Protein AF-A0A3C1KY57-F1 (afdb_monomer)

Radius of gyration: 32.13 Å; Cα contacts (8 Å, |Δi|>4): 915; chains: 1; bounding box: 74×84×109 Å

pLDDT: mean 77.74, std 23.99, range [23.39, 98.75]

Sequence (687 aa):
MNPNLRRRIIAGEHMRYPVTRPALLIFTLTIAASLTMACGPKHKEGTPKASVAGPTLTRATVGVDNPAVDIIAFVGFECPHSRGAAQILMGLPKAHPKNVRIRIINLPLDTHPQSVELARGFVAARQIGQWKSYWNHIFAQSDVDTAQIDAWAKSVGVNQADFRKRMKSDEVSDEIAADAGLADVLGVAGTPSYLINGALLQGARPAAEWDKIIANQNALIKAKFATLKGTALAEALVKNNSPKRAPLYISHVLQGVVPKPATVPVKVRRASGVVAAKLMPAGGGGKGTIKLGAKPGARPEAPDTVWRVSVRSDDPARGPADAPVTLVAFSDYECKHSKALSSTLKMLSASYGASLRVIHKHNPLPFHKNAMMAAEASEAARTQGKFWQMHEALYASAEPLSRTTINKIAKIIGLDMTTYDNAMTAGGARQRIQRDIEQVASTGARGTPNLFINGKKVIGAKQAGQLKTFIDAALVKAKAKIASGQQAGTLYESLIAEGKLLDSLSPAKQKITTRPNQSRGPSGAVIHIVVFEDFQCPFCARLDPHIVAMEREFPNRVKVSWVDFPLTKIHPQANIAAQAGKEAAAQGKFWAFHDLLMKAQRQGQQQLDSAGLTELGKRAGLNTTKLSKALKSNAWGKAVTEDAAQAQRLGLKGTPSVFINGHAFSPQLGFSANTFRSAIRRLLGAQ

Structure (mmCIF, N/CA/C/O backbone):
data_AF-A0A3C1KY57-F1
#
_entry.id   AF-A0A3C1KY57-F1
#
loop_
_atom_site.group_PDB
_atom_site.id
_atom_site.type_symbol
_atom_site.label_atom_id
_atom_site.label_alt_id
_atom_site.label_comp_id
_atom_site.label_asym_id
_atom_site.label_entity_id
_atom_site.label_seq_id
_atom_site.pdbx_PDB_ins_code
_atom_site.Cartn_x
_atom_site.Cartn_y
_atom_site.Cartn_z
_atom_site.occupancy
_atom_site.B_iso_or_equiv
_atom_site.auth_seq_id
_atom_site.auth_comp_id
_atom_site.auth_asym_id
_atom_site.auth_atom_id
_atom_site.pdbx_PDB_model_num
ATOM 1 N N . MET A 1 1 ? 1.005 -6.802 65.327 1.00 40.75 1 MET A N 1
ATOM 2 C CA . MET A 1 1 ? -0.262 -6.947 64.565 1.00 40.75 1 MET A CA 1
ATOM 3 C C . MET A 1 1 ? -1.349 -7.447 65.513 1.00 40.75 1 MET A C 1
ATOM 5 O O . MET A 1 1 ? -1.057 -8.339 66.295 1.00 40.75 1 MET A O 1
ATOM 9 N N . ASN A 1 2 ? -2.548 -6.848 65.498 1.00 40.91 2 ASN A N 1
ATOM 10 C CA . ASN A 1 2 ? -3.624 -7.095 66.475 1.00 40.91 2 ASN A CA 1
ATOM 11 C C . ASN A 1 2 ? -4.496 -8.327 66.090 1.00 40.91 2 ASN A C 1
ATOM 13 O O . ASN A 1 2 ? -4.979 -8.380 64.955 1.00 40.91 2 ASN A O 1
ATOM 17 N N . PRO A 1 3 ? -4.722 -9.299 66.999 1.00 36.28 3 PRO A N 1
ATOM 18 C CA . PRO A 1 3 ? -5.399 -10.576 66.723 1.00 36.28 3 PRO A CA 1
ATOM 19 C C . PRO A 1 3 ? -6.918 -10.518 66.454 1.00 36.28 3 PRO A C 1
ATOM 21 O O . PRO A 1 3 ? -7.485 -11.507 65.987 1.00 36.28 3 PRO A O 1
ATOM 24 N N . ASN A 1 4 ? -7.590 -9.377 66.636 1.00 39.34 4 ASN A N 1
ATOM 25 C CA . ASN A 1 4 ? -9.042 -9.276 66.411 1.00 39.34 4 ASN A CA 1
ATOM 26 C C . ASN A 1 4 ? -9.469 -9.205 64.931 1.00 39.34 4 ASN A C 1
ATOM 28 O O . ASN A 1 4 ? -10.653 -9.339 64.620 1.00 39.34 4 ASN A O 1
ATOM 32 N N . LEU A 1 5 ? -8.522 -9.059 63.996 1.00 38.69 5 LEU A N 1
ATOM 33 C CA . LEU A 1 5 ? -8.823 -8.990 62.560 1.00 38.69 5 LEU A CA 1
ATOM 34 C C . LEU A 1 5 ? -9.053 -10.371 61.912 1.00 38.69 5 LEU A C 1
ATOM 36 O O . LEU A 1 5 ? -9.640 -10.452 60.837 1.00 38.69 5 LEU A O 1
ATOM 40 N N . ARG A 1 6 ? -8.626 -11.466 62.562 1.00 36.69 6 ARG A N 1
ATOM 41 C CA . ARG A 1 6 ? -8.687 -12.826 61.988 1.00 36.69 6 ARG A CA 1
ATOM 42 C C . ARG A 1 6 ? -10.049 -13.513 62.131 1.00 36.69 6 ARG A C 1
ATOM 44 O O . ARG A 1 6 ? -10.369 -14.365 61.312 1.00 36.69 6 ARG A O 1
ATOM 51 N N . ARG A 1 7 ? -10.870 -13.146 63.125 1.00 39.59 7 ARG A N 1
ATOM 52 C CA . ARG A 1 7 ? -12.169 -13.812 63.374 1.00 39.59 7 ARG A CA 1
ATOM 53 C C . ARG A 1 7 ? -13.332 -13.280 62.531 1.00 39.59 7 ARG A C 1
ATOM 55 O O . ARG A 1 7 ? -14.315 -13.986 62.366 1.00 39.59 7 ARG A O 1
ATOM 62 N N . ARG A 1 8 ? -13.231 -12.075 61.961 1.00 39.12 8 ARG A N 1
ATOM 63 C CA . ARG A 1 8 ? -14.353 -11.432 61.245 1.00 39.12 8 ARG A CA 1
ATOM 64 C C . ARG A 1 8 ? -14.463 -11.766 59.752 1.00 39.12 8 ARG A C 1
ATOM 66 O O . ARG A 1 8 ? -15.473 -11.441 59.148 1.00 39.12 8 ARG A O 1
ATOM 73 N N . ILE A 1 9 ? -13.468 -12.435 59.165 1.00 37.72 9 ILE A N 1
ATOM 74 C CA . ILE A 1 9 ? -13.464 -12.793 57.732 1.00 37.72 9 ILE A CA 1
ATOM 75 C C . ILE A 1 9 ? -14.177 -14.136 57.465 1.00 37.72 9 ILE A C 1
ATOM 77 O O . ILE A 1 9 ? -14.575 -14.402 56.338 1.00 37.72 9 ILE A O 1
ATOM 81 N N . ILE A 1 10 ? -14.406 -14.964 58.491 1.00 38.91 10 ILE A N 1
ATOM 82 C CA . ILE A 1 10 ? -14.905 -16.343 58.321 1.00 38.91 10 ILE A CA 1
ATOM 83 C C . ILE A 1 10 ? -16.452 -16.441 58.270 1.00 38.91 10 ILE A C 1
ATOM 85 O O . ILE A 1 10 ? -16.967 -17.470 57.857 1.00 38.91 10 ILE A O 1
ATOM 89 N N . ALA A 1 11 ? -17.217 -15.390 58.603 1.00 36.03 11 ALA A N 1
ATOM 90 C CA . ALA A 1 11 ? -18.666 -15.521 58.860 1.00 36.03 11 ALA A CA 1
ATOM 91 C C . ALA A 1 11 ? -19.649 -14.977 57.791 1.00 36.03 11 ALA A C 1
ATOM 93 O O . ALA A 1 11 ? -20.845 -14.996 58.033 1.00 36.03 11 ALA A O 1
ATOM 94 N N . GLY A 1 12 ? -19.202 -14.525 56.614 1.00 36.03 12 GLY A N 1
ATOM 95 C CA . GLY A 1 12 ? -20.051 -14.485 55.404 1.00 36.03 12 GLY A CA 1
ATOM 96 C C . GLY A 1 12 ? -21.441 -13.808 55.442 1.00 36.03 12 GLY A C 1
ATOM 97 O O . GLY A 1 12 ? -22.320 -14.268 54.720 1.00 36.03 12 GLY A O 1
ATOM 98 N N . GLU A 1 13 ? -21.666 -12.722 56.191 1.00 30.19 13 GLU A N 1
ATOM 99 C CA . GLU A 1 13 ? -22.947 -11.984 56.161 1.00 30.19 13 GLU A CA 1
ATOM 100 C C . GLU A 1 13 ? -22.848 -10.636 55.423 1.00 30.19 13 GLU A C 1
ATOM 102 O O . GLU A 1 13 ? -22.038 -9.765 55.752 1.00 30.19 13 GLU A O 1
ATOM 107 N N . HIS A 1 14 ? -23.706 -10.452 54.414 1.00 30.39 14 HIS A N 1
ATOM 108 C CA . HIS A 1 14 ? -23.895 -9.199 53.684 1.00 30.39 14 HIS A CA 1
ATOM 109 C C . HIS A 1 14 ? -25.053 -8.391 54.287 1.00 30.39 14 HIS A C 1
ATOM 111 O O . HIS A 1 14 ? -26.202 -8.816 54.208 1.00 30.39 14 HIS A O 1
ATOM 117 N N . MET A 1 15 ? -24.785 -7.170 54.762 1.00 25.33 15 MET A N 1
ATOM 118 C CA . MET A 1 15 ? -25.820 -6.147 54.955 1.00 25.33 15 MET A CA 1
ATOM 119 C C . MET A 1 15 ? -25.551 -4.913 54.087 1.00 25.33 15 MET A C 1
ATOM 121 O O . MET A 1 15 ? -24.461 -4.343 54.082 1.00 25.33 15 MET A O 1
ATOM 125 N N . ARG A 1 16 ? -26.582 -4.533 53.324 1.00 30.50 16 ARG A N 1
ATOM 126 C CA . ARG A 1 16 ? -26.688 -3.309 52.520 1.00 30.50 16 ARG A CA 1
ATOM 127 C C . ARG A 1 16 ? -27.102 -2.143 53.418 1.00 30.50 16 ARG A C 1
ATOM 129 O O . ARG A 1 16 ? -27.981 -2.349 54.240 1.00 30.50 16 ARG A O 1
ATOM 136 N N . TYR A 1 17 ? -26.558 -0.945 53.185 1.00 23.39 17 TYR A N 1
ATOM 137 C CA . TYR A 1 17 ? -27.292 0.327 53.007 1.00 23.39 17 TYR A CA 1
ATOM 138 C C . TYR A 1 17 ? -26.308 1.476 52.673 1.00 23.39 17 TYR A C 1
ATOM 140 O O . TYR A 1 17 ? -25.099 1.245 52.687 1.00 23.39 17 TYR A O 1
ATOM 148 N N . PRO A 1 18 ? -26.786 2.634 52.171 1.00 37.34 18 PRO A N 1
ATOM 149 C CA . PRO A 1 18 ? -26.163 3.374 51.081 1.00 37.34 18 PRO A CA 1
ATOM 150 C C . PRO A 1 18 ? -25.274 4.512 51.612 1.00 37.34 18 PRO A C 1
ATOM 152 O O . PRO A 1 18 ? -25.007 4.584 52.803 1.00 37.34 18 PRO A O 1
ATOM 155 N N . VAL A 1 19 ? -24.907 5.438 50.716 1.00 24.80 19 VAL A N 1
ATOM 156 C CA . VAL A 1 19 ? -24.352 6.788 50.961 1.00 24.80 19 VAL A CA 1
ATOM 157 C C . VAL A 1 19 ? -22.902 6.970 50.472 1.00 24.80 19 VAL A C 1
ATOM 159 O O . VAL A 1 19 ? -21.921 6.505 51.036 1.00 24.80 19 VAL A O 1
ATOM 162 N N . THR A 1 20 ? -22.837 7.660 49.329 1.00 31.36 20 THR A N 1
ATOM 163 C CA . THR A 1 20 ? -21.854 8.656 48.869 1.00 31.36 20 THR A CA 1
ATOM 164 C C . THR A 1 20 ? -20.406 8.588 49.391 1.00 31.36 20 THR A C 1
ATOM 166 O O . THR A 1 20 ? -20.140 8.973 50.520 1.00 31.36 20 THR A O 1
ATOM 169 N N . ARG A 1 21 ? -19.480 8.255 48.470 1.00 34.84 21 ARG A N 1
ATOM 170 C CA . ARG A 1 21 ? -18.012 8.509 48.439 1.00 34.84 21 ARG A CA 1
ATOM 171 C C . ARG A 1 21 ? -17.242 8.328 49.764 1.00 34.84 21 ARG A C 1
ATOM 173 O O . ARG A 1 21 ? -17.340 9.175 50.644 1.00 34.84 21 ARG A O 1
ATOM 180 N N . PRO A 1 22 ? -16.266 7.399 49.801 1.00 30.44 22 PRO A N 1
ATOM 181 C CA . PRO A 1 22 ? -14.878 7.887 49.761 1.00 30.44 22 PRO A CA 1
ATOM 182 C C . PRO A 1 22 ? -13.865 6.961 49.059 1.00 30.44 22 PRO A C 1
ATOM 184 O O . PRO A 1 22 ? -13.897 5.738 49.161 1.00 30.44 22 PRO A O 1
ATOM 187 N N . ALA A 1 23 ? -12.898 7.593 48.391 1.00 26.92 23 ALA A N 1
ATOM 188 C CA . ALA A 1 23 ? -11.632 6.998 47.991 1.00 26.92 23 ALA A CA 1
ATOM 189 C C . ALA A 1 23 ? -10.610 7.236 49.110 1.00 26.92 23 ALA A C 1
ATOM 191 O O . ALA A 1 23 ? -10.124 8.354 49.238 1.00 26.92 23 ALA A O 1
ATOM 192 N N . LEU A 1 24 ? -10.299 6.212 49.907 1.00 28.14 24 LEU A N 1
ATOM 193 C CA . LEU A 1 24 ? -9.036 6.097 50.644 1.00 28.14 24 LEU A CA 1
ATOM 194 C C . LEU A 1 24 ? -8.920 4.687 51.249 1.00 28.14 24 LEU A C 1
ATOM 196 O O . LEU A 1 24 ? -9.204 4.490 52.419 1.00 28.14 24 LEU A O 1
ATOM 200 N N . LEU A 1 25 ? -8.520 3.688 50.462 1.00 23.42 25 LEU A N 1
ATOM 201 C CA . LEU A 1 25 ? -7.834 2.511 50.999 1.00 23.42 25 LEU A CA 1
ATOM 202 C C . LEU A 1 25 ? -7.047 1.827 49.870 1.00 23.42 25 LEU A C 1
ATOM 204 O O . LEU A 1 25 ? -7.580 1.592 48.790 1.00 23.42 25 LEU A O 1
ATOM 208 N N . ILE A 1 26 ? -5.791 1.489 50.175 1.00 25.55 26 ILE A N 1
ATOM 209 C CA . ILE A 1 26 ? -4.790 0.767 49.366 1.00 25.55 26 ILE A CA 1
ATOM 210 C C . ILE A 1 26 ? -3.947 1.651 48.421 1.00 25.55 26 ILE A C 1
ATOM 212 O O . ILE A 1 26 ? -4.039 1.614 47.196 1.00 25.55 26 ILE A O 1
ATOM 216 N N . PHE A 1 27 ? -3.042 2.414 49.044 1.00 24.89 27 PHE A N 1
ATOM 217 C CA . PHE A 1 27 ? -1.823 2.971 48.451 1.00 24.89 27 PHE A CA 1
ATOM 218 C C . PHE A 1 27 ? -0.624 2.499 49.289 1.00 24.89 27 PHE A C 1
ATOM 220 O O . PHE A 1 27 ? -0.129 3.236 50.129 1.00 24.89 27 PHE A O 1
ATOM 227 N N . THR A 1 28 ? -0.184 1.253 49.101 1.00 26.00 28 THR A N 1
ATOM 228 C CA . THR A 1 28 ? 1.078 0.717 49.649 1.00 26.00 28 THR A CA 1
ATOM 229 C C . THR A 1 28 ? 1.501 -0.514 48.845 1.00 26.00 28 THR A C 1
ATOM 231 O O . THR A 1 28 ? 1.207 -1.630 49.246 1.00 26.00 28 THR A O 1
ATOM 234 N N . LEU A 1 29 ? 2.141 -0.311 47.682 1.00 24.95 29 LEU A N 1
ATOM 235 C CA . LEU A 1 29 ? 3.049 -1.271 47.011 1.00 24.95 29 LEU A CA 1
ATOM 236 C C . LEU A 1 29 ? 3.562 -0.696 45.673 1.00 24.95 29 LEU A C 1
ATOM 238 O O . LEU A 1 29 ? 3.305 -1.257 44.616 1.00 24.95 29 LEU A O 1
ATOM 242 N N . THR A 1 30 ? 4.230 0.468 45.683 1.00 23.77 30 THR A N 1
ATOM 243 C CA . THR A 1 30 ? 5.182 0.906 44.620 1.00 23.77 30 THR A CA 1
ATOM 244 C C . THR A 1 30 ? 5.864 2.241 44.973 1.00 23.77 30 THR A C 1
ATOM 246 O O . THR A 1 30 ? 5.854 3.196 44.205 1.00 23.77 30 THR A O 1
ATOM 249 N N . ILE A 1 31 ? 6.483 2.337 46.152 1.00 28.05 31 ILE A N 1
ATOM 250 C CA . ILE A 1 31 ? 7.499 3.369 46.426 1.00 28.05 31 ILE A CA 1
ATOM 251 C C . ILE A 1 31 ? 8.694 2.664 47.069 1.00 28.05 31 ILE A C 1
ATOM 253 O O . ILE A 1 31 ? 8.781 2.569 48.285 1.00 28.05 31 ILE A O 1
ATOM 257 N N . ALA A 1 32 ? 9.571 2.099 46.235 1.00 26.81 32 ALA A N 1
ATOM 258 C CA . ALA A 1 32 ? 10.882 1.575 46.644 1.00 26.81 32 ALA A CA 1
ATOM 259 C C . ALA A 1 32 ? 11.887 1.482 45.471 1.00 26.81 32 ALA A C 1
ATOM 261 O O . ALA A 1 32 ? 12.752 0.615 45.468 1.00 26.81 32 ALA A O 1
ATOM 262 N N . ALA A 1 33 ? 11.785 2.343 44.446 1.00 25.86 33 ALA A N 1
ATOM 263 C CA . ALA A 1 33 ? 12.707 2.297 43.298 1.00 25.86 33 ALA A CA 1
ATOM 264 C C . ALA A 1 33 ? 13.116 3.679 42.746 1.00 25.86 33 ALA A C 1
ATOM 266 O O . ALA A 1 33 ? 13.363 3.826 41.550 1.00 25.86 33 ALA A O 1
ATOM 267 N N . SER A 1 34 ? 13.182 4.723 43.584 1.00 26.92 34 SER A N 1
ATOM 268 C CA . SER A 1 34 ? 13.683 6.042 43.135 1.00 26.92 34 SER A CA 1
ATOM 269 C C . SER A 1 34 ? 14.498 6.840 44.160 1.00 26.92 34 SER A C 1
ATOM 271 O O . SER A 1 34 ? 14.715 8.029 43.959 1.00 26.92 34 SER A O 1
ATOM 273 N N . LEU A 1 35 ? 15.018 6.218 45.219 1.00 26.58 35 LEU A N 1
ATOM 274 C CA . LEU A 1 35 ? 16.035 6.852 46.064 1.00 26.58 35 LEU A CA 1
ATOM 275 C C . LEU A 1 35 ? 17.110 5.834 46.436 1.00 26.58 35 LEU A C 1
ATOM 277 O O . LEU A 1 35 ? 16.945 5.129 47.416 1.00 26.58 35 LEU A O 1
ATOM 281 N N . THR A 1 36 ? 18.182 5.782 45.644 1.00 25.27 36 THR A N 1
ATOM 282 C CA . THR A 1 36 ? 19.561 5.502 46.091 1.00 25.27 36 THR A CA 1
ATOM 283 C C . THR A 1 36 ? 20.502 5.595 44.888 1.00 25.27 36 THR A C 1
ATOM 285 O O . THR A 1 36 ? 20.612 4.639 44.131 1.00 25.27 36 THR A O 1
ATOM 288 N N . MET A 1 37 ? 21.172 6.737 44.714 1.00 25.28 37 MET A N 1
ATOM 289 C CA . MET A 1 37 ? 22.587 6.824 44.314 1.00 25.28 37 MET A CA 1
ATOM 290 C C . MET A 1 37 ? 23.116 8.198 44.750 1.00 25.28 37 MET A C 1
ATOM 292 O O . MET A 1 37 ? 23.102 9.164 43.993 1.00 25.28 37 MET A O 1
ATOM 296 N N . ALA A 1 38 ? 23.566 8.272 45.998 1.00 28.70 38 ALA A N 1
ATOM 297 C CA . ALA A 1 38 ? 24.620 9.181 46.426 1.00 28.70 38 ALA A CA 1
ATOM 298 C C . ALA A 1 38 ? 25.581 8.343 47.289 1.00 28.70 38 ALA A C 1
ATOM 300 O O . ALA A 1 38 ? 25.131 7.696 48.230 1.00 28.70 38 ALA A O 1
ATOM 301 N N . CYS A 1 39 ? 26.864 8.349 46.909 1.00 24.91 39 CYS A N 1
ATOM 302 C CA . CYS A 1 39 ? 28.023 7.663 47.510 1.00 24.91 39 CYS A CA 1
ATOM 303 C C . CYS A 1 39 ? 28.139 6.128 47.322 1.00 24.91 39 CYS A C 1
ATOM 305 O O . CYS A 1 39 ? 27.285 5.357 47.743 1.00 24.91 39 CYS A O 1
ATOM 307 N N . GLY A 1 40 ? 29.249 5.685 46.702 1.00 28.05 40 GLY A N 1
ATOM 308 C CA . GLY A 1 40 ? 29.754 4.294 46.759 1.00 28.05 40 GLY A CA 1
ATOM 309 C C . GLY A 1 40 ? 30.517 4.018 48.071 1.00 28.05 40 GLY A C 1
ATOM 310 O O . GLY A 1 40 ? 30.762 4.984 48.798 1.00 28.05 40 GLY A O 1
ATOM 311 N N . PRO A 1 41 ? 30.919 2.760 48.396 1.00 31.72 41 PRO A N 1
ATOM 312 C CA . PRO A 1 41 ? 32.060 2.100 47.725 1.00 31.72 41 PRO A CA 1
ATOM 313 C C . PRO A 1 41 ? 32.050 0.536 47.621 1.00 31.72 41 PRO A C 1
ATOM 315 O O . PRO A 1 41 ? 31.302 -0.146 48.305 1.00 31.72 41 PRO A O 1
ATOM 318 N N . LYS A 1 42 ? 32.974 0.016 46.781 1.00 27.45 42 LYS A N 1
ATOM 319 C CA . LYS A 1 42 ? 33.689 -1.299 46.729 1.00 27.45 42 LYS A CA 1
ATOM 320 C C . LYS A 1 42 ? 32.938 -2.669 46.717 1.00 27.45 42 LYS A C 1
ATOM 322 O O . LYS A 1 42 ? 32.277 -3.059 47.663 1.00 27.45 42 LYS A O 1
ATOM 327 N N . HIS A 1 43 ? 33.208 -3.418 45.631 1.00 28.47 43 HIS A N 1
ATOM 328 C CA . HIS A 1 43 ? 33.145 -4.873 45.329 1.00 28.47 43 HIS A CA 1
ATOM 329 C C . HIS A 1 43 ? 32.636 -5.915 46.359 1.00 28.47 43 HIS A C 1
ATOM 331 O O . HIS A 1 43 ? 33.201 -6.030 47.441 1.00 28.47 43 HIS A O 1
ATOM 337 N N . LYS A 1 44 ? 31.770 -6.847 45.901 1.00 24.53 44 LYS A N 1
ATOM 338 C CA . LYS A 1 44 ? 32.064 -8.287 45.638 1.00 24.53 44 LYS A CA 1
ATOM 339 C C . LYS A 1 44 ? 30.876 -8.994 44.942 1.00 24.53 44 LYS A C 1
ATOM 341 O O . LYS A 1 44 ? 29.754 -8.502 44.968 1.00 24.53 44 LYS A O 1
ATOM 346 N N . GLU A 1 45 ? 31.189 -10.078 44.238 1.00 30.39 45 GLU A N 1
ATOM 347 C CA . GLU A 1 45 ? 30.403 -10.805 43.226 1.00 30.39 45 GLU A CA 1
ATOM 348 C C . GLU A 1 45 ? 29.120 -11.502 43.721 1.00 30.39 45 GLU A C 1
ATOM 350 O O . GLU A 1 45 ? 29.013 -11.883 44.882 1.00 30.39 45 GLU A O 1
ATOM 355 N N . GLY A 1 46 ? 28.207 -11.771 42.772 1.00 30.97 46 GLY A N 1
ATOM 356 C CA . GLY A 1 46 ? 27.281 -12.911 42.832 1.00 30.97 46 GLY A CA 1
ATOM 357 C C . GLY A 1 46 ? 25.784 -12.587 42.741 1.00 30.97 46 GLY A C 1
ATOM 358 O O . GLY A 1 46 ? 25.125 -12.491 43.768 1.00 30.97 46 GLY A O 1
ATOM 359 N N . THR A 1 47 ? 25.250 -12.468 41.513 1.00 23.61 47 THR A N 1
ATOM 360 C CA . THR A 1 47 ? 23.933 -12.955 40.997 1.00 23.61 47 THR A CA 1
ATOM 361 C C . THR A 1 47 ? 23.336 -12.023 39.918 1.00 23.61 47 THR A C 1
ATOM 363 O O . THR A 1 47 ? 23.284 -10.805 40.107 1.00 23.61 47 THR A O 1
ATOM 366 N N . PRO A 1 48 ? 22.868 -12.553 38.767 1.00 25.30 48 PRO A N 1
ATOM 367 C CA . PRO A 1 48 ? 22.369 -11.739 37.662 1.00 25.30 48 PRO A CA 1
ATOM 368 C C . PRO A 1 48 ? 20.918 -11.300 37.914 1.00 25.30 48 PRO A C 1
ATOM 370 O O . PRO A 1 48 ? 19.997 -12.114 37.911 1.00 25.30 48 PRO A O 1
ATOM 373 N N . LYS A 1 49 ? 20.684 -9.993 38.090 1.00 23.67 49 LYS A N 1
ATOM 374 C CA . LYS A 1 49 ? 19.332 -9.417 38.036 1.00 23.67 49 LYS A CA 1
ATOM 375 C C . LYS A 1 49 ? 18.997 -9.027 36.600 1.00 23.67 49 LYS A C 1
ATOM 377 O O . LYS A 1 49 ? 19.425 -7.983 36.114 1.00 23.67 49 LYS A O 1
ATOM 382 N N . ALA A 1 50 ? 18.193 -9.857 35.945 1.00 25.22 50 ALA A N 1
ATOM 383 C CA . ALA A 1 50 ? 17.485 -9.479 34.732 1.00 25.22 50 ALA A CA 1
ATOM 384 C C . ALA A 1 50 ? 16.533 -8.309 35.044 1.00 25.22 50 ALA A C 1
ATOM 386 O O . ALA A 1 50 ? 15.619 -8.441 35.859 1.00 25.22 50 ALA A O 1
ATOM 387 N N . SER A 1 51 ? 16.756 -7.157 34.406 1.00 24.70 51 SER A N 1
ATOM 388 C CA . SER A 1 51 ? 15.790 -6.061 34.371 1.00 24.70 51 SER A CA 1
ATOM 389 C C . SER A 1 51 ? 15.027 -6.115 33.048 1.00 24.70 51 SER A C 1
ATOM 391 O O . SER A 1 51 ? 15.609 -6.182 31.967 1.00 24.70 51 SER A O 1
ATOM 393 N N . VAL A 1 52 ? 13.697 -6.121 33.137 1.00 27.47 52 VAL A N 1
ATOM 394 C CA . VAL A 1 52 ? 12.801 -6.021 31.982 1.00 27.47 52 VAL A CA 1
ATOM 395 C C . VAL A 1 52 ? 12.739 -4.550 31.572 1.00 27.47 52 VAL A C 1
ATOM 397 O O . VAL A 1 52 ? 11.898 -3.790 32.048 1.00 27.47 52 VAL A O 1
ATOM 400 N N . ALA A 1 53 ? 13.665 -4.136 30.710 1.00 25.84 53 ALA A N 1
ATOM 401 C CA . ALA A 1 53 ? 13.583 -2.886 29.968 1.00 25.84 53 ALA A CA 1
ATOM 402 C C . ALA A 1 53 ? 12.953 -3.171 28.595 1.00 25.84 53 ALA A C 1
ATOM 404 O O . ALA A 1 53 ? 13.410 -4.049 27.866 1.00 25.84 53 ALA A O 1
ATOM 405 N N . GLY A 1 54 ? 11.910 -2.425 28.211 1.00 24.16 54 GLY A N 1
ATOM 406 C CA . GLY A 1 54 ? 11.574 -2.306 26.785 1.00 24.16 54 GLY A CA 1
ATOM 407 C C . GLY A 1 54 ? 12.781 -1.737 26.022 1.00 24.16 54 GLY A C 1
ATOM 408 O O . GLY A 1 54 ? 13.623 -1.100 26.655 1.00 24.16 54 GLY A O 1
ATOM 409 N N . PRO A 1 55 ? 12.907 -1.940 24.697 1.00 24.91 55 PRO A N 1
ATOM 410 C CA . PRO A 1 55 ? 14.114 -1.551 23.980 1.00 24.91 55 PRO A CA 1
ATOM 411 C C . PRO A 1 55 ? 14.271 -0.029 24.013 1.00 24.91 55 PRO A C 1
ATOM 413 O O . PRO A 1 55 ? 13.626 0.712 23.271 1.00 24.91 55 PRO A O 1
ATOM 416 N N . THR A 1 56 ? 15.134 0.452 24.902 1.00 34.75 56 THR A N 1
ATOM 417 C CA . THR A 1 56 ? 15.699 1.791 24.837 1.00 34.75 56 THR A CA 1
ATOM 418 C C . THR A 1 56 ? 16.496 1.835 23.539 1.00 34.75 56 THR A C 1
ATOM 420 O O . THR A 1 56 ? 17.524 1.170 23.429 1.00 34.75 56 THR A O 1
ATOM 423 N N . LEU A 1 57 ? 16.013 2.566 22.530 1.00 44.84 57 LEU A N 1
ATOM 424 C CA . LEU A 1 57 ? 16.762 2.803 21.295 1.00 44.84 57 LEU A CA 1
ATOM 425 C C . LEU A 1 57 ? 18.035 3.581 21.657 1.00 44.84 57 LEU A C 1
ATOM 427 O O . LEU A 1 57 ? 18.034 4.811 21.711 1.00 44.84 57 LEU A O 1
ATOM 431 N N . THR A 1 58 ? 19.120 2.875 21.966 1.00 65.06 58 THR A N 1
ATOM 432 C CA . THR A 1 58 ? 20.440 3.486 22.088 1.00 65.06 58 THR A CA 1
ATOM 433 C C . THR A 1 58 ? 20.850 3.873 20.672 1.00 65.06 58 THR A C 1
ATOM 435 O O . THR A 1 58 ? 21.187 3.028 19.856 1.00 65.06 58 THR A O 1
ATOM 438 N N . ARG A 1 59 ? 20.729 5.153 20.319 1.00 84.00 59 ARG A N 1
ATOM 439 C CA . ARG A 1 59 ? 21.158 5.674 19.013 1.00 84.00 59 ARG A CA 1
ATOM 440 C C . ARG A 1 59 ? 22.382 6.554 19.193 1.00 84.00 59 ARG A C 1
ATOM 442 O O . ARG A 1 59 ? 22.590 7.128 20.265 1.00 84.00 59 ARG A O 1
ATOM 449 N N . ALA A 1 60 ? 23.210 6.641 18.155 1.00 89.69 60 ALA A N 1
ATOM 450 C CA . ALA A 1 60 ? 24.348 7.549 18.146 1.00 89.69 60 ALA A CA 1
ATOM 451 C C . ALA A 1 60 ? 23.835 8.976 18.382 1.00 89.69 60 ALA A C 1
ATOM 453 O O . ALA A 1 60 ? 22.982 9.463 17.642 1.00 89.69 60 ALA A O 1
ATOM 454 N N . THR A 1 61 ? 24.287 9.599 19.469 1.00 91.12 61 THR A N 1
ATOM 455 C CA . THR A 1 61 ? 23.703 10.841 19.985 1.00 91.12 61 THR A CA 1
ATOM 456 C C . THR A 1 61 ? 24.791 11.876 20.243 1.00 91.12 61 THR A C 1
ATOM 458 O O . THR A 1 61 ? 25.838 11.559 20.812 1.00 91.12 61 THR A O 1
ATOM 461 N N . VAL A 1 62 ? 24.539 13.122 19.844 1.00 90.94 62 VAL A N 1
ATOM 462 C CA . VAL A 1 62 ? 25.379 14.294 20.137 1.00 90.94 62 VAL A CA 1
ATOM 463 C C . VAL A 1 62 ? 24.541 15.456 20.643 1.00 90.94 62 VAL A C 1
ATOM 465 O O . VAL A 1 62 ? 23.365 15.581 20.306 1.00 90.94 62 VAL A O 1
ATOM 468 N N . GLY A 1 63 ? 25.174 16.334 21.415 1.00 91.00 63 GLY A N 1
ATOM 469 C CA . GLY A 1 63 ? 24.536 17.501 22.010 1.00 91.00 63 GLY A CA 1
ATOM 470 C C . GLY A 1 63 ? 24.107 17.270 23.446 1.00 91.00 63 GLY A C 1
ATOM 471 O O . GLY A 1 63 ? 24.598 16.362 24.111 1.00 91.00 63 GLY A O 1
ATOM 472 N N . VAL A 1 64 ? 23.235 18.146 23.934 1.00 84.62 64 VAL A N 1
ATOM 473 C CA . VAL A 1 64 ? 22.834 18.147 25.343 1.00 84.62 64 VAL A CA 1
ATOM 474 C C . VAL A 1 64 ? 21.874 17.005 25.652 1.00 84.62 64 VAL A C 1
ATOM 476 O O . VAL A 1 64 ? 20.997 16.687 24.853 1.00 84.62 64 VAL A O 1
ATOM 479 N N . ASP A 1 65 ? 21.959 16.442 26.856 1.00 74.69 65 ASP A N 1
ATOM 480 C CA . ASP A 1 65 ? 21.020 15.403 27.309 1.00 74.69 65 ASP A CA 1
ATOM 481 C C . ASP A 1 65 ? 19.571 15.906 27.361 1.00 74.69 65 ASP A C 1
ATOM 483 O O . ASP A 1 65 ? 18.618 15.137 27.226 1.00 74.69 65 ASP A O 1
ATOM 487 N N . ASN A 1 66 ? 19.417 17.220 27.526 1.00 74.62 66 ASN A N 1
ATOM 488 C CA . ASN A 1 66 ? 18.176 17.897 27.854 1.00 74.62 66 ASN A CA 1
ATOM 489 C C . ASN A 1 66 ? 17.884 19.022 26.834 1.00 74.62 66 ASN A C 1
ATOM 491 O O . ASN A 1 66 ? 17.945 20.200 27.196 1.00 74.62 66 ASN A O 1
ATOM 495 N N . PRO A 1 67 ? 17.601 18.689 25.560 1.00 82.62 67 PRO A N 1
ATOM 496 C CA . PRO A 1 67 ? 17.453 19.681 24.499 1.00 82.62 67 PRO A CA 1
ATOM 497 C C . PRO A 1 67 ? 16.092 20.388 24.523 1.00 82.62 67 PRO A C 1
ATOM 499 O O . PRO A 1 67 ? 15.067 19.795 24.857 1.00 82.62 67 PRO A O 1
ATOM 502 N N . ALA A 1 68 ? 16.070 21.641 24.068 1.00 78.31 68 ALA A N 1
ATOM 503 C CA . ALA A 1 68 ? 14.844 22.307 23.626 1.00 78.31 68 ALA A CA 1
ATOM 504 C C . ALA A 1 68 ? 14.462 21.877 22.196 1.00 78.31 68 ALA A C 1
ATOM 506 O O . ALA A 1 68 ? 13.282 21.783 21.857 1.00 78.31 68 ALA A O 1
ATOM 507 N N . VAL A 1 69 ? 15.463 21.590 21.359 1.00 84.38 69 VAL A N 1
ATOM 508 C CA . VAL A 1 69 ? 15.299 21.134 19.977 1.00 84.38 69 VAL A CA 1
ATOM 509 C C . VAL A 1 69 ? 15.961 19.769 19.827 1.00 84.38 69 VAL A C 1
ATOM 511 O O . VAL A 1 69 ? 17.186 19.651 19.852 1.00 84.38 69 VAL A O 1
ATOM 514 N N . ASP A 1 70 ? 15.138 18.734 19.695 1.00 85.44 70 ASP A N 1
ATOM 515 C CA . ASP A 1 70 ? 15.577 17.355 19.514 1.00 85.44 70 ASP A CA 1
ATOM 516 C C . ASP A 1 70 ? 15.378 16.936 18.057 1.00 85.44 70 ASP A C 1
ATOM 518 O O . ASP A 1 70 ? 14.264 16.986 17.524 1.00 85.44 70 ASP A O 1
ATOM 522 N N . ILE A 1 71 ? 16.476 16.552 17.410 1.00 90.69 71 ILE A N 1
ATOM 523 C CA . ILE A 1 71 ? 16.523 16.212 15.990 1.00 90.69 71 ILE A CA 1
ATOM 524 C C . ILE A 1 71 ? 16.826 14.722 15.863 1.00 90.69 71 ILE A C 1
ATOM 526 O O . ILE A 1 71 ? 17.851 14.248 16.347 1.00 90.69 71 ILE A O 1
ATOM 530 N N . ILE A 1 72 ? 15.962 13.975 15.182 1.00 92.44 72 ILE A N 1
ATOM 531 C CA . ILE A 1 72 ? 16.270 12.617 14.722 1.00 92.44 72 ILE A CA 1
ATOM 532 C C . ILE A 1 72 ? 16.632 12.712 13.243 1.00 92.44 72 ILE A C 1
ATOM 534 O O . ILE A 1 72 ? 15.783 13.079 12.435 1.00 92.44 72 ILE A O 1
ATOM 538 N N . ALA A 1 73 ? 17.883 12.428 12.897 1.00 94.38 73 ALA A N 1
ATOM 539 C CA . ALA A 1 73 ? 18.401 12.533 11.540 1.00 94.38 73 ALA A CA 1
ATOM 540 C C . ALA A 1 73 ? 18.502 11.147 10.894 1.00 94.38 73 ALA A C 1
ATOM 542 O O . ALA A 1 73 ? 19.280 10.312 11.348 1.00 94.38 73 ALA A O 1
ATOM 543 N N . PHE A 1 74 ? 17.735 10.933 9.828 1.00 93.94 74 PHE A N 1
ATOM 544 C CA . PHE A 1 74 ? 17.802 9.767 8.953 1.00 93.94 74 PHE A CA 1
ATOM 545 C C . PHE A 1 74 ? 18.827 10.042 7.863 1.00 93.94 74 PHE A C 1
ATOM 547 O O . PHE A 1 74 ? 18.631 10.948 7.051 1.00 93.94 74 PHE A O 1
ATOM 554 N N . VAL A 1 75 ? 19.916 9.284 7.848 1.00 93.31 75 VAL A N 1
ATOM 555 C CA . VAL A 1 75 ? 21.054 9.500 6.946 1.00 93.31 75 VAL A CA 1
ATOM 556 C C . VAL A 1 75 ? 21.453 8.199 6.262 1.00 93.31 75 VAL A C 1
ATOM 558 O O . VAL A 1 75 ? 21.311 7.132 6.849 1.00 93.31 75 VAL A O 1
ATOM 561 N N . GLY A 1 76 ? 21.952 8.285 5.028 1.00 91.56 76 GLY A N 1
ATOM 562 C CA . GLY A 1 76 ? 22.547 7.149 4.317 1.00 91.56 76 GLY A CA 1
ATOM 563 C C . GLY A 1 76 ? 23.989 7.455 3.912 1.00 91.56 76 GLY A C 1
ATOM 564 O O . GLY A 1 76 ? 24.251 8.527 3.372 1.00 91.56 76 GLY A O 1
ATOM 565 N N . PHE A 1 77 ? 24.924 6.535 4.155 1.00 88.88 77 PHE A N 1
ATOM 566 C CA . PHE A 1 77 ? 26.363 6.778 3.942 1.00 88.88 77 PHE A CA 1
ATOM 567 C C . PHE A 1 77 ? 26.772 6.988 2.475 1.00 88.88 77 PHE A C 1
ATOM 569 O O . PHE A 1 77 ? 27.674 7.785 2.205 1.00 88.88 77 PHE A O 1
ATOM 576 N N . GLU A 1 78 ? 26.091 6.322 1.539 1.00 87.88 78 GLU A N 1
ATOM 577 C CA . GLU A 1 78 ? 26.301 6.494 0.091 1.00 87.88 78 GLU A CA 1
ATOM 578 C C . GLU A 1 78 ? 25.507 7.659 -0.510 1.00 87.88 78 GLU A C 1
ATOM 580 O O . GLU A 1 78 ? 25.800 8.087 -1.619 1.00 87.88 78 GLU A O 1
ATOM 585 N N . CYS A 1 79 ? 24.510 8.196 0.200 1.00 87.75 79 CYS A N 1
ATOM 586 C CA . CYS A 1 79 ? 23.654 9.245 -0.344 1.00 87.75 79 CYS A CA 1
ATOM 587 C C . CYS A 1 79 ? 24.413 10.585 -0.417 1.00 87.75 79 CYS A C 1
ATOM 589 O O . CYS A 1 79 ? 24.717 11.149 0.641 1.00 87.75 79 CYS A O 1
ATOM 591 N N . PRO A 1 80 ? 24.627 11.183 -1.607 1.00 85.88 80 PRO A N 1
ATOM 592 C CA . PRO A 1 80 ? 25.407 12.420 -1.743 1.00 85.88 80 PRO A CA 1
ATOM 593 C C . PRO A 1 80 ? 24.860 13.583 -0.903 1.00 85.88 80 PRO A C 1
ATOM 595 O O . PRO A 1 80 ? 25.612 14.329 -0.274 1.00 85.88 80 PRO A O 1
ATOM 598 N N . HIS A 1 81 ? 23.533 13.703 -0.808 1.00 88.56 81 HIS A N 1
ATOM 599 C CA . HIS A 1 81 ? 22.885 14.730 0.010 1.00 88.56 81 HIS A CA 1
ATOM 600 C C . HIS A 1 81 ? 23.098 14.512 1.513 1.00 88.56 81 HIS A C 1
ATOM 602 O O . HIS A 1 81 ? 23.242 15.479 2.261 1.00 88.56 81 HIS A O 1
ATOM 608 N N . SER A 1 82 ? 23.133 13.254 1.966 1.00 90.50 82 SER A N 1
ATOM 609 C CA . SER A 1 82 ? 23.420 12.927 3.367 1.00 90.50 82 SER A CA 1
ATOM 610 C C . SER A 1 82 ? 24.876 13.226 3.703 1.00 90.50 82 SER A C 1
ATOM 612 O O . SER A 1 82 ? 25.150 13.750 4.781 1.00 90.50 82 SER A O 1
ATOM 614 N N . ARG A 1 83 ? 25.795 12.979 2.760 1.00 85.12 83 ARG A N 1
ATOM 615 C CA . ARG A 1 83 ? 27.215 13.332 2.895 1.00 85.12 83 ARG A CA 1
ATOM 616 C C . ARG A 1 83 ? 27.406 14.835 3.070 1.00 85.12 83 ARG A C 1
ATOM 618 O O . ARG A 1 83 ? 28.047 15.255 4.029 1.00 85.12 83 ARG A O 1
ATOM 625 N N . GLY A 1 84 ? 26.755 15.643 2.230 1.00 83.88 84 GLY A N 1
ATOM 626 C CA . GLY A 1 84 ? 26.767 17.103 2.373 1.00 83.88 84 GLY A CA 1
ATOM 627 C C . GLY A 1 84 ? 26.167 17.600 3.698 1.00 83.88 84 GLY A C 1
ATOM 628 O O . GLY A 1 84 ? 26.628 18.591 4.259 1.00 83.88 84 GLY A O 1
ATOM 629 N N . ALA A 1 85 ? 25.167 16.898 4.242 1.00 88.88 85 ALA A N 1
ATOM 630 C CA . ALA A 1 85 ? 24.540 17.257 5.514 1.00 88.88 85 ALA A CA 1
ATOM 631 C C . ALA A 1 85 ? 25.339 16.816 6.756 1.00 88.88 85 ALA A C 1
ATOM 633 O O . ALA A 1 85 ? 25.176 17.409 7.825 1.00 88.88 85 ALA A O 1
ATOM 634 N N . ALA A 1 86 ? 26.196 15.798 6.646 1.00 87.38 86 ALA A N 1
ATOM 635 C CA . ALA A 1 86 ? 26.826 15.143 7.792 1.00 87.38 86 ALA A CA 1
ATOM 636 C C . ALA A 1 86 ? 27.671 16.091 8.658 1.00 87.38 86 ALA A C 1
ATOM 638 O O . ALA A 1 86 ? 27.587 16.047 9.889 1.00 87.38 86 ALA A O 1
ATOM 639 N N . GLN A 1 87 ? 28.443 16.982 8.028 1.00 82.75 87 GLN A N 1
ATOM 640 C CA . GLN A 1 87 ? 29.266 17.967 8.742 1.00 82.75 87 GLN A CA 1
ATOM 641 C C . GLN A 1 87 ? 28.414 19.029 9.438 1.00 82.75 87 GLN A C 1
ATOM 643 O O . GLN A 1 87 ? 28.670 19.382 10.590 1.00 82.75 87 GLN A O 1
ATOM 648 N N . ILE A 1 88 ? 27.351 19.486 8.770 1.00 89.88 88 ILE A N 1
ATOM 649 C CA . ILE A 1 88 ? 26.416 20.465 9.330 1.00 89.88 88 ILE A CA 1
ATOM 650 C C . ILE A 1 88 ? 25.780 19.891 10.596 1.00 89.88 88 ILE A C 1
ATOM 652 O O . ILE A 1 88 ? 25.836 20.531 11.643 1.00 89.88 88 ILE A O 1
ATOM 656 N N . LEU A 1 89 ? 25.258 18.660 10.531 1.00 90.56 89 LEU A N 1
ATOM 657 C CA . LEU A 1 89 ? 24.632 17.987 11.671 1.00 90.56 89 LEU A CA 1
ATOM 658 C C . LEU A 1 89 ? 25.570 17.924 12.878 1.00 90.56 89 LEU A C 1
ATOM 660 O O . LEU A 1 89 ? 25.190 18.334 13.971 1.00 90.56 89 LEU A O 1
ATOM 664 N N . MET A 1 90 ? 26.815 17.488 12.692 1.00 89.56 90 MET A N 1
ATOM 665 C CA . MET A 1 90 ? 27.775 17.396 13.799 1.00 89.56 90 MET A CA 1
ATOM 666 C C . MET A 1 90 ? 28.194 18.766 14.359 1.00 89.56 90 MET A C 1
ATOM 668 O O . MET A 1 90 ? 28.619 18.852 15.515 1.00 89.56 90 MET A O 1
ATOM 672 N N . GLY A 1 91 ? 28.049 19.838 13.575 1.00 90.69 91 GLY A N 1
ATOM 673 C CA . GLY A 1 91 ? 28.294 21.217 13.992 1.00 90.69 91 GLY A CA 1
ATOM 674 C C . GLY A 1 91 ? 27.153 21.853 14.794 1.00 90.69 91 GLY A C 1
ATOM 675 O O . GLY A 1 91 ? 27.423 22.681 15.665 1.00 90.69 91 GLY A O 1
ATOM 676 N N . LEU A 1 92 ? 25.891 21.457 14.576 1.00 92.12 92 LEU A N 1
ATOM 677 C CA . LEU A 1 92 ? 24.738 22.121 15.209 1.00 92.12 92 LEU A CA 1
ATOM 678 C C . LEU A 1 92 ? 24.776 22.113 16.743 1.00 92.12 92 LEU A C 1
ATOM 680 O O . LEU A 1 92 ? 24.518 23.164 17.329 1.00 92.12 92 LEU A O 1
ATOM 684 N N . PRO A 1 93 ? 25.130 21.013 17.439 1.00 92.38 93 PRO A N 1
ATOM 685 C CA . PRO A 1 93 ? 25.235 21.062 18.891 1.00 92.38 93 PRO A CA 1
ATOM 686 C C . PRO A 1 93 ? 26.382 21.945 19.388 1.00 92.38 93 PRO A C 1
ATOM 688 O O . PRO A 1 93 ? 26.313 22.424 20.510 1.00 92.38 93 PRO A O 1
ATOM 691 N N . LYS A 1 94 ? 27.423 22.193 18.580 1.00 89.81 94 LYS A N 1
ATOM 692 C CA . LYS A 1 94 ? 28.483 23.154 18.932 1.00 89.81 94 LYS A CA 1
ATOM 693 C C . LYS A 1 94 ? 28.003 24.596 18.765 1.00 89.81 94 LYS A C 1
ATOM 695 O O . LYS A 1 94 ? 28.304 25.426 19.614 1.00 89.81 94 LYS A O 1
ATOM 700 N N . ALA A 1 95 ? 27.233 24.872 17.712 1.00 89.12 95 ALA A N 1
ATOM 701 C CA . ALA A 1 95 ? 26.618 26.179 17.475 1.00 89.12 95 ALA A CA 1
ATOM 702 C C . ALA A 1 95 ? 25.491 26.493 18.483 1.00 89.12 95 ALA A C 1
ATOM 704 O O . ALA A 1 95 ? 25.288 27.646 18.853 1.00 89.12 95 ALA A O 1
ATOM 705 N N . HIS A 1 96 ? 24.799 25.462 18.986 1.00 89.81 96 HIS A N 1
ATOM 706 C CA . HIS A 1 96 ? 23.668 25.576 19.917 1.00 89.81 96 HIS A CA 1
ATOM 707 C C . HIS A 1 96 ? 23.858 24.718 21.189 1.00 89.81 96 HIS A C 1
ATOM 709 O O . HIS A 1 96 ? 23.010 23.870 21.504 1.00 89.81 96 HIS A O 1
ATOM 715 N N . PRO A 1 97 ? 24.926 24.955 21.978 1.00 88.31 97 PRO A N 1
ATOM 716 C CA . PRO A 1 97 ? 25.444 24.026 22.995 1.00 88.31 97 PRO A CA 1
ATOM 717 C C . PRO A 1 97 ? 24.572 23.848 24.234 1.00 88.31 97 PRO A C 1
ATOM 719 O O . PRO A 1 97 ? 24.882 23.021 25.083 1.00 88.31 97 PRO A O 1
ATOM 722 N N . LYS A 1 98 ? 23.485 24.612 24.364 1.00 84.75 98 LYS A N 1
ATOM 723 C CA . LYS A 1 98 ? 22.527 24.498 25.475 1.00 84.75 98 LYS A CA 1
ATOM 724 C C . LYS A 1 98 ? 21.170 23.939 25.046 1.00 84.75 98 LYS A C 1
ATOM 726 O O . LYS A 1 98 ? 20.358 23.623 25.908 1.00 84.75 98 LYS A O 1
ATOM 731 N N . ASN A 1 99 ? 20.919 23.831 23.738 1.00 84.00 99 ASN A N 1
ATOM 732 C CA . ASN A 1 99 ? 19.561 23.691 23.208 1.00 84.00 99 ASN A CA 1
ATOM 733 C C . ASN A 1 99 ? 19.360 22.490 22.286 1.00 84.00 99 ASN A C 1
ATOM 735 O O . ASN A 1 99 ? 18.231 22.007 22.212 1.00 84.00 99 ASN A O 1
ATOM 739 N N . VAL A 1 100 ? 20.393 22.029 21.577 1.00 91.19 100 VAL A N 1
ATOM 740 C CA . VAL A 1 100 ? 20.234 21.037 20.504 1.00 91.19 100 VAL A CA 1
ATOM 741 C C . VAL A 1 100 ? 20.792 19.675 20.904 1.00 91.19 100 VAL A C 1
ATOM 743 O O . VAL A 1 100 ? 21.909 19.566 21.412 1.00 91.19 100 VAL A O 1
ATOM 746 N N . ARG A 1 101 ? 20.015 18.632 20.605 1.00 92.81 101 ARG A N 1
ATOM 747 C CA . ARG A 1 101 ? 20.454 17.234 20.577 1.00 92.81 101 ARG A CA 1
ATOM 748 C C . ARG A 1 101 ? 20.135 16.643 19.217 1.00 92.81 101 ARG A C 1
ATOM 750 O O . ARG A 1 101 ? 19.082 16.930 18.649 1.00 92.81 101 ARG A O 1
ATOM 757 N N . ILE A 1 102 ? 21.026 15.792 18.727 1.00 93.31 102 ILE A N 1
ATOM 758 C CA . ILE A 1 102 ? 20.821 15.033 17.499 1.00 93.31 102 ILE A CA 1
ATOM 759 C C . ILE A 1 102 ? 20.996 13.556 17.790 1.00 93.31 102 ILE A C 1
ATOM 761 O O . ILE A 1 102 ? 21.987 13.149 18.397 1.00 93.31 102 ILE A O 1
ATOM 765 N N . ARG A 1 103 ? 20.038 12.765 17.317 1.00 91.81 103 ARG A N 1
ATOM 766 C CA . ARG A 1 103 ? 20.087 11.309 17.266 1.00 91.81 103 ARG A CA 1
ATOM 767 C C . ARG A 1 103 ? 20.198 10.880 15.816 1.00 91.81 103 ARG A C 1
ATOM 769 O O . ARG A 1 103 ? 19.387 11.284 14.988 1.00 91.81 103 ARG A O 1
ATOM 776 N N . ILE A 1 104 ? 21.206 10.081 15.520 1.00 92.00 104 ILE A N 1
ATOM 777 C CA . ILE A 1 104 ? 21.490 9.593 14.177 1.00 92.00 104 ILE A CA 1
ATOM 778 C C . ILE A 1 104 ? 20.821 8.234 14.011 1.00 92.00 104 ILE A C 1
ATOM 780 O O . ILE A 1 104 ? 21.030 7.324 14.817 1.00 92.00 104 ILE A O 1
ATOM 784 N N . ILE A 1 105 ? 20.033 8.126 12.950 1.00 89.81 105 ILE A N 1
ATOM 785 C CA . ILE A 1 105 ? 19.416 6.899 12.474 1.00 89.81 105 ILE A CA 1
ATOM 786 C C . ILE A 1 105 ? 19.980 6.621 11.096 1.00 89.81 105 ILE A C 1
ATOM 788 O O . ILE A 1 105 ? 19.875 7.452 10.190 1.00 89.81 105 ILE A O 1
ATOM 792 N N . ASN A 1 106 ? 20.598 5.457 10.948 1.00 87.81 106 ASN A N 1
ATOM 793 C CA . ASN A 1 106 ? 21.142 5.082 9.665 1.00 87.81 106 ASN A CA 1
ATOM 794 C C . ASN A 1 106 ? 20.079 4.350 8.843 1.00 87.81 106 ASN A C 1
ATOM 796 O O . ASN A 1 106 ? 19.541 3.337 9.278 1.00 87.81 106 ASN A O 1
ATOM 800 N N . LEU A 1 107 ? 19.808 4.864 7.648 1.00 89.31 107 LEU A N 1
ATOM 801 C CA . LEU A 1 107 ? 18.795 4.347 6.743 1.00 89.31 107 LEU A CA 1
ATOM 802 C C . LEU A 1 107 ? 19.470 3.886 5.443 1.00 89.31 107 LEU A C 1
ATOM 804 O O . LEU A 1 107 ? 19.739 4.725 4.574 1.00 89.31 107 LEU A O 1
ATOM 808 N N . PRO A 1 108 ? 19.794 2.584 5.306 1.00 85.38 108 PRO A N 1
ATOM 809 C CA . PRO A 1 108 ? 20.254 2.047 4.033 1.00 85.38 108 PRO A CA 1
ATOM 810 C C . PRO A 1 108 ? 19.148 2.201 2.984 1.00 85.38 108 PRO A C 1
ATOM 812 O O . PRO A 1 108 ? 17.965 2.063 3.291 1.00 85.38 108 PRO A O 1
ATOM 815 N N . LEU A 1 109 ? 19.538 2.538 1.758 1.00 77.25 109 LEU A N 1
ATOM 816 C CA . LEU A 1 109 ? 18.618 2.793 0.655 1.00 77.25 109 LEU A CA 1
ATOM 817 C C . LEU A 1 109 ? 18.872 1.763 -0.438 1.00 77.25 109 LEU A C 1
ATOM 819 O O . LEU A 1 109 ? 20.006 1.628 -0.885 1.00 77.25 109 LEU A O 1
ATOM 823 N N . ASP A 1 110 ? 17.817 1.127 -0.941 1.00 74.81 110 ASP A N 1
ATOM 824 C CA . ASP A 1 110 ? 17.920 0.079 -1.970 1.00 74.81 110 ASP A CA 1
ATOM 825 C C . ASP A 1 110 ? 18.576 0.558 -3.278 1.00 74.81 110 ASP A C 1
ATOM 827 O O . ASP A 1 110 ? 19.092 -0.239 -4.056 1.00 74.81 110 ASP A O 1
ATOM 831 N N . THR A 1 111 ? 18.582 1.871 -3.529 1.00 72.69 111 THR A N 1
ATOM 832 C CA . THR A 1 111 ? 19.253 2.493 -4.682 1.00 72.69 111 THR A CA 1
ATOM 833 C C . THR A 1 111 ? 20.771 2.612 -4.519 1.00 72.69 111 THR A C 1
ATOM 835 O O . THR A 1 111 ? 21.433 3.096 -5.431 1.00 72.69 111 THR A O 1
ATOM 838 N N . HIS A 1 112 ? 21.313 2.240 -3.359 1.00 80.25 112 HIS A N 1
ATOM 839 C CA . HIS A 1 112 ? 22.721 2.370 -3.008 1.00 80.25 112 HIS A CA 1
ATOM 840 C C . HIS A 1 112 ? 23.258 0.988 -2.580 1.00 80.25 112 HIS A C 1
ATOM 842 O O . HIS A 1 112 ? 22.891 0.489 -1.506 1.00 80.25 112 HIS A O 1
ATOM 848 N N . PRO A 1 113 ? 24.058 0.324 -3.436 1.00 78.81 113 PRO A N 1
ATOM 849 C CA . PRO A 1 113 ? 24.353 -1.107 -3.324 1.00 78.81 113 PRO A CA 1
ATOM 850 C C . PRO A 1 113 ? 25.195 -1.479 -2.099 1.00 78.81 113 PRO A C 1
ATOM 852 O O . PRO A 1 113 ? 25.157 -2.625 -1.657 1.00 78.81 113 PRO A O 1
ATOM 855 N N . GLN A 1 114 ? 25.934 -0.531 -1.527 1.00 87.62 114 GLN A N 1
ATOM 856 C CA . GLN A 1 114 ? 26.810 -0.747 -0.377 1.00 87.62 114 GLN A CA 1
ATOM 857 C C . GLN A 1 114 ? 26.170 -0.320 0.957 1.00 87.62 114 GLN A C 1
ATOM 859 O O . GLN A 1 114 ? 26.778 -0.439 2.026 1.00 87.62 114 GLN A O 1
ATOM 864 N N . SER A 1 115 ? 24.934 0.181 0.922 1.00 87.69 115 SER A N 1
ATOM 865 C CA . SER A 1 115 ? 24.396 1.023 1.989 1.00 87.69 115 SER A CA 1
ATOM 866 C C . SER A 1 115 ? 24.077 0.216 3.231 1.00 87.69 115 SER A C 1
ATOM 868 O O . SER A 1 115 ? 24.260 0.703 4.346 1.00 87.69 115 SER A O 1
ATOM 870 N N . VAL A 1 116 ? 23.672 -1.040 3.038 1.00 87.88 116 VAL A N 1
ATOM 871 C CA . VAL A 1 116 ? 23.445 -2.015 4.106 1.00 87.88 116 VAL A CA 1
ATOM 872 C C . VAL A 1 116 ? 24.758 -2.385 4.792 1.00 87.88 116 VAL A C 1
ATOM 874 O O . VAL A 1 116 ? 24.814 -2.417 6.015 1.00 87.88 116 VAL A O 1
ATOM 877 N N . GLU A 1 117 ? 25.835 -2.628 4.051 1.00 91.75 117 GLU A N 1
ATOM 878 C CA . GLU A 1 117 ? 27.109 -3.028 4.660 1.00 91.75 117 GLU A CA 1
ATOM 879 C C . GLU A 1 117 ? 27.759 -1.853 5.413 1.00 91.75 117 GLU A C 1
ATOM 881 O O . GLU A 1 117 ? 28.228 -2.005 6.543 1.00 91.75 117 GLU A O 1
ATOM 886 N N . LEU A 1 118 ? 27.673 -0.639 4.860 1.00 91.38 118 LEU A N 1
ATOM 887 C CA . LEU A 1 118 ? 28.093 0.587 5.545 1.00 91.38 118 LEU A CA 1
ATOM 888 C C . LEU A 1 118 ? 27.231 0.881 6.787 1.00 91.38 118 LEU A C 1
ATOM 890 O O . LEU A 1 118 ? 27.755 1.356 7.800 1.00 91.38 118 LEU A O 1
ATOM 894 N N . ALA A 1 119 ? 25.930 0.564 6.743 1.00 92.00 119 ALA A N 1
ATOM 895 C CA . ALA A 1 119 ? 25.031 0.620 7.897 1.00 92.00 119 ALA A CA 1
ATOM 896 C C . ALA A 1 119 ? 25.486 -0.317 9.016 1.00 92.00 119 ALA A C 1
ATOM 898 O O . ALA A 1 119 ? 25.586 0.091 10.176 1.00 92.00 119 ALA A O 1
ATOM 899 N N . ARG A 1 120 ? 25.788 -1.568 8.653 1.00 93.50 120 ARG A N 1
ATOM 900 C CA . ARG A 1 120 ? 26.265 -2.598 9.579 1.00 93.50 120 ARG A CA 1
ATOM 901 C C . ARG A 1 120 ? 27.552 -2.164 10.262 1.00 93.50 120 ARG A C 1
ATOM 903 O O . ARG A 1 120 ? 27.654 -2.290 11.481 1.00 93.50 120 ARG A O 1
ATOM 910 N N . GLY A 1 121 ? 28.490 -1.586 9.508 1.00 92.62 121 GLY A N 1
ATOM 911 C CA . GLY A 1 121 ? 29.732 -1.032 10.051 1.00 92.62 121 GLY A CA 1
ATOM 912 C C . GLY A 1 121 ? 29.474 0.057 11.095 1.00 92.62 121 GLY A C 1
ATOM 913 O O . GLY A 1 121 ? 30.027 0.010 12.192 1.00 92.62 121 GLY A O 1
ATOM 914 N N . PHE A 1 122 ? 28.558 0.988 10.822 1.00 92.25 122 PHE A N 1
ATOM 915 C CA . PHE A 1 122 ? 28.220 2.047 11.776 1.00 92.25 122 PHE A CA 1
ATOM 916 C C . PHE A 1 122 ? 27.592 1.520 13.068 1.00 92.25 122 PHE A C 1
ATOM 918 O O . PHE A 1 122 ? 27.980 1.938 14.162 1.00 92.25 122 PHE A O 1
ATOM 925 N N . VAL A 1 123 ? 26.633 0.597 12.961 1.00 92.00 123 VAL A N 1
ATOM 926 C CA . VAL A 1 123 ? 25.983 -0.001 14.135 1.00 92.00 123 VAL A CA 1
ATOM 927 C C . VAL A 1 123 ? 26.997 -0.805 14.953 1.00 92.00 123 VAL A C 1
ATOM 929 O O . VAL A 1 123 ? 27.061 -0.647 16.174 1.00 92.00 123 VAL A O 1
ATOM 932 N N . ALA A 1 124 ? 27.858 -1.592 14.302 1.00 91.88 124 ALA A N 1
ATOM 933 C CA . ALA A 1 124 ? 28.935 -2.317 14.972 1.00 91.88 124 ALA A CA 1
ATOM 934 C C . ALA A 1 124 ? 29.907 -1.361 15.687 1.00 91.88 124 ALA A C 1
ATOM 936 O O . ALA A 1 124 ? 30.229 -1.574 16.857 1.00 91.88 124 ALA A O 1
ATOM 937 N N . ALA A 1 125 ? 30.307 -0.262 15.034 1.00 91.06 125 ALA A N 1
ATOM 938 C CA . ALA A 1 125 ? 31.145 0.780 15.629 1.00 91.06 125 ALA A CA 1
ATOM 939 C C . ALA A 1 125 ? 30.466 1.446 16.837 1.00 91.06 125 ALA A C 1
ATOM 941 O O . ALA A 1 125 ? 31.121 1.768 17.829 1.00 91.06 125 ALA A O 1
ATOM 942 N N . ARG A 1 126 ? 29.143 1.628 16.795 1.00 90.81 126 ARG A N 1
ATOM 943 C CA . ARG A 1 126 ? 28.348 2.170 17.906 1.00 90.81 126 ARG A CA 1
ATOM 944 C C . ARG A 1 126 ? 28.329 1.252 19.114 1.00 90.81 126 ARG A C 1
ATOM 946 O O . ARG A 1 126 ? 28.514 1.743 20.225 1.00 90.81 126 ARG A O 1
ATOM 953 N N . GLN A 1 127 ? 28.145 -0.048 18.908 1.00 87.25 127 GLN A N 1
ATOM 954 C CA . GLN A 1 127 ? 28.127 -1.032 19.992 1.00 87.25 127 GLN A CA 1
ATOM 955 C C . GLN A 1 127 ? 29.455 -1.096 20.765 1.00 87.25 127 GLN A C 1
ATOM 957 O O . GLN A 1 127 ? 29.445 -1.413 21.949 1.00 87.25 127 GLN A O 1
ATOM 962 N N . ILE A 1 128 ? 30.577 -0.748 20.126 1.00 87.81 128 ILE A N 1
ATOM 963 C CA . ILE A 1 128 ? 31.907 -0.681 20.760 1.00 87.81 128 ILE A CA 1
ATOM 964 C C . ILE A 1 128 ? 32.330 0.746 21.156 1.00 87.81 128 ILE A C 1
ATOM 966 O O . ILE A 1 128 ? 33.481 0.979 21.511 1.00 87.81 128 ILE A O 1
ATOM 970 N N . GLY A 1 129 ? 31.422 1.726 21.073 1.00 88.12 129 GLY A N 1
ATOM 971 C CA . GLY A 1 129 ? 31.677 3.111 21.489 1.00 88.12 129 GLY A CA 1
ATOM 972 C C . GLY A 1 129 ? 32.468 3.979 20.497 1.00 88.12 129 GLY A C 1
ATOM 973 O O . GLY A 1 129 ? 32.751 5.134 20.804 1.00 88.12 129 GLY A O 1
ATOM 974 N N . GLN A 1 130 ? 32.771 3.483 19.294 1.00 90.38 130 GLN A N 1
ATOM 975 C CA . GLN A 1 130 ? 33.629 4.138 18.290 1.00 90.38 130 GLN A CA 1
ATOM 976 C C . GLN A 1 130 ? 32.866 4.782 17.115 1.00 90.38 130 GLN A C 1
ATOM 978 O O . GLN A 1 130 ? 33.464 5.177 16.112 1.00 90.38 130 GLN A O 1
ATOM 983 N N . TRP A 1 131 ? 31.542 4.947 17.218 1.00 89.94 131 TRP A N 1
ATOM 984 C CA . TRP A 1 131 ? 30.717 5.450 16.106 1.00 89.94 131 TRP A CA 1
ATOM 985 C C . TRP A 1 131 ? 31.125 6.837 15.585 1.00 89.94 131 TRP A C 1
ATOM 987 O O . TRP A 1 131 ? 30.965 7.098 14.398 1.00 89.94 131 TRP A O 1
ATOM 997 N N . LYS A 1 132 ? 31.647 7.736 16.437 1.00 90.56 132 LYS A N 1
ATOM 998 C CA . LYS A 1 132 ? 32.084 9.080 16.006 1.00 90.56 132 LYS A CA 1
ATOM 999 C C . LYS A 1 132 ? 33.302 9.009 15.091 1.00 90.56 132 LYS A C 1
ATOM 1001 O O . LYS A 1 132 ? 33.377 9.759 14.124 1.00 90.56 132 LYS A O 1
ATOM 1006 N N . SER A 1 133 ? 34.232 8.102 15.390 1.00 88.50 133 SER A N 1
ATOM 1007 C CA . SER A 1 133 ? 35.393 7.864 14.536 1.00 88.50 133 SER A CA 1
ATOM 1008 C C . SER A 1 133 ? 34.957 7.277 13.193 1.00 88.50 133 SER A C 1
ATOM 1010 O O . SER A 1 133 ? 35.375 7.775 12.152 1.00 88.50 133 SER A O 1
ATOM 1012 N N . TYR A 1 134 ? 34.032 6.307 13.206 1.00 89.56 134 TYR A N 1
ATOM 1013 C CA . TYR A 1 134 ? 33.441 5.750 11.981 1.00 89.56 134 TYR A CA 1
ATOM 1014 C C . TYR A 1 134 ? 32.760 6.827 11.134 1.00 89.56 134 TYR A C 1
ATOM 1016 O O . TYR A 1 134 ? 33.023 6.951 9.942 1.00 89.56 134 TYR A O 1
ATOM 1024 N N . TRP A 1 135 ? 31.913 7.642 11.769 1.00 89.69 135 TRP A N 1
ATOM 1025 C CA . TRP A 1 135 ? 31.210 8.751 11.131 1.00 89.69 135 TRP A CA 1
ATOM 1026 C C . TRP A 1 135 ? 32.181 9.711 10.444 1.00 89.69 135 TRP A C 1
ATOM 1028 O O . TRP A 1 135 ? 32.036 9.995 9.258 1.00 89.69 135 TRP A O 1
ATOM 1038 N N . ASN A 1 136 ? 33.189 10.183 11.181 1.00 87.56 136 ASN A N 1
ATOM 1039 C CA . ASN A 1 136 ? 34.175 11.115 10.649 1.00 87.56 136 ASN A CA 1
ATOM 1040 C C . ASN A 1 136 ? 34.977 10.491 9.505 1.00 87.56 136 ASN A C 1
ATOM 1042 O O . ASN A 1 136 ? 35.211 11.163 8.509 1.00 87.56 136 ASN A O 1
ATOM 1046 N N . HIS A 1 137 ? 35.361 9.218 9.620 1.00 85.75 137 HIS A N 1
ATOM 1047 C CA . HIS A 1 137 ? 36.131 8.534 8.589 1.00 85.75 137 HIS A CA 1
ATOM 1048 C C . HIS A 1 137 ? 35.341 8.377 7.285 1.00 85.75 137 HIS A C 1
ATOM 1050 O O . HIS A 1 137 ? 35.815 8.795 6.233 1.00 85.75 137 HIS A O 1
ATOM 1056 N N . ILE A 1 138 ? 34.120 7.837 7.351 1.00 86.19 138 ILE A N 1
ATOM 1057 C CA . ILE A 1 138 ? 33.290 7.556 6.169 1.00 86.19 138 ILE A CA 1
ATOM 1058 C C . ILE A 1 138 ? 32.829 8.840 5.466 1.00 86.19 138 ILE A C 1
ATOM 1060 O O . ILE A 1 138 ? 32.737 8.876 4.236 1.00 86.19 138 ILE A O 1
ATOM 1064 N N . PHE A 1 139 ? 32.545 9.911 6.213 1.00 84.19 139 PHE A N 1
ATOM 1065 C CA . PHE A 1 139 ? 32.137 11.195 5.629 1.00 84.19 139 PHE A CA 1
ATOM 1066 C C . PHE A 1 139 ? 33.305 12.114 5.240 1.00 84.19 139 PHE A C 1
ATOM 1068 O O . PHE A 1 139 ? 33.054 13.144 4.621 1.00 84.19 139 PHE A O 1
ATOM 1075 N N . ALA A 1 140 ? 34.556 11.763 5.560 1.00 80.25 140 ALA A N 1
ATOM 1076 C CA . ALA A 1 140 ? 35.739 12.492 5.088 1.00 80.25 140 ALA A CA 1
ATOM 1077 C C . ALA A 1 140 ? 36.191 12.081 3.675 1.00 80.25 140 ALA A C 1
ATOM 1079 O O . ALA A 1 140 ? 36.911 12.837 3.030 1.00 80.25 140 ALA A O 1
ATOM 1080 N N . GLN A 1 141 ? 35.785 10.904 3.191 1.00 78.81 141 GLN A N 1
ATOM 1081 C CA . GLN A 1 141 ? 36.173 10.416 1.863 1.00 78.81 141 GLN A CA 1
ATOM 1082 C C . GLN A 1 141 ? 35.411 11.138 0.737 1.00 78.81 141 GLN A C 1
ATOM 1084 O O . GLN A 1 141 ? 34.291 11.608 0.946 1.00 78.81 141 GLN A O 1
ATOM 1089 N N . SER A 1 142 ? 35.964 11.207 -0.475 1.00 70.19 142 SER A N 1
ATOM 1090 C CA . SER A 1 142 ? 35.194 11.625 -1.661 1.00 70.19 142 SER A CA 1
ATOM 1091 C C . SER A 1 142 ? 34.168 10.556 -2.046 1.00 70.19 142 SER A C 1
ATOM 1093 O O . SER A 1 142 ? 32.999 10.873 -2.260 1.00 70.19 142 SER A O 1
ATOM 1095 N N . ASP A 1 143 ? 34.592 9.293 -1.985 1.00 74.19 143 ASP A N 1
ATOM 1096 C CA . ASP A 1 143 ? 33.826 8.104 -2.349 1.00 74.19 143 ASP A CA 1
ATOM 1097 C C . ASP A 1 143 ? 33.816 7.097 -1.199 1.00 74.19 143 ASP A C 1
ATOM 1099 O O . ASP A 1 143 ? 34.763 7.015 -0.415 1.00 74.19 143 ASP A O 1
ATOM 1103 N N . VAL A 1 144 ? 32.732 6.334 -1.081 1.00 76.75 144 VAL A N 1
ATOM 1104 C CA . VAL A 1 144 ? 32.594 5.299 -0.050 1.00 76.75 144 VAL A CA 1
ATOM 1105 C C . VAL A 1 144 ? 32.668 3.915 -0.662 1.00 76.75 144 VAL A C 1
ATOM 1107 O O . VAL A 1 144 ? 31.931 3.592 -1.593 1.00 76.75 144 VAL A O 1
ATOM 1110 N N . ASP A 1 145 ? 33.542 3.097 -0.086 1.00 81.75 145 ASP A N 1
ATOM 1111 C CA . ASP A 1 145 ? 33.734 1.705 -0.466 1.00 81.75 145 ASP A CA 1
ATOM 1112 C C . ASP A 1 145 ? 33.738 0.820 0.787 1.00 81.75 145 ASP A C 1
ATOM 1114 O O . ASP A 1 145 ? 34.439 1.081 1.766 1.00 81.75 145 ASP A O 1
ATOM 1118 N N . THR A 1 146 ? 32.959 -0.257 0.764 1.00 85.62 146 THR A N 1
ATOM 1119 C CA . THR A 1 146 ? 32.933 -1.283 1.820 1.00 85.62 146 THR A CA 1
ATOM 1120 C C . THR A 1 146 ? 34.277 -1.968 2.065 1.00 85.62 146 THR A C 1
ATOM 1122 O O . THR A 1 146 ? 34.493 -2.493 3.164 1.00 85.62 146 THR A O 1
ATOM 1125 N N . ALA A 1 147 ? 35.209 -1.918 1.109 1.00 83.44 147 ALA A N 1
ATOM 1126 C CA . ALA A 1 147 ? 36.593 -2.349 1.298 1.00 83.44 147 ALA A CA 1
ATOM 1127 C C . ALA A 1 147 ? 37.334 -1.511 2.360 1.00 83.44 147 ALA A C 1
ATOM 1129 O O . ALA A 1 147 ? 38.237 -2.005 3.035 1.00 83.44 147 ALA A O 1
ATOM 1130 N N . GLN A 1 148 ? 36.918 -0.259 2.582 1.00 80.31 148 GLN A N 1
ATOM 1131 C CA . GLN A 1 148 ? 37.537 0.644 3.559 1.00 80.31 148 GLN A CA 1
ATOM 1132 C C . GLN A 1 148 ? 37.153 0.314 5.009 1.00 80.31 148 GLN A C 1
ATOM 1134 O O . GLN A 1 148 ? 37.808 0.782 5.939 1.00 80.31 148 GLN A O 1
ATOM 1139 N N . ILE A 1 149 ? 36.120 -0.507 5.228 1.00 87.38 149 ILE A N 1
ATOM 1140 C CA . ILE A 1 149 ? 35.612 -0.833 6.568 1.00 87.38 149 ILE A CA 1
ATOM 1141 C C . ILE A 1 149 ? 36.688 -1.519 7.430 1.00 87.38 149 ILE A C 1
ATOM 1143 O O . ILE A 1 149 ? 36.854 -1.167 8.600 1.00 87.38 149 ILE A O 1
ATOM 1147 N N . ASP A 1 150 ? 37.462 -2.447 6.857 1.00 85.75 150 ASP A N 1
ATOM 1148 C CA . ASP A 1 150 ? 38.526 -3.157 7.586 1.00 85.75 150 ASP A CA 1
ATOM 1149 C C . ASP A 1 150 ? 39.744 -2.262 7.847 1.00 85.75 150 ASP A C 1
ATOM 1151 O O . ASP A 1 150 ? 40.357 -2.325 8.919 1.00 85.75 150 ASP A O 1
ATOM 1155 N N . ALA A 1 151 ? 40.072 -1.385 6.892 1.00 84.12 151 ALA A N 1
ATOM 1156 C CA . ALA A 1 151 ? 41.132 -0.393 7.045 1.00 84.12 151 ALA A CA 1
ATOM 1157 C C . ALA A 1 151 ? 40.789 0.612 8.157 1.00 84.12 151 ALA A C 1
ATOM 1159 O O . ALA A 1 151 ? 41.625 0.894 9.021 1.00 84.12 151 ALA A O 1
ATOM 1160 N N . TRP A 1 152 ? 39.537 1.081 8.203 1.00 87.12 152 TRP A N 1
ATOM 1161 C CA . TRP A 1 152 ? 39.040 1.907 9.295 1.00 87.12 152 TRP A CA 1
ATOM 1162 C C . TRP A 1 152 ? 39.123 1.176 10.640 1.00 87.12 152 TRP A C 1
ATOM 1164 O O . TRP A 1 152 ? 39.692 1.727 11.583 1.00 87.12 152 TRP A O 1
ATOM 1174 N N . ALA A 1 153 ? 38.627 -0.065 10.733 1.00 87.50 153 ALA A N 1
ATOM 1175 C CA . ALA A 1 153 ? 38.645 -0.838 11.981 1.00 87.50 153 ALA A CA 1
ATOM 1176 C C . ALA A 1 153 ? 40.076 -0.989 12.526 1.00 87.50 153 ALA A C 1
ATOM 1178 O O . ALA A 1 153 ? 40.315 -0.771 13.716 1.00 87.50 153 ALA A O 1
ATOM 1179 N N . LYS A 1 154 ? 41.049 -1.235 11.635 1.00 87.19 154 LYS A N 1
ATOM 1180 C CA . LYS A 1 154 ? 42.482 -1.249 11.972 1.00 87.19 154 LYS A CA 1
ATOM 1181 C C . LYS A 1 154 ? 42.954 0.084 12.549 1.00 87.19 154 LYS A C 1
ATOM 1183 O O . LYS A 1 154 ? 43.657 0.096 13.554 1.00 87.19 154 LYS A O 1
ATOM 1188 N N . SER A 1 155 ? 42.572 1.196 11.919 1.00 84.12 155 SER A N 1
ATOM 1189 C CA . SER A 1 155 ? 43.047 2.536 12.291 1.00 84.12 155 SER A CA 1
ATOM 1190 C C . SER A 1 155 ? 42.606 2.982 13.690 1.00 84.12 155 SER A C 1
ATOM 1192 O O . SER A 1 155 ? 43.271 3.810 14.304 1.00 84.12 155 SER A O 1
ATOM 1194 N N . VAL A 1 156 ? 41.516 2.412 14.215 1.00 83.88 156 VAL A N 1
ATOM 1195 C CA . VAL A 1 156 ? 41.005 2.684 15.570 1.00 83.88 156 VAL A CA 1
ATOM 1196 C C . VAL A 1 156 ? 41.364 1.590 16.584 1.00 83.88 156 VAL A C 1
ATOM 1198 O O . VAL A 1 156 ? 40.819 1.576 17.686 1.00 83.88 156 VAL A O 1
ATOM 1201 N N . GLY A 1 157 ? 42.264 0.666 16.223 1.00 82.69 157 GLY A N 1
ATOM 1202 C CA . GLY A 1 157 ? 42.741 -0.399 17.112 1.00 82.69 157 GLY A CA 1
ATOM 1203 C C . GLY A 1 157 ? 41.731 -1.521 17.373 1.00 82.69 157 GLY A C 1
ATOM 1204 O O . GLY A 1 157 ? 41.834 -2.208 18.385 1.00 82.69 157 GLY A O 1
ATOM 1205 N N . VAL A 1 158 ? 40.745 -1.715 16.492 1.00 87.56 158 VAL A N 1
ATOM 1206 C CA . VAL A 1 158 ? 39.736 -2.777 16.613 1.00 87.56 158 VAL A CA 1
ATOM 1207 C C . VAL A 1 158 ? 40.161 -3.990 15.780 1.00 87.56 158 VAL A C 1
ATOM 1209 O O . VAL A 1 158 ? 40.557 -3.855 14.622 1.00 87.56 158 VAL A O 1
ATOM 1212 N N . ASN A 1 159 ? 40.053 -5.194 16.352 1.00 89.88 159 ASN A N 1
ATOM 1213 C CA . ASN A 1 159 ? 40.288 -6.435 15.614 1.00 89.88 159 ASN A CA 1
ATOM 1214 C C . ASN A 1 159 ? 39.277 -6.569 14.457 1.00 89.88 159 ASN A C 1
ATOM 1216 O O . ASN A 1 159 ? 38.064 -6.545 14.668 1.00 89.88 159 ASN A O 1
ATOM 1220 N N . GLN A 1 160 ? 39.782 -6.720 13.232 1.00 91.50 160 GLN A N 1
ATOM 1221 C CA . GLN A 1 160 ? 38.966 -6.732 12.012 1.00 91.50 160 GLN A CA 1
ATOM 1222 C C . GLN A 1 160 ? 38.021 -7.937 11.943 1.00 91.50 160 GLN A C 1
ATOM 1224 O O . GLN A 1 160 ? 36.863 -7.790 11.552 1.00 91.50 160 GLN A O 1
ATOM 1229 N N . ALA A 1 161 ? 38.483 -9.120 12.357 1.00 88.94 161 ALA A N 1
ATOM 1230 C CA . ALA A 1 161 ? 37.674 -10.334 12.333 1.00 88.94 161 ALA A CA 1
ATOM 1231 C C . ALA A 1 161 ? 36.497 -10.230 13.314 1.00 88.94 161 ALA A C 1
ATOM 1233 O O . ALA A 1 161 ? 35.356 -10.525 12.949 1.00 88.94 161 ALA A O 1
ATOM 1234 N N . ASP A 1 162 ? 36.745 -9.720 14.522 1.00 87.38 162 ASP A N 1
ATOM 1235 C CA . ASP A 1 162 ? 35.698 -9.479 15.519 1.00 87.38 162 ASP A CA 1
ATOM 1236 C C . ASP A 1 162 ? 34.719 -8.389 15.071 1.00 87.38 162 ASP A C 1
ATOM 1238 O O . ASP A 1 162 ? 33.507 -8.499 15.286 1.00 87.38 162 ASP A O 1
ATOM 1242 N N . PHE A 1 163 ? 35.223 -7.349 14.403 1.00 92.38 163 PHE A N 1
ATOM 1243 C CA . PHE A 1 163 ? 34.394 -6.284 13.854 1.00 92.38 163 PHE A CA 1
ATOM 1244 C C . PHE A 1 163 ? 33.455 -6.802 12.758 1.00 92.38 163 PHE A C 1
ATOM 1246 O O . PHE A 1 163 ? 32.242 -6.591 12.834 1.00 92.38 163 PHE A O 1
ATOM 1253 N N . ARG A 1 164 ? 33.982 -7.568 11.794 1.00 92.62 164 ARG A N 1
ATOM 1254 C CA . ARG A 1 164 ? 33.187 -8.216 10.740 1.00 92.62 164 ARG A CA 1
ATOM 1255 C C . ARG A 1 164 ? 32.192 -9.223 11.307 1.00 92.62 164 ARG A C 1
ATOM 1257 O O . ARG A 1 164 ? 31.063 -9.298 10.823 1.00 92.62 164 ARG A O 1
ATOM 1264 N N . LYS A 1 165 ? 32.566 -9.970 12.349 1.00 91.62 165 LYS A N 1
ATOM 1265 C CA . LYS A 1 165 ? 31.650 -10.878 13.053 1.00 91.62 165 LYS A CA 1
ATOM 1266 C C . LYS A 1 165 ? 30.473 -10.115 13.663 1.00 91.62 165 LYS A C 1
ATOM 1268 O O . LYS A 1 165 ? 29.331 -10.528 13.492 1.00 91.62 165 LYS A O 1
ATOM 1273 N N . ARG A 1 166 ? 30.731 -8.977 14.313 1.00 92.12 166 ARG A N 1
ATOM 1274 C CA . ARG A 1 166 ? 29.690 -8.117 14.894 1.00 92.12 166 ARG A CA 1
ATOM 1275 C C . ARG A 1 166 ? 28.780 -7.505 13.833 1.00 92.12 166 ARG A C 1
ATOM 1277 O O . ARG A 1 166 ? 27.572 -7.525 14.000 1.00 92.12 166 ARG A O 1
ATOM 1284 N N . MET A 1 167 ? 29.331 -7.012 12.723 1.00 93.50 167 MET A N 1
ATOM 1285 C CA . MET A 1 167 ? 28.536 -6.476 11.606 1.00 93.50 167 MET A CA 1
ATOM 1286 C C . MET A 1 167 ? 27.509 -7.477 11.056 1.00 93.50 167 MET A C 1
ATOM 1288 O O . MET A 1 167 ? 26.426 -7.086 10.611 1.00 93.50 167 MET A O 1
ATOM 1292 N N . LYS A 1 168 ? 27.856 -8.766 11.083 1.00 91.81 168 LYS A N 1
ATOM 1293 C CA . LYS A 1 168 ? 27.011 -9.870 10.618 1.00 91.81 168 LYS A CA 1
ATOM 1294 C C . LYS A 1 168 ? 26.036 -10.386 11.679 1.00 91.81 168 LYS A C 1
ATOM 1296 O O . LYS A 1 168 ? 25.305 -11.323 11.383 1.00 91.81 168 LYS A O 1
ATOM 1301 N N . SER A 1 169 ? 26.024 -9.821 12.888 1.00 87.38 169 SER A N 1
ATOM 1302 C CA . SER A 1 169 ? 25.170 -10.319 13.965 1.00 87.38 169 SER A CA 1
ATOM 1303 C C . SER A 1 169 ? 23.692 -9.995 13.729 1.00 87.38 169 SER A C 1
ATOM 1305 O O . SER A 1 169 ? 23.341 -9.020 13.047 1.00 87.38 169 SER A O 1
ATOM 1307 N N . ASP A 1 170 ? 22.819 -10.816 14.310 1.00 77.06 170 ASP A N 1
ATOM 1308 C CA . ASP A 1 170 ? 21.372 -10.621 14.234 1.00 77.06 170 ASP A CA 1
ATOM 1309 C C . ASP A 1 170 ? 20.963 -9.312 14.911 1.00 77.06 170 ASP A C 1
ATOM 1311 O O . ASP A 1 170 ? 20.145 -8.583 14.369 1.00 77.06 170 ASP A O 1
ATOM 1315 N N . GLU A 1 171 ? 21.625 -8.912 16.001 1.00 80.88 171 GLU A N 1
ATOM 1316 C CA . GLU A 1 171 ? 21.336 -7.647 16.686 1.00 80.88 171 GLU A CA 1
ATOM 1317 C C . GLU A 1 171 ? 21.592 -6.427 15.793 1.00 80.88 171 GLU A C 1
ATOM 1319 O O . GLU A 1 171 ? 20.849 -5.445 15.846 1.00 80.88 171 GLU A O 1
ATOM 1324 N N . VAL A 1 172 ? 22.640 -6.472 14.961 1.00 84.62 172 VAL A N 1
ATOM 1325 C CA . VAL A 1 172 ? 22.910 -5.416 13.977 1.00 84.62 172 VAL A CA 1
ATOM 1326 C C . VAL A 1 172 ? 21.844 -5.419 12.881 1.00 84.62 172 VAL A C 1
ATOM 1328 O O . VAL A 1 172 ? 21.360 -4.354 12.491 1.00 84.62 172 VAL A O 1
ATOM 1331 N N . SER A 1 173 ? 21.463 -6.601 12.394 1.00 77.81 173 SER A N 1
ATOM 1332 C CA . SER A 1 173 ? 20.404 -6.754 11.389 1.00 77.81 173 SER A CA 1
ATOM 1333 C C . SER A 1 173 ? 19.058 -6.227 11.900 1.00 77.81 173 SER A C 1
ATOM 1335 O O . SER A 1 173 ? 18.396 -5.456 11.203 1.00 77.81 173 SER A O 1
ATOM 1337 N N . ASP A 1 174 ? 18.693 -6.580 13.130 1.00 71.50 174 ASP A N 1
ATOM 1338 C CA . ASP A 1 174 ? 17.458 -6.180 13.801 1.00 71.50 174 ASP A CA 1
ATOM 1339 C C . ASP A 1 174 ? 17.408 -4.674 14.043 1.00 71.50 174 ASP A C 1
ATOM 1341 O O . ASP A 1 174 ? 16.364 -4.045 13.873 1.00 71.50 174 ASP A O 1
ATOM 1345 N N . GLU A 1 175 ? 18.537 -4.061 14.404 1.00 80.75 175 GLU A N 1
ATOM 1346 C CA . GLU A 1 175 ? 18.614 -2.614 14.575 1.00 80.75 175 GLU A CA 1
ATOM 1347 C C . GLU A 1 175 ? 18.389 -1.866 13.261 1.00 80.75 175 GLU A C 1
ATOM 1349 O O . GLU A 1 175 ? 17.615 -0.907 13.237 1.00 80.75 175 GLU A O 1
ATOM 1354 N N . ILE A 1 176 ? 19.024 -2.319 12.177 1.00 81.75 176 ILE A N 1
ATOM 1355 C CA . ILE A 1 176 ? 18.851 -1.737 10.842 1.00 81.75 176 ILE A CA 1
ATOM 1356 C C . ILE A 1 176 ? 17.403 -1.909 10.372 1.00 81.75 176 ILE A C 1
ATOM 1358 O O . ILE A 1 176 ? 16.803 -0.963 9.863 1.00 81.75 176 ILE A O 1
ATOM 1362 N N . ALA A 1 177 ? 16.815 -3.088 10.587 1.00 68.31 177 ALA A N 1
ATOM 1363 C CA . ALA A 1 177 ? 15.414 -3.343 10.272 1.00 68.31 177 ALA A CA 1
ATOM 1364 C C . ALA A 1 177 ? 14.468 -2.458 11.104 1.00 68.31 177 ALA A C 1
ATOM 1366 O O . ALA A 1 177 ? 13.489 -1.930 10.575 1.00 68.31 177 ALA A O 1
ATOM 1367 N N . ALA A 1 178 ? 14.770 -2.238 12.387 1.00 69.06 178 ALA A N 1
ATOM 1368 C CA . ALA A 1 178 ? 14.007 -1.341 13.252 1.00 69.06 178 ALA A CA 1
ATOM 1369 C C . ALA A 1 178 ? 14.126 0.129 12.817 1.00 69.06 178 ALA A C 1
ATOM 1371 O O . ALA A 1 178 ? 13.138 0.862 12.869 1.00 69.06 178 ALA A O 1
ATOM 1372 N N . ASP A 1 179 ? 15.305 0.557 12.363 1.00 79.88 179 ASP A N 1
ATOM 1373 C CA . ASP A 1 179 ? 15.539 1.902 11.831 1.00 79.88 179 ASP A CA 1
ATOM 1374 C C . ASP A 1 179 ? 14.805 2.135 10.505 1.00 79.88 179 ASP A C 1
ATOM 1376 O O . ASP A 1 179 ? 14.149 3.169 10.343 1.00 79.88 179 ASP A O 1
ATOM 1380 N N . ALA A 1 180 ? 14.826 1.153 9.600 1.00 70.31 180 ALA A N 1
ATOM 1381 C CA . ALA A 1 180 ? 14.033 1.169 8.373 1.00 70.31 180 ALA A CA 1
ATOM 1382 C C . ALA A 1 180 ? 12.524 1.189 8.672 1.00 70.31 180 ALA A C 1
ATOM 1384 O O . ALA A 1 180 ? 11.790 2.021 8.141 1.00 70.31 180 ALA A O 1
ATOM 1385 N N . GLY A 1 181 ? 12.063 0.353 9.607 1.00 57.94 181 GLY A N 1
ATOM 1386 C CA . GLY A 1 181 ? 10.667 0.346 10.046 1.00 57.94 181 GLY A CA 1
ATOM 1387 C C . GLY A 1 181 ? 10.231 1.674 10.675 1.00 57.94 181 GLY A C 1
ATOM 1388 O O . GLY A 1 181 ? 9.109 2.132 10.455 1.00 57.94 181 GLY A O 1
ATOM 1389 N N . LEU A 1 182 ? 11.112 2.338 11.428 1.00 70.44 182 LEU A N 1
ATOM 1390 C CA . LEU A 1 182 ? 10.843 3.666 11.978 1.00 70.44 182 LEU A CA 1
ATOM 1391 C C . LEU A 1 182 ? 10.763 4.735 10.878 1.00 70.44 182 LEU A C 1
ATOM 1393 O O . LEU A 1 182 ? 9.862 5.574 10.921 1.00 70.44 182 LEU A O 1
ATOM 1397 N N . ALA A 1 183 ? 11.666 4.699 9.896 1.00 66.69 183 ALA A N 1
ATOM 1398 C CA . ALA A 1 183 ? 11.631 5.583 8.733 1.00 66.69 183 ALA A CA 1
ATOM 1399 C C . ALA A 1 183 ? 10.307 5.437 7.959 1.00 66.69 183 ALA A C 1
ATOM 1401 O O . ALA A 1 183 ? 9.649 6.440 7.664 1.00 66.69 183 ALA A O 1
ATOM 1402 N N . ASP A 1 184 ? 9.856 4.200 7.749 1.00 56.81 184 ASP A N 1
ATOM 1403 C CA . ASP A 1 184 ? 8.582 3.882 7.102 1.00 56.81 184 ASP A CA 1
ATOM 1404 C C . ASP A 1 184 ? 7.375 4.434 7.871 1.00 56.81 184 ASP A C 1
ATOM 1406 O O . ASP A 1 184 ? 6.496 5.074 7.289 1.00 56.81 184 ASP A O 1
ATOM 1410 N N . VAL A 1 185 ? 7.329 4.227 9.193 1.00 53.66 185 VAL A N 1
ATOM 1411 C CA . VAL A 1 185 ? 6.242 4.730 10.056 1.00 53.66 185 VAL A CA 1
ATOM 1412 C C . VAL A 1 185 ? 6.161 6.256 10.027 1.00 53.66 185 VAL A C 1
ATOM 1414 O O . VAL A 1 185 ? 5.067 6.820 10.101 1.00 53.66 185 VAL A O 1
ATOM 1417 N N . LEU A 1 186 ? 7.308 6.925 9.928 1.00 63.22 186 LEU A N 1
ATOM 1418 C CA . LEU A 1 186 ? 7.400 8.381 9.921 1.00 63.22 186 LEU A CA 1
ATOM 1419 C C . LEU A 1 186 ? 7.220 8.997 8.527 1.00 63.22 186 LEU A C 1
ATOM 1421 O O . LEU A 1 186 ? 7.160 10.220 8.428 1.00 63.22 186 LEU A O 1
ATOM 1425 N N . GLY A 1 187 ? 7.103 8.190 7.467 1.00 65.69 187 GLY A N 1
ATOM 1426 C CA . GLY A 1 187 ? 6.972 8.684 6.094 1.00 65.69 187 GLY A CA 1
ATOM 1427 C C . GLY A 1 187 ? 8.260 9.310 5.552 1.00 65.69 187 GLY A C 1
ATOM 1428 O O . GLY A 1 187 ? 8.213 10.259 4.767 1.00 65.69 187 GLY A O 1
ATOM 1429 N N . VAL A 1 188 ? 9.418 8.818 5.994 1.00 75.44 188 VAL A N 1
ATOM 1430 C CA . VAL A 1 188 ? 10.723 9.216 5.460 1.00 75.44 188 VAL A CA 1
ATOM 1431 C C . VAL A 1 188 ? 10.875 8.616 4.061 1.00 75.44 188 VAL A C 1
ATOM 1433 O O . VAL A 1 188 ? 11.049 7.414 3.909 1.00 75.44 188 VAL A O 1
ATOM 1436 N N . ALA A 1 189 ? 10.798 9.461 3.032 1.00 73.19 189 ALA A N 1
ATOM 1437 C CA . ALA A 1 189 ? 10.849 9.035 1.629 1.00 73.19 189 ALA A CA 1
ATOM 1438 C C . ALA A 1 189 ? 12.271 9.022 1.029 1.00 73.19 189 ALA A C 1
ATOM 1440 O O . ALA 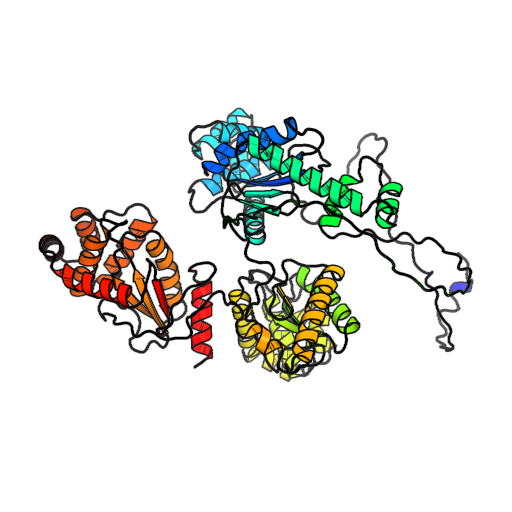A 1 189 ? 12.452 8.629 -0.120 1.00 73.19 189 ALA A O 1
ATOM 1441 N N . GLY A 1 190 ? 13.277 9.478 1.779 1.00 79.31 190 GLY A N 1
ATOM 1442 C CA . GLY A 1 190 ? 14.664 9.551 1.323 1.00 79.31 190 GLY A CA 1
ATOM 1443 C C . GLY A 1 190 ? 15.593 10.170 2.363 1.00 79.31 190 GLY A C 1
ATOM 1444 O O . GLY A 1 190 ? 15.140 10.691 3.387 1.00 79.31 190 GLY A O 1
ATOM 1445 N N . THR A 1 191 ? 16.899 10.120 2.104 1.00 90.31 191 THR A N 1
ATOM 1446 C CA . THR A 1 191 ? 17.925 10.681 2.991 1.00 90.31 191 THR A CA 1
ATOM 1447 C C . THR A 1 191 ? 18.608 11.910 2.356 1.00 90.31 191 THR A C 1
ATOM 1449 O O . THR A 1 191 ? 18.742 11.980 1.135 1.00 90.31 191 THR A O 1
ATOM 1452 N N . PRO A 1 192 ? 19.017 12.913 3.153 1.00 93.75 192 PRO A N 1
ATOM 1453 C CA . PRO A 1 192 ? 18.754 13.012 4.574 1.00 93.75 192 PRO A CA 1
ATOM 1454 C C . PRO A 1 192 ? 17.312 13.481 4.828 1.00 93.75 192 PRO A C 1
ATOM 1456 O O . PRO A 1 192 ? 16.756 14.281 4.074 1.00 93.75 192 PRO A O 1
ATOM 1459 N N . SER A 1 193 ? 16.714 12.992 5.908 1.00 92.69 193 SER A N 1
ATOM 1460 C CA . SER A 1 193 ? 15.436 13.484 6.438 1.00 92.69 193 SER A CA 1
ATOM 1461 C C . SER A 1 193 ? 15.548 13.677 7.943 1.00 92.69 193 SER A C 1
ATOM 1463 O O . SER A 1 193 ? 16.344 13.013 8.602 1.00 92.69 193 SER A O 1
ATOM 1465 N N . TYR A 1 194 ? 14.742 14.571 8.504 1.00 91.25 194 TYR A N 1
ATOM 1466 C CA . TYR A 1 194 ? 14.842 14.968 9.903 1.00 91.25 194 TYR A CA 1
ATOM 1467 C C . TYR A 1 194 ? 13.478 14.979 10.567 1.00 91.25 194 TYR A C 1
ATOM 1469 O O . TYR A 1 194 ? 12.528 15.537 10.029 1.00 91.25 194 TYR A O 1
ATOM 1477 N N . LEU A 1 195 ? 13.388 14.433 11.773 1.00 82.75 195 LEU A N 1
ATOM 1478 C CA . LEU A 1 195 ? 12.268 14.677 12.669 1.00 82.75 195 LEU A CA 1
ATOM 1479 C C . LEU A 1 195 ? 12.707 15.701 13.715 1.00 82.75 195 LEU A C 1
ATOM 1481 O O . LEU A 1 195 ? 13.531 15.393 14.571 1.00 82.75 195 LEU A O 1
ATOM 1485 N N . ILE A 1 196 ? 12.163 16.913 13.649 1.00 83.12 196 ILE A N 1
ATOM 1486 C CA . ILE A 1 196 ? 12.523 18.029 14.530 1.00 83.12 196 ILE A CA 1
ATOM 1487 C C . ILE A 1 196 ? 11.357 18.266 15.481 1.00 83.12 196 ILE A C 1
ATOM 1489 O O . ILE A 1 196 ? 10.298 18.731 15.059 1.00 83.12 196 ILE A O 1
ATOM 1493 N N . ASN A 1 197 ? 11.514 17.891 16.753 1.00 73.06 197 ASN A N 1
ATOM 1494 C CA . ASN A 1 197 ? 10.440 17.951 17.757 1.00 73.06 197 ASN A CA 1
ATOM 1495 C C . ASN A 1 197 ? 9.109 17.305 17.289 1.00 73.06 197 ASN A C 1
ATOM 1497 O O . ASN A 1 197 ? 8.025 17.721 17.696 1.00 73.06 197 ASN A O 1
ATOM 1501 N N . GLY A 1 198 ? 9.183 16.277 16.434 1.00 65.12 198 GLY A N 1
ATOM 1502 C CA . GLY A 1 198 ? 8.020 15.571 15.877 1.00 65.12 198 GLY A CA 1
ATOM 1503 C C . GLY A 1 198 ? 7.522 16.078 14.516 1.00 65.12 198 GLY A C 1
ATOM 1504 O O . GLY A 1 198 ? 6.622 15.462 13.951 1.00 65.12 198 GLY A O 1
ATOM 1505 N N . ALA A 1 199 ? 8.096 17.152 13.966 1.00 72.62 199 ALA A N 1
ATOM 1506 C CA . ALA A 1 199 ? 7.806 17.620 12.611 1.00 72.62 199 ALA A CA 1
ATOM 1507 C C . ALA A 1 199 ? 8.816 17.042 11.609 1.00 72.62 199 ALA A C 1
ATOM 1509 O O . ALA A 1 199 ? 10.024 17.168 11.809 1.00 72.62 199 ALA A O 1
ATOM 1510 N N . LEU A 1 200 ? 8.326 16.412 10.538 1.00 76.00 200 LEU A N 1
ATOM 1511 C CA . LEU A 1 200 ? 9.179 15.851 9.492 1.00 76.00 200 LEU A CA 1
ATOM 1512 C C . LEU A 1 200 ? 9.651 16.951 8.531 1.00 76.00 200 LEU A C 1
ATOM 1514 O O . LEU A 1 200 ? 8.846 17.710 7.995 1.00 76.00 200 LEU A O 1
ATOM 1518 N N . LEU A 1 201 ? 10.955 16.991 8.282 1.00 84.06 201 LEU A N 1
ATOM 1519 C CA . LEU A 1 201 ? 11.623 17.847 7.313 1.00 84.06 201 LEU A CA 1
ATOM 1520 C C . LEU A 1 201 ? 12.429 16.963 6.359 1.00 84.06 201 LEU A C 1
ATOM 1522 O O . LEU A 1 201 ? 13.353 16.278 6.788 1.00 84.06 201 LEU A O 1
ATOM 1526 N N . GLN A 1 202 ? 12.083 16.975 5.074 1.00 84.31 202 GLN A N 1
ATOM 1527 C CA . GLN A 1 202 ? 12.754 16.151 4.066 1.00 84.31 202 GLN A CA 1
ATOM 1528 C C . GLN A 1 202 ? 13.799 16.945 3.272 1.00 84.31 202 GLN A C 1
ATOM 1530 O O . GLN A 1 202 ? 13.575 18.107 2.902 1.00 84.31 202 GLN A O 1
ATOM 1535 N N . GLY A 1 203 ? 14.911 16.274 2.965 1.00 82.50 203 GLY A N 1
ATOM 1536 C CA . GLY A 1 203 ? 15.986 16.767 2.111 1.00 82.50 203 GLY A CA 1
ATOM 1537 C C . GLY A 1 203 ? 17.057 17.562 2.855 1.00 82.50 203 GLY A C 1
ATOM 1538 O O . GLY A 1 203 ? 16.843 18.073 3.953 1.00 82.50 203 GLY A O 1
ATOM 1539 N N . ALA A 1 204 ? 18.229 17.688 2.229 1.00 87.88 204 ALA A N 1
ATOM 1540 C CA . ALA A 1 204 ? 19.337 18.468 2.769 1.00 87.88 204 ALA A CA 1
ATOM 1541 C C . ALA A 1 204 ? 18.974 19.955 2.916 1.00 87.88 204 ALA A C 1
ATOM 1543 O O . ALA A 1 204 ? 18.127 20.496 2.197 1.00 87.88 204 ALA A O 1
ATOM 1544 N N . ARG A 1 205 ? 19.618 20.613 3.881 1.00 90.50 205 ARG A N 1
ATOM 1545 C CA . ARG A 1 205 ? 19.401 22.023 4.209 1.00 90.50 205 ARG A CA 1
ATOM 1546 C C . ARG A 1 205 ? 20.749 22.728 4.339 1.00 90.50 205 ARG A C 1
ATOM 1548 O O . ARG A 1 205 ? 21.623 22.175 5.014 1.00 90.50 205 ARG A O 1
ATOM 1555 N N . PRO A 1 206 ? 20.936 23.908 3.721 1.00 87.62 206 PRO A N 1
ATOM 1556 C CA . PRO A 1 206 ? 22.142 24.705 3.910 1.00 87.62 206 PRO A CA 1
ATOM 1557 C C . PRO A 1 206 ? 22.346 25.066 5.384 1.00 87.62 206 PRO A C 1
ATOM 1559 O O . PRO A 1 206 ? 21.376 25.237 6.124 1.00 87.62 206 PRO A O 1
ATOM 1562 N N . ALA A 1 207 ? 23.600 25.251 5.803 1.00 82.50 207 ALA A N 1
ATOM 1563 C CA . ALA A 1 207 ? 23.937 25.580 7.192 1.00 82.50 207 ALA A CA 1
ATOM 1564 C C . ALA A 1 207 ? 23.160 26.807 7.715 1.00 82.50 207 ALA A C 1
ATOM 1566 O O . ALA A 1 207 ? 22.578 26.752 8.794 1.00 82.50 207 ALA A O 1
ATOM 1567 N N . ALA A 1 208 ? 23.045 27.863 6.903 1.00 81.62 208 ALA A N 1
ATOM 1568 C CA . ALA A 1 208 ? 22.332 29.094 7.257 1.00 81.62 208 ALA A CA 1
ATOM 1569 C C . ALA A 1 208 ? 20.813 28.916 7.474 1.00 81.62 208 ALA A C 1
ATOM 1571 O O . ALA A 1 208 ? 20.167 29.763 8.095 1.00 81.62 208 ALA A O 1
ATOM 1572 N N . GLU A 1 209 ? 20.209 27.843 6.953 1.00 90.00 209 GLU A N 1
ATOM 1573 C CA . GLU A 1 209 ? 18.786 27.561 7.168 1.00 90.00 209 GLU A CA 1
ATOM 1574 C C . GLU 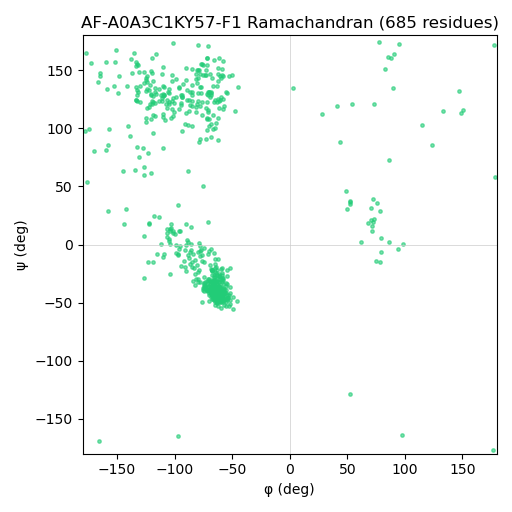A 1 209 ? 18.541 26.896 8.528 1.00 90.00 209 GLU A C 1
ATOM 1576 O O . GLU A 1 209 ? 17.500 27.116 9.150 1.00 90.00 209 GLU A O 1
ATOM 1581 N N . TRP A 1 210 ? 19.516 26.142 9.041 1.00 91.19 210 TRP A N 1
ATOM 1582 C CA . TRP A 1 210 ? 19.389 25.447 10.320 1.00 91.19 210 TRP A CA 1
ATOM 1583 C C . TRP A 1 210 ? 19.234 26.389 11.505 1.00 91.19 210 TRP A C 1
ATOM 1585 O O . TRP A 1 210 ? 18.404 26.123 12.374 1.00 91.19 210 TRP A O 1
ATOM 1595 N N . ASP A 1 211 ? 19.944 27.516 11.516 1.00 86.81 211 ASP A N 1
ATOM 1596 C CA . ASP A 1 211 ? 19.786 28.521 12.571 1.00 86.81 211 ASP A CA 1
ATOM 1597 C C . ASP A 1 211 ? 18.363 29.084 12.599 1.00 86.81 211 ASP A C 1
ATOM 1599 O O . ASP A 1 211 ? 17.776 29.246 13.669 1.00 86.81 211 ASP A O 1
ATOM 1603 N N . LYS A 1 212 ? 17.757 29.294 11.424 1.00 86.94 212 LYS A N 1
ATOM 1604 C CA . LYS A 1 212 ? 16.360 29.736 11.308 1.00 86.94 212 LYS A CA 1
ATOM 1605 C C . LYS A 1 212 ? 15.393 28.657 11.778 1.00 86.94 212 LYS A C 1
ATOM 1607 O O . LYS A 1 212 ? 14.456 28.956 12.513 1.00 86.94 212 LYS A O 1
ATOM 1612 N N . ILE A 1 213 ? 15.619 27.401 11.393 1.00 85.44 213 ILE A N 1
ATOM 1613 C CA . ILE A 1 213 ? 14.799 26.263 11.828 1.00 85.44 213 ILE A CA 1
ATOM 1614 C C . ILE A 1 213 ? 14.828 26.144 13.357 1.00 85.44 213 ILE A C 1
ATOM 1616 O O . ILE A 1 213 ? 13.775 26.057 13.991 1.00 85.44 213 ILE A O 1
ATOM 1620 N N . ILE A 1 214 ? 16.015 26.203 13.959 1.00 87.56 214 ILE A N 1
ATOM 1621 C CA . ILE A 1 214 ? 16.207 26.121 15.411 1.00 87.56 214 ILE A CA 1
ATOM 1622 C C . ILE A 1 214 ? 15.579 27.334 16.109 1.00 87.56 214 ILE A C 1
ATOM 1624 O O . ILE A 1 214 ? 14.853 27.166 17.092 1.00 87.56 214 ILE A O 1
ATOM 1628 N N . ALA A 1 215 ? 15.789 28.549 15.594 1.00 84.69 215 ALA A N 1
ATOM 1629 C CA . ALA A 1 215 ? 15.175 29.765 16.124 1.00 84.69 215 ALA A CA 1
ATOM 1630 C C . ALA A 1 215 ? 13.640 29.696 16.085 1.00 84.69 215 ALA A C 1
ATOM 1632 O O . ALA A 1 215 ? 12.990 30.006 17.084 1.00 84.69 215 ALA A O 1
ATOM 1633 N N . ASN A 1 216 ? 13.063 29.209 14.985 1.00 83.38 216 ASN A N 1
ATOM 1634 C CA . ASN A 1 216 ? 11.620 29.022 14.840 1.00 83.38 216 ASN A CA 1
ATOM 1635 C C . ASN A 1 216 ? 11.076 28.004 15.847 1.00 83.38 216 ASN A C 1
ATOM 1637 O O . ASN A 1 216 ? 10.061 28.263 16.491 1.00 83.38 216 ASN A O 1
ATOM 1641 N N . GLN A 1 217 ? 11.756 26.871 16.047 1.00 82.38 217 GLN A N 1
ATOM 1642 C CA . GLN A 1 217 ? 11.357 25.895 17.067 1.00 82.38 217 GLN A CA 1
ATOM 1643 C C . GLN A 1 217 ? 11.420 26.492 18.477 1.00 82.38 217 GLN A C 1
ATOM 1645 O O . GLN A 1 217 ? 10.480 26.340 19.257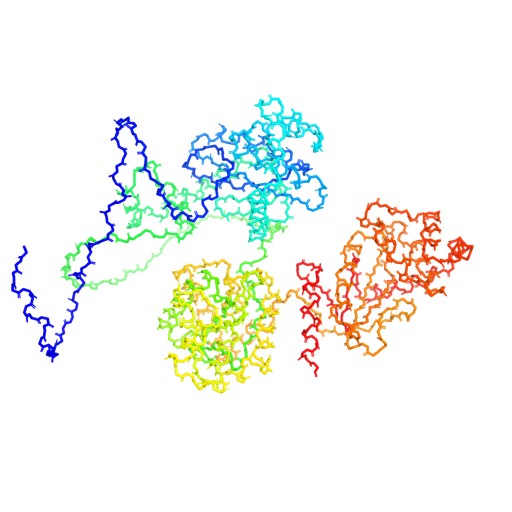 1.00 82.38 217 GLN A O 1
ATOM 1650 N N . ASN A 1 218 ? 12.472 27.248 18.789 1.00 78.50 218 ASN A N 1
ATOM 1651 C CA . ASN A 1 218 ? 12.593 27.948 20.066 1.00 78.50 218 ASN A CA 1
ATOM 1652 C C . ASN A 1 218 ? 11.488 29.001 20.261 1.00 78.50 218 ASN A C 1
ATOM 1654 O O . ASN A 1 218 ? 10.941 29.120 21.360 1.00 78.50 218 ASN A O 1
ATOM 1658 N N . ALA A 1 219 ? 11.126 29.741 19.211 1.00 76.81 219 ALA A N 1
ATOM 1659 C CA . ALA A 1 219 ? 10.031 30.707 19.240 1.00 76.81 219 ALA A CA 1
ATOM 1660 C C . ALA A 1 219 ? 8.675 30.021 19.465 1.00 76.81 219 ALA A C 1
ATOM 1662 O O . ALA A 1 219 ? 7.897 30.478 20.300 1.00 76.81 219 ALA A O 1
ATOM 1663 N N . LEU A 1 220 ? 8.419 28.885 18.806 1.00 72.38 220 LEU A N 1
ATOM 1664 C CA . LEU A 1 220 ? 7.214 28.076 19.022 1.00 72.38 220 LEU A CA 1
ATOM 1665 C C . LEU A 1 220 ? 7.128 27.556 20.460 1.00 72.38 220 LEU A C 1
ATOM 1667 O O . LEU A 1 220 ? 6.061 27.608 21.072 1.00 72.38 220 LEU A O 1
ATOM 1671 N N . ILE A 1 221 ? 8.246 27.093 21.023 1.00 68.50 221 ILE A N 1
ATOM 1672 C CA . ILE A 1 221 ? 8.315 26.657 22.422 1.00 68.50 221 ILE A CA 1
ATOM 1673 C C . ILE A 1 221 ? 8.020 27.836 23.361 1.00 68.50 221 ILE A C 1
ATOM 1675 O O . ILE A 1 221 ? 7.196 27.698 24.265 1.00 68.50 221 ILE A O 1
ATOM 1679 N N . LYS A 1 222 ? 8.621 29.012 23.123 1.00 70.75 222 LYS A N 1
ATOM 1680 C CA . LYS A 1 222 ? 8.366 30.238 23.904 1.00 70.75 222 LYS A CA 1
ATOM 1681 C C . LYS A 1 222 ? 6.915 30.713 23.813 1.00 70.75 222 LYS A C 1
ATOM 1683 O O . LYS A 1 222 ? 6.329 31.031 24.842 1.00 70.75 222 LYS A O 1
ATOM 1688 N N . ALA A 1 223 ? 6.328 30.749 22.619 1.00 68.88 223 ALA A N 1
ATOM 1689 C CA . ALA A 1 223 ? 4.945 31.174 22.414 1.00 68.88 223 ALA A CA 1
ATOM 1690 C C . ALA A 1 223 ? 3.969 30.248 23.151 1.00 68.88 223 ALA A C 1
ATOM 1692 O O . ALA A 1 223 ? 3.083 30.714 23.864 1.00 68.88 223 ALA A O 1
ATOM 1693 N N . LYS A 1 224 ? 4.188 28.930 23.072 1.00 63.25 224 LYS A N 1
ATOM 1694 C CA . LYS A 1 224 ? 3.376 27.960 23.816 1.00 63.25 224 LYS A CA 1
ATOM 1695 C C . LYS A 1 224 ? 3.589 28.059 25.327 1.00 63.25 224 LYS A C 1
ATOM 1697 O O . LYS A 1 224 ? 2.627 27.947 26.082 1.00 63.25 224 LYS A O 1
ATOM 1702 N N . PHE A 1 225 ? 4.809 28.345 25.782 1.00 62.69 225 PHE A N 1
ATOM 1703 C CA . PHE A 1 225 ? 5.065 28.653 27.191 1.00 62.69 225 PHE A CA 1
ATOM 1704 C C . PHE A 1 225 ? 4.273 29.885 27.651 1.00 62.69 225 PHE A C 1
ATOM 1706 O O . PHE A 1 225 ? 3.641 29.850 28.704 1.00 62.69 225 PHE A O 1
ATOM 1713 N N . ALA A 1 226 ? 4.256 30.955 26.851 1.00 65.75 226 ALA A N 1
ATOM 1714 C CA . ALA A 1 226 ? 3.512 32.173 27.161 1.00 65.75 226 ALA A CA 1
ATOM 1715 C C . ALA A 1 226 ? 2.002 31.911 27.285 1.00 65.75 226 ALA A C 1
ATOM 1717 O O . ALA A 1 226 ? 1.391 32.402 28.227 1.00 65.75 226 ALA A O 1
ATOM 1718 N N . THR A 1 227 ? 1.425 31.067 26.420 1.00 60.59 227 THR A N 1
ATOM 1719 C CA . THR A 1 227 ? 0.002 30.677 26.512 1.00 60.59 227 THR A CA 1
ATOM 1720 C C . THR A 1 227 ? -0.332 29.806 27.723 1.00 60.59 227 THR A C 1
ATOM 1722 O O . THR A 1 227 ? -1.489 29.722 28.119 1.00 60.59 227 THR A O 1
ATOM 1725 N N . LEU A 1 228 ? 0.666 29.142 28.310 1.00 56.19 228 LEU A N 1
ATOM 1726 C CA . LEU A 1 228 ? 0.489 28.320 29.506 1.00 56.19 228 LEU A CA 1
ATOM 1727 C C . LEU A 1 228 ? 0.707 29.125 30.793 1.00 56.19 228 LEU A C 1
ATOM 1729 O O . LEU A 1 228 ? 0.256 28.702 31.856 1.00 56.19 228 LEU A O 1
ATOM 1733 N N . LYS A 1 229 ? 1.384 30.274 30.723 1.00 55.41 229 LYS A N 1
ATOM 1734 C CA . LYS A 1 229 ? 1.734 31.107 31.878 1.00 55.41 229 LYS A CA 1
ATOM 1735 C C . LYS A 1 229 ? 0.464 31.567 32.617 1.00 55.41 229 LYS A C 1
ATOM 1737 O O . LYS A 1 229 ? -0.438 32.118 32.001 1.00 55.41 229 LYS A O 1
ATOM 1742 N N . GLY A 1 230 ? 0.398 31.323 33.929 1.00 56.12 230 GLY A N 1
ATOM 1743 C CA . GLY A 1 230 ? -0.778 31.624 34.766 1.00 56.12 230 GLY A CA 1
ATOM 1744 C C . GLY A 1 230 ? -1.854 30.529 34.798 1.00 56.12 230 GLY A C 1
ATOM 1745 O O . GLY A 1 230 ? -2.879 30.698 35.446 1.00 56.12 230 GLY A O 1
ATOM 1746 N N . THR A 1 231 ? -1.639 29.395 34.122 1.00 61.12 231 THR A N 1
ATOM 1747 C CA . THR A 1 231 ? -2.512 28.218 34.249 1.00 61.12 231 THR A CA 1
ATOM 1748 C C . THR A 1 231 ? -2.034 27.296 35.372 1.00 61.12 231 THR A C 1
ATOM 1750 O O . THR A 1 231 ? -0.831 27.177 35.617 1.00 61.12 231 THR A O 1
ATOM 1753 N N . ALA A 1 232 ? -2.957 26.543 35.980 1.00 53.62 232 ALA A N 1
ATOM 1754 C CA . ALA A 1 232 ? -2.631 25.504 36.964 1.00 53.62 232 ALA A CA 1
ATOM 1755 C C . ALA A 1 232 ? -1.621 24.465 36.426 1.00 53.62 232 ALA A C 1
ATOM 1757 O O . ALA A 1 232 ? -0.846 23.886 37.187 1.00 53.62 232 ALA A O 1
ATOM 1758 N N . LEU A 1 233 ? -1.585 24.259 35.102 1.00 48.94 233 LEU A N 1
ATOM 1759 C CA . LEU A 1 233 ? -0.596 23.411 34.439 1.00 48.94 233 LEU A CA 1
ATOM 1760 C C . LEU A 1 233 ? 0.807 24.040 34.462 1.00 48.94 233 LEU A C 1
ATOM 1762 O O . LEU A 1 233 ? 1.770 23.342 34.761 1.00 48.94 233 LEU A O 1
ATOM 1766 N N . ALA A 1 234 ? 0.947 25.343 34.198 1.00 54.53 234 ALA A N 1
ATOM 1767 C CA . ALA A 1 234 ? 2.242 26.019 34.307 1.00 54.53 234 ALA A CA 1
ATOM 1768 C C . ALA A 1 234 ? 2.739 26.106 35.753 1.00 54.53 234 ALA A C 1
ATOM 1770 O O . ALA A 1 234 ? 3.925 25.905 35.996 1.00 54.53 234 ALA A O 1
ATOM 1771 N N . GLU A 1 235 ? 1.849 26.332 36.717 1.00 52.59 235 GLU A N 1
ATOM 1772 C CA . GLU A 1 235 ? 2.210 26.341 38.138 1.00 52.59 235 GLU A CA 1
ATOM 1773 C C . GLU A 1 235 ? 2.669 24.956 38.621 1.00 52.59 235 GLU A C 1
ATOM 1775 O O . GLU A 1 235 ? 3.673 24.851 39.328 1.00 52.59 235 GLU A O 1
ATOM 1780 N N . ALA A 1 236 ? 2.011 23.880 38.172 1.00 50.28 236 ALA A N 1
ATOM 1781 C CA . ALA A 1 236 ? 2.423 22.503 38.452 1.00 50.28 236 ALA A CA 1
ATOM 1782 C C . ALA A 1 236 ? 3.770 22.137 37.796 1.00 50.28 236 ALA A C 1
ATOM 1784 O O . ALA A 1 236 ? 4.581 21.430 38.398 1.00 50.28 236 ALA A O 1
ATOM 1785 N N . LEU A 1 237 ? 4.039 22.643 36.587 1.00 46.84 237 LEU A N 1
ATOM 1786 C CA . LEU A 1 237 ? 5.308 22.444 35.878 1.00 46.84 237 LEU A CA 1
ATOM 1787 C C . LEU A 1 237 ? 6.482 23.195 36.528 1.00 46.84 237 LEU A C 1
ATOM 1789 O O . LEU A 1 237 ? 7.608 22.703 36.473 1.00 46.84 237 LEU A O 1
ATOM 1793 N N . VAL A 1 238 ? 6.224 24.348 37.154 1.00 52.75 238 VAL A N 1
ATOM 1794 C CA . VAL A 1 238 ? 7.229 25.167 37.859 1.00 52.75 238 VAL A CA 1
ATOM 1795 C C . VAL A 1 238 ? 7.506 24.655 39.279 1.00 52.75 238 VAL A C 1
ATOM 1797 O O . VAL A 1 238 ? 8.648 24.708 39.725 1.00 52.75 238 VAL A O 1
ATOM 1800 N N . LYS A 1 239 ? 6.500 24.124 39.992 1.00 45.16 239 LYS A N 1
ATOM 1801 C CA . LYS A 1 239 ? 6.671 23.586 41.358 1.00 45.16 239 LYS A CA 1
ATOM 1802 C C . LYS A 1 239 ? 7.363 22.221 41.409 1.00 45.16 239 LYS A C 1
ATOM 1804 O O . LYS A 1 239 ? 8.143 21.983 42.324 1.00 45.16 239 LYS A O 1
ATOM 1809 N N . ASN A 1 240 ? 7.090 21.332 40.450 1.00 41.66 240 ASN A N 1
ATOM 1810 C CA . ASN A 1 240 ? 7.573 19.942 40.490 1.00 41.66 240 ASN A CA 1
ATOM 1811 C C . ASN A 1 240 ? 8.861 19.691 39.693 1.00 41.66 240 ASN A C 1
ATOM 1813 O O . ASN A 1 240 ? 9.389 18.583 39.722 1.00 41.66 240 ASN A O 1
ATOM 1817 N N . ASN A 1 241 ? 9.380 20.692 38.979 1.00 42.78 241 ASN A N 1
ATOM 1818 C CA . ASN A 1 241 ? 10.633 20.591 38.244 1.00 42.78 241 ASN A CA 1
ATOM 1819 C C . ASN A 1 241 ? 11.414 21.895 38.360 1.00 42.78 241 ASN A C 1
ATOM 1821 O O . ASN A 1 241 ? 10.861 22.979 38.207 1.00 42.78 241 ASN A O 1
ATOM 1825 N N . SER A 1 242 ? 12.724 21.783 38.588 1.00 39.78 242 SER A N 1
ATOM 1826 C CA . SER A 1 242 ? 13.628 22.930 38.679 1.00 39.78 242 SER A CA 1
ATOM 1827 C C . SER A 1 242 ? 13.435 23.868 37.471 1.00 39.78 242 SER A C 1
ATOM 1829 O O . SER A 1 242 ? 13.260 23.360 36.358 1.00 39.78 242 SER A O 1
ATOM 1831 N N . PRO A 1 243 ? 13.568 25.203 37.615 1.00 39.50 243 PRO A N 1
ATOM 1832 C CA . PRO A 1 243 ? 13.379 26.174 36.523 1.00 39.50 243 PRO A CA 1
ATOM 1833 C C . PRO A 1 243 ? 14.183 25.876 35.242 1.00 39.50 243 PRO A C 1
ATOM 1835 O O . PRO A 1 243 ? 13.820 26.305 34.152 1.00 39.50 243 PRO A O 1
ATOM 1838 N N . LYS A 1 244 ? 15.252 25.074 35.353 1.00 44.56 244 LYS A N 1
ATOM 1839 C CA . LYS A 1 244 ? 16.092 24.588 34.247 1.00 44.56 244 LYS A CA 1
ATOM 1840 C C . LYS A 1 244 ? 15.490 23.426 33.423 1.00 44.56 244 LYS A C 1
ATOM 1842 O O . LYS A 1 244 ? 16.051 23.080 32.390 1.00 44.56 244 LYS A O 1
ATOM 1847 N N . ARG A 1 245 ? 14.384 22.797 33.851 1.00 42.25 245 ARG A N 1
ATOM 1848 C CA . ARG A 1 245 ? 13.773 21.593 33.227 1.00 42.25 245 ARG A CA 1
ATOM 1849 C C . ARG A 1 245 ? 12.378 21.817 32.625 1.00 42.25 245 ARG A C 1
ATOM 1851 O O . ARG A 1 245 ? 11.885 20.950 31.905 1.00 42.25 245 ARG A O 1
ATOM 1858 N N . ALA A 1 246 ? 11.767 22.981 32.846 1.00 40.28 246 ALA A N 1
ATOM 1859 C CA . ALA A 1 246 ? 10.459 23.338 32.288 1.00 40.28 246 ALA A CA 1
ATOM 1860 C C . ALA A 1 246 ? 10.359 23.245 30.740 1.00 40.28 246 ALA A C 1
ATOM 1862 O O . ALA A 1 246 ? 9.318 22.795 30.252 1.00 40.28 246 ALA A O 1
ATOM 1863 N N . PRO A 1 247 ? 11.408 23.563 29.945 1.00 42.62 247 PRO A N 1
ATOM 1864 C CA . PRO A 1 247 ? 11.347 23.415 28.487 1.00 42.62 247 PRO A CA 1
ATOM 1865 C C . PRO A 1 247 ? 11.163 21.961 28.014 1.00 42.62 247 PRO A C 1
ATOM 1867 O O . PRO A 1 247 ? 10.474 21.727 27.021 1.00 42.62 247 PRO A O 1
ATOM 1870 N N . LEU A 1 248 ? 11.704 20.966 28.737 1.00 41.66 248 LEU A N 1
ATOM 1871 C CA . LEU A 1 248 ? 11.584 19.553 28.335 1.00 41.66 248 LEU A CA 1
ATOM 1872 C C . LEU A 1 248 ? 10.220 18.959 28.565 1.00 41.66 248 LEU A C 1
ATOM 1874 O O . LEU A 1 248 ? 9.780 18.101 27.799 1.00 41.66 248 LEU A O 1
ATOM 1878 N N . TYR A 1 249 ? 9.576 19.381 29.642 1.00 36.88 249 TYR A N 1
ATOM 1879 C CA . TYR A 1 249 ? 8.235 18.922 29.923 1.00 36.88 249 TYR A CA 1
ATOM 1880 C C . TYR A 1 249 ? 7.260 19.467 28.893 1.00 36.88 249 TYR A C 1
ATOM 1882 O O . TYR A 1 249 ? 6.345 18.761 28.503 1.00 36.88 249 TYR A O 1
ATOM 1890 N N . ILE A 1 250 ? 7.495 20.669 28.370 1.00 41.03 250 ILE A N 1
ATOM 1891 C CA . ILE A 1 250 ? 6.662 21.226 27.308 1.00 41.03 250 ILE A CA 1
ATOM 1892 C C . ILE A 1 250 ? 6.919 20.505 25.986 1.00 41.03 250 ILE A C 1
ATOM 1894 O O . ILE A 1 250 ? 5.952 20.159 25.328 1.00 41.03 250 ILE A O 1
ATOM 1898 N N . SER A 1 251 ? 8.159 20.141 25.647 1.00 39.44 251 SER A N 1
ATOM 1899 C CA . SER A 1 251 ? 8.435 19.238 24.512 1.00 39.44 251 SER A CA 1
ATOM 1900 C C . SER A 1 251 ? 7.691 17.888 24.628 1.00 39.44 251 SER A C 1
ATOM 1902 O O . SER A 1 251 ? 7.064 17.443 23.667 1.00 39.44 251 SER A O 1
ATOM 1904 N N . HIS A 1 252 ? 7.628 17.290 25.825 1.00 36.09 252 HIS A N 1
ATOM 1905 C CA . HIS A 1 252 ? 6.858 16.057 26.073 1.00 36.09 252 HIS A CA 1
ATOM 1906 C C . HIS A 1 252 ? 5.331 16.266 26.137 1.00 36.09 252 HIS A C 1
ATOM 1908 O O . HIS A 1 252 ? 4.570 15.402 25.705 1.00 36.09 252 HIS A O 1
ATOM 1914 N N . VAL A 1 253 ? 4.852 17.415 26.624 1.00 35.22 253 VAL A N 1
ATOM 1915 C CA . VAL A 1 253 ? 3.425 17.793 26.638 1.00 35.22 253 VAL A CA 1
ATOM 1916 C C . VAL A 1 253 ? 2.939 18.124 25.223 1.00 35.22 253 VAL A C 1
ATOM 1918 O O . VAL A 1 253 ? 1.810 17.788 24.871 1.00 35.22 253 VAL A O 1
ATOM 1921 N N . LEU A 1 254 ? 3.810 18.647 24.354 1.00 37.00 254 LEU A N 1
ATOM 1922 C CA . LEU A 1 254 ? 3.581 18.727 22.906 1.00 37.00 254 LEU A CA 1
ATOM 1923 C C . LEU A 1 254 ? 3.484 17.353 22.234 1.00 37.00 254 LEU A C 1
ATOM 1925 O O . LEU A 1 254 ? 2.933 17.256 21.139 1.00 37.00 254 LEU A O 1
ATOM 1929 N N . GLN A 1 255 ? 3.942 16.299 22.913 1.00 40.59 255 GLN A N 1
ATOM 1930 C CA . GLN A 1 255 ? 3.838 14.901 22.497 1.00 40.59 255 GLN A CA 1
ATOM 1931 C C . GLN A 1 255 ? 2.795 14.097 23.306 1.00 40.59 255 GLN A C 1
ATOM 1933 O O . GLN A 1 255 ? 2.662 12.891 23.114 1.00 40.59 255 GLN A O 1
ATOM 1938 N N . GLY A 1 256 ? 1.967 14.756 24.129 1.00 28.56 256 GLY A N 1
ATOM 1939 C CA . GLY A 1 256 ? 0.767 14.151 24.713 1.00 28.56 256 GLY A CA 1
ATOM 1940 C C . GLY A 1 256 ? 0.997 13.176 25.872 1.00 28.56 256 GLY A C 1
ATOM 1941 O O . GLY A 1 256 ? 0.248 12.211 25.995 1.00 28.56 256 GLY A O 1
ATOM 1942 N N . VAL A 1 257 ? 1.977 13.414 26.747 1.00 28.59 257 VAL A N 1
ATOM 1943 C CA . VAL A 1 257 ? 2.071 12.709 28.041 1.00 28.59 257 VAL A CA 1
ATOM 1944 C C . VAL A 1 257 ? 1.764 13.693 29.172 1.00 28.59 257 VAL A C 1
ATOM 1946 O O . VAL A 1 257 ? 2.538 14.609 29.438 1.00 28.59 257 VAL A O 1
ATOM 1949 N N . VAL A 1 258 ? 0.608 13.527 29.820 1.00 26.56 258 VAL A N 1
ATOM 1950 C CA . VAL A 1 258 ? 0.206 14.300 31.008 1.00 26.56 258 VAL A CA 1
ATOM 1951 C C . VAL A 1 258 ? 0.719 13.582 32.265 1.00 26.56 258 VAL A C 1
ATOM 1953 O O . VAL A 1 258 ? 0.511 12.372 32.380 1.00 26.56 258 VAL A O 1
ATOM 1956 N N . PRO A 1 259 ? 1.348 14.265 33.236 1.00 29.20 259 PRO A N 1
ATOM 1957 C CA . PRO A 1 259 ? 1.710 13.665 34.520 1.00 29.20 259 PRO A CA 1
ATOM 1958 C C . PRO A 1 259 ? 0.501 13.656 35.454 1.00 29.20 259 PRO A C 1
ATOM 1960 O O . PRO A 1 259 ? -0.323 14.569 35.427 1.00 29.20 259 PRO A O 1
ATOM 1963 N N . LYS A 1 260 ? 0.419 12.629 36.304 1.00 27.83 260 LYS A N 1
ATOM 1964 C CA . LYS A 1 260 ? -0.629 12.432 37.320 1.00 27.83 260 LYS A CA 1
ATOM 1965 C C . LYS A 1 260 ? -0.932 13.730 38.105 1.00 27.83 260 LYS A C 1
ATOM 1967 O O . LYS A 1 260 ? 0.016 14.374 38.557 1.00 27.83 260 LYS A O 1
ATOM 1972 N N . PRO A 1 261 ? -2.208 14.090 38.344 1.00 27.88 261 PRO A N 1
ATOM 1973 C CA . PRO A 1 261 ? -2.532 15.227 39.194 1.00 27.88 261 PRO A CA 1
ATOM 1974 C C . PRO A 1 261 ? -2.199 14.918 40.658 1.00 27.88 261 PRO A C 1
ATOM 1976 O O . PRO A 1 261 ? -2.576 13.870 41.184 1.00 27.88 261 PRO A O 1
ATOM 1979 N N . ALA A 1 262 ? -1.499 15.847 41.311 1.00 27.70 262 ALA A N 1
ATOM 1980 C CA . ALA A 1 262 ? -1.344 15.871 42.759 1.00 27.70 262 ALA A CA 1
ATOM 1981 C C . ALA A 1 262 ? -2.685 16.261 43.401 1.00 27.70 262 ALA A C 1
ATOM 1983 O O . ALA A 1 262 ? -3.298 17.259 43.024 1.00 27.70 262 ALA A O 1
ATOM 1984 N N . THR A 1 263 ? -3.153 15.469 44.361 1.00 25.86 263 THR A N 1
ATOM 1985 C CA . THR A 1 263 ? -4.342 15.771 45.164 1.00 25.86 263 THR A CA 1
ATOM 1986 C C . THR A 1 263 ? -4.040 16.923 46.123 1.00 25.86 263 THR A C 1
ATOM 1988 O O . THR A 1 263 ? -3.247 16.757 47.047 1.00 25.86 263 THR A O 1
ATOM 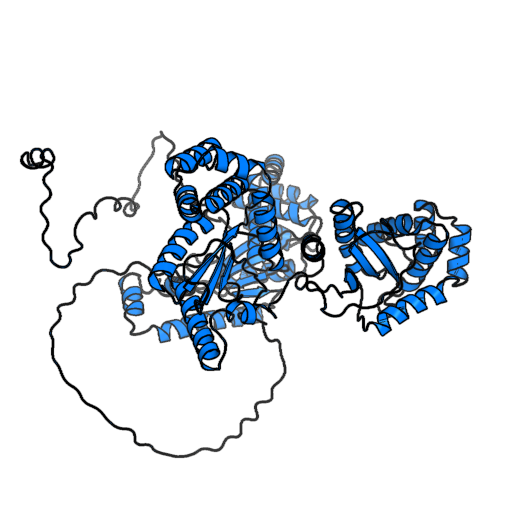1991 N N . VAL A 1 264 ? -4.689 18.073 45.926 1.00 25.89 264 VAL A N 1
ATOM 1992 C CA . VAL A 1 264 ? -4.740 19.176 46.899 1.00 25.89 264 VAL A CA 1
ATOM 1993 C C . VAL A 1 264 ? -6.168 19.246 47.455 1.00 25.89 264 VAL A C 1
ATOM 1995 O O . VAL A 1 264 ? -7.112 19.253 46.660 1.00 25.89 264 VAL A O 1
ATOM 1998 N N . PRO A 1 265 ? -6.377 19.283 48.782 1.00 23.95 265 PRO A N 1
ATOM 1999 C CA . PRO A 1 265 ? -7.712 19.419 49.352 1.00 23.95 265 PRO A CA 1
ATOM 2000 C C . PRO A 1 265 ? -8.198 20.869 49.216 1.00 23.95 265 PRO A C 1
ATOM 2002 O O . PRO A 1 265 ? -7.559 21.794 49.713 1.00 23.95 265 PRO A O 1
ATOM 2005 N N . VAL A 1 266 ? -9.343 21.077 48.559 1.00 25.47 266 VAL A N 1
ATOM 2006 C CA . VAL A 1 266 ? -10.015 22.385 48.480 1.00 25.47 266 VAL A CA 1
ATOM 2007 C C . VAL A 1 266 ? -11.172 22.416 49.476 1.00 25.47 266 VAL A C 1
ATOM 2009 O O . VAL A 1 266 ? -12.097 21.609 49.398 1.00 25.47 266 VAL A O 1
ATOM 2012 N N . LYS A 1 267 ? -11.129 23.377 50.405 1.00 25.31 267 LYS A N 1
ATOM 2013 C CA . LYS A 1 267 ? -12.258 23.754 51.266 1.00 25.31 267 LYS A CA 1
ATOM 2014 C C . LYS A 1 267 ? -13.219 24.617 50.443 1.00 25.31 267 LYS A C 1
ATOM 2016 O O . LYS A 1 267 ? -12.836 25.687 49.980 1.00 25.31 267 LYS A O 1
ATOM 2021 N N . VAL A 1 268 ? -14.458 24.166 50.265 1.00 25.27 268 VAL A N 1
ATOM 2022 C CA . VAL A 1 268 ? -15.503 24.943 49.583 1.00 25.27 268 VAL A CA 1
ATOM 2023 C C . VAL A 1 268 ? -16.208 25.842 50.597 1.00 25.27 268 VAL A C 1
ATOM 2025 O O . VAL A 1 268 ? -16.764 25.354 51.579 1.00 25.27 268 VAL A O 1
ATOM 2028 N N . ARG A 1 269 ? -16.239 27.150 50.327 1.00 27.98 269 ARG A N 1
ATOM 2029 C CA . ARG A 1 269 ? -17.237 28.075 50.876 1.00 27.98 269 ARG A CA 1
ATOM 2030 C C . ARG A 1 269 ? -18.155 28.510 49.735 1.00 27.98 269 ARG A C 1
ATOM 2032 O O . ARG A 1 269 ? -17.677 28.935 48.689 1.00 27.98 269 ARG A O 1
ATOM 2039 N N . ARG A 1 270 ? -19.466 28.366 49.936 1.00 33.81 270 ARG A N 1
ATOM 2040 C CA . ARG A 1 270 ? -20.501 28.902 49.044 1.00 33.81 270 ARG A CA 1
ATOM 2041 C C . ARG A 1 270 ? -20.654 30.402 49.289 1.00 33.81 270 ARG A C 1
ATOM 2043 O O . ARG A 1 270 ? -20.788 30.801 50.441 1.00 33.81 270 ARG A O 1
ATOM 2050 N N . ALA A 1 271 ? -20.742 31.182 48.217 1.00 27.80 271 ALA A N 1
ATOM 2051 C CA . ALA A 1 271 ? -21.513 32.418 48.201 1.00 27.80 271 ALA A CA 1
ATOM 2052 C C . ALA A 1 271 ? -22.049 32.667 46.783 1.00 27.80 271 ALA A C 1
ATOM 2054 O O . ALA A 1 271 ? -21.331 32.535 45.795 1.00 27.80 271 ALA A O 1
ATOM 2055 N N . SER A 1 272 ? -23.347 32.935 46.740 1.00 31.03 272 SER A N 1
ATOM 2056 C CA . SER A 1 272 ? -24.206 33.224 45.596 1.00 31.03 272 SER A CA 1
ATOM 2057 C C . SER A 1 272 ? -23.931 34.611 45.001 1.00 31.03 272 SER A C 1
ATOM 2059 O O . SER A 1 272 ? -23.455 35.485 45.718 1.00 31.03 272 SER A O 1
ATOM 2061 N N . GLY A 1 273 ? -24.339 34.859 43.750 1.00 29.48 273 GLY A N 1
ATOM 2062 C CA . GLY A 1 273 ? -24.573 36.233 43.281 1.00 29.48 273 GLY A CA 1
ATOM 2063 C C . GLY A 1 273 ? -24.348 36.478 41.789 1.00 29.48 273 GLY A C 1
ATOM 2064 O O . GLY A 1 273 ? -23.234 36.386 41.295 1.00 29.48 273 GLY A O 1
ATOM 2065 N N . VAL A 1 274 ? -25.437 36.820 41.106 1.00 31.64 274 VAL A N 1
ATOM 2066 C CA . VAL A 1 274 ? -25.571 37.330 39.730 1.00 31.64 274 VAL A CA 1
ATOM 2067 C C . VAL A 1 274 ? -24.966 38.734 39.600 1.00 31.64 274 VAL A C 1
ATOM 2069 O O . VAL A 1 274 ? -25.231 39.518 40.498 1.00 31.64 274 VAL A O 1
ATOM 2072 N N . VAL A 1 275 ? -24.321 39.092 38.471 1.00 26.19 275 VAL A N 1
ATOM 2073 C CA . VAL A 1 275 ? -24.457 40.424 37.815 1.00 26.19 275 VAL A CA 1
ATOM 2074 C C . VAL A 1 275 ? -24.196 40.312 36.299 1.00 26.19 275 VAL A C 1
ATOM 2076 O O . VAL A 1 275 ? -23.264 39.641 35.861 1.00 26.19 275 VAL A O 1
ATOM 2079 N N . ALA A 1 276 ? -25.048 40.979 35.516 1.00 26.25 276 ALA A N 1
ATOM 2080 C CA . ALA A 1 276 ? -25.033 41.111 34.061 1.00 26.25 276 ALA A CA 1
ATOM 2081 C C . ALA A 1 276 ? -24.457 42.466 33.576 1.00 26.25 276 ALA A C 1
ATOM 2083 O O . ALA A 1 276 ? -24.335 43.404 34.357 1.00 26.25 276 ALA A O 1
ATOM 2084 N N . ALA A 1 277 ? -24.290 42.572 32.246 1.00 26.70 277 ALA A N 1
ATOM 2085 C CA . ALA A 1 277 ? -24.121 43.790 31.424 1.00 26.70 277 ALA A CA 1
ATOM 2086 C C . ALA A 1 277 ? -22.684 44.376 31.363 1.00 26.70 277 ALA A C 1
ATOM 2088 O O . ALA A 1 277 ? -21.905 44.208 32.285 1.00 26.70 277 ALA A O 1
ATOM 2089 N N . LYS A 1 278 ? -22.214 45.061 30.308 1.00 24.02 278 LYS A N 1
ATOM 2090 C CA . LYS A 1 278 ? -22.843 45.708 29.142 1.00 24.02 278 LYS A CA 1
ATOM 2091 C C . LYS A 1 278 ? -21.743 46.007 28.098 1.00 24.02 278 LYS A C 1
ATOM 2093 O O . LYS A 1 278 ? -20.629 46.351 28.480 1.00 24.02 278 LYS A O 1
ATOM 2098 N N . LEU A 1 279 ? -22.056 45.916 26.802 1.00 31.92 279 LEU A N 1
ATOM 2099 C CA . LEU A 1 279 ? -21.263 46.506 25.708 1.00 31.92 279 LEU A CA 1
ATOM 2100 C C . LEU A 1 279 ? -21.423 48.036 25.687 1.00 31.92 279 LEU A C 1
ATOM 2102 O O . LEU A 1 279 ? -22.548 48.494 25.866 1.00 31.92 279 LEU A O 1
ATOM 2106 N N . MET A 1 280 ? -20.368 48.779 25.315 1.00 26.62 280 MET A N 1
ATOM 2107 C CA . MET A 1 280 ? -20.432 49.927 24.384 1.00 26.62 280 MET A CA 1
ATOM 2108 C C . MET A 1 280 ? -19.049 50.267 23.763 1.00 26.62 280 MET A C 1
ATOM 2110 O O . MET A 1 280 ? -18.034 49.869 24.334 1.00 26.62 280 MET A O 1
ATOM 2114 N N . PRO A 1 281 ? -19.004 50.946 22.589 1.00 55.41 281 PRO A N 1
ATOM 2115 C CA . PRO A 1 281 ? -17.844 51.017 21.688 1.00 55.41 281 PRO A CA 1
ATOM 2116 C C . PRO A 1 281 ? -17.241 52.433 21.504 1.00 55.41 281 PRO A C 1
ATOM 2118 O O . PRO A 1 281 ? -17.904 53.434 21.747 1.00 55.41 281 PRO A O 1
ATOM 2121 N N . ALA A 1 282 ? -16.015 52.503 20.973 1.00 27.52 282 ALA A N 1
ATOM 2122 C CA . ALA A 1 282 ? -15.409 53.634 20.241 1.00 27.52 282 ALA A CA 1
ATOM 2123 C C . ALA A 1 282 ? -14.126 53.095 19.558 1.00 27.52 282 ALA A C 1
ATOM 2125 O O . ALA A 1 282 ? -13.444 52.271 20.154 1.00 27.52 282 ALA A O 1
ATOM 2126 N N . GLY A 1 283 ? -13.705 53.408 18.331 1.00 26.66 283 GLY A N 1
ATOM 2127 C CA . GLY A 1 283 ? -14.055 54.465 17.387 1.00 26.66 283 GLY A CA 1
ATOM 2128 C C . GLY A 1 283 ? -12.754 55.081 16.834 1.00 26.66 283 GLY A C 1
ATOM 2129 O O . GLY A 1 283 ? -12.020 55.691 17.598 1.00 26.66 283 GLY A O 1
ATOM 2130 N N . GLY A 1 284 ? -12.496 54.930 15.523 1.00 25.98 284 GLY A N 1
ATOM 2131 C CA . GLY A 1 284 ? -11.439 55.618 14.743 1.00 25.98 284 GLY A CA 1
ATOM 2132 C C . GLY A 1 284 ? -10.083 54.890 14.695 1.00 25.98 284 GLY A C 1
ATOM 2133 O O . GLY A 1 284 ? -9.602 54.407 15.704 1.00 25.98 284 GLY A O 1
ATOM 2134 N N . GLY A 1 285 ? -9.372 54.726 13.579 1.00 25.80 285 GLY A N 1
ATOM 2135 C CA . GLY A 1 285 ? -9.464 55.276 12.229 1.00 25.80 285 GLY A CA 1
ATOM 2136 C C . GLY A 1 285 ? -8.032 55.345 11.675 1.00 25.80 285 GLY A C 1
ATOM 2137 O O . GLY A 1 285 ? -7.213 56.082 12.205 1.00 25.80 285 GLY A O 1
ATOM 2138 N N . GLY A 1 286 ? -7.702 54.559 10.647 1.00 25.75 286 GLY A N 1
ATOM 2139 C CA . GLY A 1 286 ? -6.363 54.554 10.043 1.00 25.75 286 GLY A CA 1
ATOM 2140 C C . GLY A 1 286 ? -6.301 53.675 8.797 1.00 25.75 286 GLY A C 1
ATOM 2141 O O . GLY A 1 286 ? -6.230 52.453 8.890 1.00 25.75 286 GLY A O 1
ATOM 2142 N N . LYS A 1 287 ? -6.383 54.311 7.624 1.00 30.19 287 LYS A N 1
ATOM 2143 C CA . LYS A 1 287 ? -6.337 53.687 6.295 1.00 30.19 287 LYS A CA 1
ATOM 2144 C C . LYS A 1 287 ? -4.937 53.131 6.008 1.00 30.19 287 LYS A C 1
ATOM 2146 O O . LYS A 1 287 ? -3.963 53.872 6.037 1.00 30.19 287 LYS A O 1
ATOM 2151 N N . GLY A 1 288 ? -4.867 51.854 5.639 1.00 25.58 288 GLY A N 1
ATOM 2152 C CA . GLY A 1 288 ? -3.685 51.212 5.067 1.00 25.58 288 GLY A CA 1
ATOM 2153 C C . GLY A 1 288 ? -4.107 49.982 4.272 1.00 25.58 288 GLY A C 1
ATOM 2154 O O . GLY A 1 288 ? -4.403 48.932 4.833 1.00 25.58 288 GLY A O 1
ATOM 2155 N N . THR A 1 289 ? -4.200 50.122 2.954 1.00 27.28 289 THR A N 1
ATOM 2156 C CA . THR A 1 289 ? -4.513 49.043 2.015 1.00 27.28 289 THR A CA 1
ATOM 2157 C C . THR A 1 289 ? -3.324 48.087 1.897 1.00 27.28 289 THR A C 1
ATOM 2159 O O . THR A 1 289 ? -2.392 48.328 1.135 1.00 27.28 289 THR A O 1
ATOM 2162 N N . ILE A 1 290 ? -3.354 46.961 2.616 1.00 25.27 290 ILE A N 1
ATOM 2163 C CA . ILE A 1 290 ? -2.426 45.853 2.354 1.00 25.27 290 ILE A CA 1
ATOM 2164 C C . ILE A 1 290 ? -3.020 44.992 1.237 1.00 25.27 290 ILE A C 1
ATOM 2166 O O . ILE A 1 290 ? -3.926 44.188 1.455 1.00 25.27 290 ILE A O 1
ATOM 2170 N N . LYS A 1 291 ? -2.496 45.158 0.017 1.00 25.67 291 LYS A N 1
ATOM 2171 C CA . LYS A 1 291 ? -2.671 44.188 -1.070 1.00 25.67 291 LYS A CA 1
ATOM 2172 C C . LYS A 1 291 ? -1.990 42.878 -0.658 1.00 25.67 291 LYS A C 1
ATOM 2174 O O . LYS A 1 291 ? -0.767 42.771 -0.704 1.00 25.67 291 LYS A O 1
ATOM 2179 N N . LEU A 1 292 ? -2.775 41.873 -0.268 1.00 25.23 292 LEU A N 1
ATOM 2180 C CA . LEU A 1 292 ? -2.297 40.499 -0.119 1.00 25.23 292 LEU A CA 1
ATOM 2181 C C . LEU A 1 292 ? -2.080 39.902 -1.514 1.00 25.23 292 LEU A C 1
ATOM 2183 O O . LEU A 1 292 ? -2.988 39.344 -2.125 1.00 25.23 292 LEU A O 1
ATOM 2187 N N . GLY A 1 293 ? -0.862 40.048 -2.033 1.00 25.75 293 GLY A N 1
ATOM 2188 C CA . GLY A 1 293 ? -0.396 39.284 -3.183 1.00 25.75 293 GLY A CA 1
ATOM 2189 C C . GLY A 1 293 ? -0.282 37.809 -2.804 1.00 25.75 293 GLY A C 1
ATOM 2190 O O . GLY A 1 293 ? 0.693 37.395 -2.180 1.00 25.75 293 GLY A O 1
ATOM 2191 N N . ALA A 1 294 ? -1.279 37.010 -3.175 1.00 26.92 294 ALA A N 1
ATOM 2192 C CA . ALA A 1 294 ? -1.194 35.561 -3.107 1.00 26.92 294 ALA A CA 1
ATOM 2193 C C . ALA A 1 294 ? -0.211 35.061 -4.181 1.00 26.92 294 ALA A C 1
ATOM 2195 O O . ALA A 1 294 ? -0.522 35.078 -5.371 1.00 26.92 294 ALA A O 1
ATOM 2196 N N . LYS A 1 295 ? 0.973 34.593 -3.765 1.00 27.06 295 LYS A N 1
ATOM 2197 C CA . LYS A 1 295 ? 1.776 33.657 -4.564 1.00 27.06 295 LYS A CA 1
ATOM 2198 C C . LYS A 1 295 ? 1.438 32.222 -4.131 1.00 27.06 295 LYS A C 1
ATOM 2200 O O . LYS A 1 295 ? 1.492 31.935 -2.934 1.00 27.06 295 LYS A O 1
ATOM 2205 N N . PRO A 1 296 ? 1.102 31.320 -5.069 1.00 37.19 296 PRO A N 1
ATOM 2206 C CA . PRO A 1 296 ? 0.805 29.927 -4.771 1.00 37.19 296 PRO A CA 1
ATOM 2207 C C . PRO A 1 296 ? 2.113 29.175 -4.500 1.00 37.19 296 PRO A C 1
ATOM 2209 O O . PRO A 1 296 ? 2.935 28.983 -5.392 1.00 37.19 296 PRO A O 1
ATOM 2212 N N . GLY A 1 297 ? 2.311 28.767 -3.248 1.00 27.41 297 GLY A N 1
ATOM 2213 C CA . GLY A 1 297 ? 3.465 27.990 -2.805 1.00 27.41 297 GLY A CA 1
ATOM 2214 C C . GLY A 1 297 ? 3.044 26.924 -1.799 1.00 27.41 297 GLY A C 1
ATOM 2215 O O . GLY A 1 297 ? 2.789 27.235 -0.644 1.00 27.41 297 GLY A O 1
ATOM 2216 N N . ALA A 1 298 ? 2.950 25.686 -2.288 1.00 27.59 298 ALA A N 1
ATOM 2217 C CA . ALA A 1 298 ? 2.938 24.411 -1.563 1.00 27.59 298 ALA A CA 1
ATOM 2218 C C . ALA A 1 298 ? 2.070 24.313 -0.287 1.00 27.59 298 ALA A C 1
ATOM 2220 O O . ALA A 1 298 ? 2.535 24.438 0.844 1.00 27.59 298 ALA A O 1
ATOM 2221 N N . ARG A 1 299 ? 0.801 23.944 -0.488 1.00 26.81 299 ARG A N 1
ATOM 2222 C CA . ARG A 1 299 ? -0.077 23.368 0.540 1.00 26.81 299 ARG A CA 1
ATOM 2223 C C . ARG A 1 299 ? 0.471 21.994 0.974 1.00 26.81 299 ARG A C 1
ATOM 2225 O O . ARG A 1 299 ? 0.588 21.123 0.115 1.00 26.81 299 ARG A O 1
ATOM 2232 N N . PRO A 1 300 ? 0.740 21.729 2.265 1.00 31.05 300 PRO A N 1
ATOM 2233 C CA . PRO A 1 300 ? 0.807 20.358 2.753 1.00 31.05 300 PRO A CA 1
ATOM 2234 C C . PRO A 1 300 ? -0.628 19.813 2.772 1.00 31.05 300 PRO A C 1
ATOM 2236 O O . PRO A 1 300 ? -1.449 20.254 3.575 1.00 31.05 300 PRO A O 1
ATOM 2239 N N . GLU A 1 301 ? -0.977 18.897 1.873 1.00 32.59 301 GLU A N 1
ATOM 2240 C CA . GLU A 1 301 ? -2.304 18.268 1.842 1.00 32.59 301 GLU A CA 1
ATOM 2241 C C . GLU A 1 301 ? -2.212 16.827 2.397 1.00 32.59 301 GLU A C 1
ATOM 2243 O O . GLU A 1 301 ? -1.449 16.029 1.868 1.00 32.59 301 GLU A O 1
ATOM 2248 N N . ALA A 1 302 ? -2.930 16.385 3.443 1.00 36.91 302 ALA A N 1
ATOM 2249 C CA . ALA A 1 302 ? -3.754 17.090 4.434 1.00 36.91 302 ALA A CA 1
ATOM 2250 C C . ALA A 1 302 ? -4.068 16.187 5.662 1.00 36.91 302 ALA A C 1
ATOM 2252 O O . ALA A 1 302 ? -4.340 14.995 5.481 1.00 36.91 302 ALA A O 1
ATOM 2253 N N . PRO A 1 303 ? -4.202 16.749 6.882 1.00 51.00 303 PRO A N 1
ATOM 2254 C CA . PRO A 1 303 ? -4.793 16.087 8.058 1.00 51.00 303 PRO A CA 1
ATOM 2255 C C . PRO A 1 303 ? -6.328 15.866 7.986 1.00 51.00 303 PRO A C 1
ATOM 2257 O O . PRO A 1 303 ? -6.961 15.625 9.010 1.00 51.00 303 PRO A O 1
ATOM 2260 N N . ASP A 1 304 ? -6.939 15.902 6.793 1.00 67.25 304 ASP A N 1
ATOM 2261 C CA . ASP A 1 304 ? -8.398 15.808 6.589 1.00 67.25 304 ASP A CA 1
ATOM 2262 C C . ASP A 1 304 ? -8.847 14.720 5.593 1.00 67.25 304 ASP A C 1
ATOM 2264 O O . ASP A 1 304 ? -10.035 14.626 5.281 1.00 67.25 304 ASP A O 1
ATOM 2268 N N . THR A 1 305 ? -7.931 13.872 5.112 1.00 81.19 305 THR A N 1
ATOM 2269 C CA . THR A 1 305 ? -8.265 12.820 4.136 1.00 81.19 305 THR A CA 1
ATOM 2270 C C . THR A 1 305 ? -9.244 11.799 4.723 1.00 81.19 305 THR A C 1
ATOM 2272 O O . THR A 1 305 ? -8.946 11.139 5.722 1.00 81.19 305 THR A O 1
ATOM 2275 N N . VAL A 1 306 ? -10.388 11.634 4.060 1.00 87.94 306 VAL A N 1
ATOM 2276 C CA . VAL A 1 306 ? -11.327 10.532 4.287 1.00 87.94 306 VAL A CA 1
ATOM 2277 C C . VAL A 1 306 ? -10.897 9.347 3.423 1.00 87.94 306 VAL A C 1
ATOM 2279 O O . VAL A 1 306 ? -10.645 9.510 2.232 1.00 87.94 306 VAL A O 1
ATOM 2282 N N . TRP A 1 307 ? -10.814 8.164 4.020 1.00 88.44 307 TRP A N 1
ATOM 2283 C CA . TRP A 1 307 ? -10.579 6.885 3.360 1.00 88.44 307 TRP A CA 1
ATOM 2284 C C . TRP A 1 307 ? -11.879 6.105 3.237 1.00 88.44 307 TRP A C 1
ATOM 2286 O O . TRP A 1 307 ? -12.725 6.147 4.136 1.00 88.44 307 TRP A O 1
ATOM 2296 N N . ARG A 1 308 ? -12.016 5.349 2.148 1.00 88.25 308 ARG A N 1
ATOM 2297 C CA . ARG A 1 308 ? -13.173 4.478 1.950 1.00 88.25 308 ARG A CA 1
ATOM 2298 C C . ARG A 1 308 ? -13.031 3.208 2.785 1.00 88.25 308 ARG A C 1
ATOM 2300 O O . ARG A 1 308 ? -12.469 2.210 2.343 1.00 88.25 308 ARG A O 1
ATOM 2307 N N . VAL A 1 309 ? -13.548 3.261 4.009 1.00 92.00 309 VAL A N 1
ATOM 2308 C CA . VAL A 1 309 ? -13.539 2.144 4.960 1.00 92.00 309 VAL A CA 1
ATOM 2309 C C . VAL A 1 309 ? -14.965 1.617 5.133 1.00 92.00 309 VAL A C 1
ATOM 2311 O O . VAL A 1 309 ? -15.653 1.989 6.065 1.00 92.00 309 VAL A O 1
ATOM 2314 N N . SER A 1 310 ? -15.429 0.755 4.229 1.00 90.81 310 SER A N 1
ATOM 2315 C CA . SER A 1 310 ? -16.755 0.131 4.332 1.00 90.81 310 SER A CA 1
ATOM 2316 C C . SER A 1 310 ? -16.973 -0.659 5.633 1.00 90.81 310 SER A C 1
ATOM 2318 O O . SER A 1 310 ? -16.069 -1.328 6.147 1.00 90.81 310 SER A O 1
ATOM 2320 N N . VAL A 1 311 ? -18.203 -0.621 6.146 1.00 93.69 311 VAL A N 1
ATOM 2321 C CA . VAL A 1 311 ? -18.648 -1.412 7.301 1.00 93.69 311 VAL A CA 1
ATOM 2322 C C . VAL A 1 311 ? -19.736 -2.379 6.835 1.00 93.69 311 VAL A C 1
ATOM 2324 O O . VAL A 1 311 ? -20.678 -1.989 6.154 1.00 93.69 311 VAL A O 1
ATOM 2327 N N . ARG A 1 312 ? -19.596 -3.662 7.174 1.00 91.81 312 ARG A N 1
ATOM 2328 C CA . ARG A 1 312 ? -20.597 -4.700 6.887 1.00 91.81 312 ARG A CA 1
ATOM 2329 C C . ARG A 1 312 ? -21.704 -4.632 7.938 1.00 91.81 312 ARG A C 1
ATOM 2331 O O . ARG A 1 312 ? -21.443 -4.286 9.090 1.00 91.81 312 ARG A O 1
ATOM 2338 N N . SER A 1 313 ? -22.929 -5.006 7.574 1.00 89.44 313 SER A N 1
ATOM 2339 C CA . SER A 1 313 ? -24.063 -5.040 8.513 1.00 89.44 313 SER A CA 1
ATOM 2340 C C . SER A 1 313 ? -23.812 -5.956 9.716 1.00 89.44 313 SER A C 1
ATOM 2342 O O . SER A 1 313 ? -24.287 -5.675 10.811 1.00 89.44 313 SER A O 1
ATOM 2344 N N . ASP A 1 314 ? -23.022 -7.010 9.521 1.00 91.88 314 ASP A N 1
ATOM 2345 C CA . ASP A 1 314 ? -22.686 -8.011 10.527 1.00 91.88 314 ASP A CA 1
ATOM 2346 C C . ASP A 1 314 ? -21.284 -7.826 11.144 1.00 91.88 314 ASP A C 1
ATOM 2348 O O . ASP A 1 314 ? -20.797 -8.724 11.839 1.00 91.88 314 ASP A O 1
ATOM 2352 N N . ASP A 1 315 ? -20.612 -6.694 10.876 1.00 96.69 315 ASP A N 1
ATOM 2353 C CA . ASP A 1 315 ? -19.355 -6.345 11.545 1.00 96.69 315 ASP A CA 1
ATOM 2354 C C . ASP A 1 315 ? -19.572 -6.163 13.055 1.00 96.69 315 ASP A C 1
ATOM 2356 O O . ASP A 1 315 ? -20.536 -5.504 13.459 1.00 96.69 315 ASP A O 1
ATOM 2360 N N . PRO A 1 316 ? -18.673 -6.692 13.909 1.00 97.12 316 PRO A N 1
ATOM 2361 C CA . PRO A 1 316 ? -18.794 -6.513 15.346 1.00 97.12 316 PRO A CA 1
ATOM 2362 C C . PRO A 1 316 ? -18.807 -5.037 15.741 1.00 97.12 316 PRO A C 1
ATOM 2364 O O . PRO A 1 316 ? -17.825 -4.312 15.553 1.00 97.12 316 PRO A O 1
ATOM 2367 N N . ALA A 1 317 ? -19.927 -4.610 16.323 1.00 96.25 317 ALA A N 1
ATOM 2368 C CA . ALA A 1 317 ? -20.190 -3.225 16.680 1.00 96.25 317 ALA A CA 1
ATOM 2369 C C . ALA A 1 317 ? -20.528 -3.070 18.171 1.00 96.25 317 ALA A C 1
ATOM 2371 O O . ALA A 1 317 ? -21.177 -3.930 18.770 1.00 96.25 317 ALA A O 1
ATOM 2372 N N . ARG A 1 318 ? -20.105 -1.950 18.764 1.00 94.38 318 ARG A N 1
ATOM 2373 C CA . ARG A 1 318 ? -20.653 -1.395 20.013 1.00 94.38 318 ARG A CA 1
ATOM 2374 C C . ARG A 1 318 ? -21.264 -0.033 19.714 1.00 94.38 318 ARG A C 1
ATOM 2376 O O . ARG A 1 318 ? -20.609 0.778 19.067 1.00 94.38 318 ARG A O 1
ATOM 2383 N N . GLY A 1 319 ? -22.462 0.230 20.223 1.00 93.44 319 GLY A N 1
ATOM 2384 C CA . GLY A 1 319 ? -23.224 1.444 19.910 1.00 93.44 319 GLY A CA 1
ATOM 2385 C C . GLY A 1 319 ? -24.157 1.269 18.702 1.00 93.44 319 GLY A C 1
ATOM 2386 O O . GLY A 1 319 ? -24.029 0.286 17.966 1.00 93.44 319 GLY A O 1
ATOM 2387 N N . PRO A 1 320 ? -25.127 2.181 18.524 1.00 95.00 320 PRO A N 1
ATOM 2388 C CA . PRO A 1 320 ? -26.199 2.023 17.548 1.00 95.00 320 PRO A CA 1
ATOM 2389 C C . PRO A 1 320 ? -25.722 2.299 16.114 1.00 95.00 320 PRO A C 1
ATOM 2391 O O . PRO A 1 320 ? -24.733 3.000 15.893 1.00 95.00 320 PRO A O 1
ATOM 2394 N N . ALA A 1 321 ? -26.413 1.723 15.125 1.00 92.25 321 ALA A N 1
ATOM 2395 C CA . ALA A 1 321 ? -26.018 1.807 13.717 1.00 92.25 321 ALA A CA 1
ATOM 2396 C C . ALA A 1 321 ? -26.074 3.235 13.146 1.00 92.25 321 ALA A C 1
ATOM 2398 O O . ALA A 1 321 ? -25.296 3.548 12.247 1.00 92.25 321 ALA A O 1
ATOM 2399 N N . ASP A 1 322 ? -26.948 4.075 13.702 1.00 93.94 322 ASP A N 1
ATOM 2400 C CA . ASP A 1 322 ? -27.202 5.474 13.353 1.00 93.94 322 ASP A CA 1
ATOM 2401 C C . ASP A 1 322 ? -26.416 6.478 14.216 1.00 93.94 322 ASP A C 1
ATOM 2403 O O . ASP A 1 322 ? -26.669 7.684 14.154 1.00 93.94 322 ASP A O 1
ATOM 2407 N N . ALA A 1 323 ? -25.439 6.013 15.006 1.00 96.75 323 ALA A N 1
ATOM 2408 C CA . ALA A 1 323 ? -24.576 6.906 15.768 1.00 96.75 323 ALA A CA 1
ATOM 2409 C C . ALA A 1 323 ? -23.892 7.928 14.828 1.00 96.75 323 ALA A C 1
ATOM 2411 O O . ALA A 1 323 ? -23.263 7.527 13.842 1.00 96.75 323 ALA A O 1
ATOM 2412 N N . PRO A 1 324 ? -23.905 9.238 15.147 1.00 96.19 324 PRO A N 1
ATOM 2413 C CA . PRO A 1 324 ? -23.304 10.270 14.295 1.00 96.19 324 PRO A CA 1
ATOM 2414 C C . PRO A 1 324 ? -21.798 10.081 14.037 1.00 96.19 324 PRO A C 1
ATOM 2416 O O . PRO A 1 324 ? -21.252 10.593 13.055 1.00 96.19 324 PRO A O 1
ATOM 2419 N N . VAL A 1 325 ? -21.100 9.376 14.935 1.00 97.50 325 VAL A N 1
ATOM 2420 C CA . VAL A 1 325 ? -19.679 9.053 14.796 1.00 97.50 325 VAL A CA 1
ATOM 2421 C C . VAL A 1 325 ? -19.489 7.544 14.764 1.00 97.50 325 VAL A C 1
ATOM 2423 O O . VAL A 1 325 ? -19.838 6.850 15.713 1.00 97.50 325 VAL A O 1
ATOM 2426 N N . THR A 1 326 ? -18.852 7.051 13.704 1.00 97.88 326 THR A N 1
ATOM 2427 C CA . THR A 1 326 ? -18.379 5.670 13.589 1.00 97.88 326 THR A CA 1
ATOM 2428 C C . THR A 1 326 ? -16.853 5.637 13.623 1.00 97.88 326 THR A C 1
ATOM 2430 O O . THR A 1 326 ? -16.180 6.279 12.812 1.00 97.88 326 THR A O 1
ATOM 2433 N N . LEU A 1 327 ? -16.301 4.874 14.566 1.00 97.00 327 LEU A N 1
ATOM 2434 C CA . LEU A 1 327 ? -14.880 4.577 14.701 1.00 97.00 327 LEU A CA 1
ATOM 2435 C C . LEU A 1 327 ? -14.628 3.131 14.272 1.00 97.00 327 LEU A C 1
ATOM 2437 O O . LEU A 1 327 ? -15.109 2.207 14.919 1.00 97.00 327 LEU A O 1
ATOM 2441 N N . VAL A 1 328 ? -13.840 2.930 13.218 1.00 97.44 328 VAL A N 1
ATOM 2442 C CA . VAL A 1 328 ? -13.399 1.605 12.762 1.00 97.44 328 VAL A CA 1
ATOM 2443 C C . VAL A 1 328 ? -11.969 1.354 13.227 1.00 97.44 328 VAL A C 1
ATOM 2445 O O . VAL A 1 328 ? -11.082 2.171 12.968 1.00 97.44 328 VAL A O 1
ATOM 2448 N N . ALA A 1 329 ? -11.745 0.232 13.910 1.00 95.50 329 ALA A N 1
ATOM 2449 C CA . ALA A 1 329 ? -10.450 -0.178 14.437 1.00 95.50 329 ALA A CA 1
ATOM 2450 C C . ALA A 1 329 ? -10.002 -1.513 13.829 1.00 95.50 329 ALA A C 1
ATOM 2452 O O . ALA A 1 329 ? -10.555 -2.564 14.147 1.00 95.50 329 ALA A O 1
ATOM 2453 N N . PHE A 1 330 ? -8.958 -1.475 13.000 1.00 96.06 330 PHE A N 1
ATOM 2454 C CA . PHE A 1 330 ? -8.279 -2.669 12.504 1.00 96.06 330 PHE A CA 1
ATOM 2455 C C . PHE A 1 330 ? -7.202 -3.104 13.488 1.00 96.06 330 PHE A C 1
ATOM 2457 O O . PHE A 1 330 ? -6.270 -2.342 13.769 1.00 96.06 330 PHE A O 1
ATOM 2464 N N . SER A 1 331 ? -7.336 -4.323 14.002 1.00 94.88 331 SER A N 1
ATOM 2465 C CA . SER A 1 331 ? -6.574 -4.792 15.155 1.00 94.88 331 SER A CA 1
ATOM 2466 C C . SER A 1 331 ? -6.067 -6.224 14.990 1.00 94.88 331 SER A C 1
ATOM 2468 O O . SER A 1 331 ? -6.585 -7.021 14.209 1.00 94.88 331 SER A O 1
ATOM 2470 N N . ASP A 1 332 ? -5.054 -6.537 15.787 1.00 94.75 332 ASP A N 1
ATOM 2471 C CA . ASP A 1 332 ? -4.376 -7.829 15.889 1.00 94.75 332 ASP A CA 1
ATOM 2472 C C . ASP A 1 332 ? -4.389 -8.257 17.368 1.00 94.75 332 ASP A C 1
ATOM 2474 O O . ASP A 1 332 ? -4.216 -7.405 18.248 1.00 94.75 332 ASP A O 1
ATOM 2478 N N . TYR A 1 333 ? -4.640 -9.538 17.655 1.00 97.88 333 TYR A N 1
ATOM 2479 C CA . TYR A 1 333 ? -4.775 -10.045 19.027 1.00 97.88 333 TYR A CA 1
ATOM 2480 C C . TYR A 1 333 ? -3.446 -10.274 19.770 1.00 97.88 333 TYR A C 1
ATOM 2482 O O . TYR A 1 333 ? -3.436 -10.223 20.997 1.00 97.88 333 TYR A O 1
ATOM 2490 N N . GLU A 1 334 ? -2.324 -10.451 19.070 1.00 94.69 334 GLU A N 1
ATOM 2491 C CA . GLU A 1 334 ? -0.977 -10.544 19.659 1.00 94.69 334 GLU A CA 1
ATOM 2492 C C . GLU A 1 334 ? -0.273 -9.172 19.732 1.00 94.69 334 GLU A C 1
ATOM 2494 O O . GLU A 1 334 ? 0.693 -8.982 20.473 1.00 94.69 334 GLU A O 1
ATOM 2499 N N . CYS A 1 335 ? -0.786 -8.157 19.030 1.00 90.75 335 CYS A N 1
ATOM 2500 C CA . CYS A 1 335 ? -0.250 -6.803 19.091 1.00 90.75 335 CYS A CA 1
ATOM 2501 C C . CYS A 1 335 ? -0.536 -6.110 20.438 1.00 90.75 335 CYS A C 1
ATOM 2503 O O . CYS A 1 335 ? -1.669 -5.722 20.747 1.00 90.75 335 CYS A O 1
ATOM 2505 N N . LYS A 1 336 ? 0.528 -5.802 21.192 1.00 87.94 336 LYS A N 1
ATOM 2506 C CA . LYS A 1 336 ? 0.452 -5.053 22.464 1.00 87.94 336 LYS A CA 1
ATOM 2507 C C . LYS A 1 336 ? -0.261 -3.695 22.360 1.00 87.94 336 LYS A C 1
ATOM 2509 O O . LYS A 1 336 ? -0.936 -3.282 23.301 1.00 87.94 336 LYS A O 1
ATOM 2514 N N . HIS A 1 337 ? -0.134 -2.997 21.229 1.00 86.25 337 HIS A N 1
ATOM 2515 C CA . HIS A 1 337 ? -0.779 -1.695 21.021 1.00 86.25 337 HIS A CA 1
ATOM 2516 C C . HIS A 1 337 ? -2.281 -1.839 20.767 1.00 86.25 337 HIS A C 1
ATOM 2518 O O . HIS A 1 337 ? -3.064 -1.049 21.290 1.00 86.25 337 HIS A O 1
ATOM 2524 N N . SER A 1 338 ? -2.690 -2.875 20.033 1.00 90.06 338 SER A N 1
ATOM 2525 C CA . SER A 1 338 ? -4.101 -3.222 19.844 1.00 90.06 338 SER A CA 1
ATOM 2526 C C . SER A 1 338 ? -4.752 -3.629 21.171 1.00 90.06 338 SER A C 1
ATOM 2528 O O . SER A 1 338 ? -5.842 -3.155 21.487 1.00 90.06 338 SER A O 1
ATOM 2530 N N . LYS A 1 339 ? -4.041 -4.403 22.007 1.00 90.25 339 LYS A N 1
ATOM 2531 C CA . LYS A 1 339 ? -4.478 -4.746 23.373 1.00 90.25 339 LYS A CA 1
ATOM 2532 C C . LYS A 1 339 ? -4.721 -3.501 24.233 1.00 90.25 339 LYS A C 1
ATOM 2534 O O . LYS A 1 339 ? -5.771 -3.382 24.858 1.00 90.25 339 LYS A O 1
ATOM 2539 N N . ALA A 1 340 ? -3.787 -2.548 24.236 1.00 85.62 340 ALA A N 1
ATOM 2540 C CA . ALA A 1 340 ? -3.938 -1.291 24.978 1.00 85.62 340 ALA A CA 1
ATOM 2541 C C . ALA A 1 340 ? -5.080 -0.405 24.438 1.00 85.62 340 ALA A C 1
ATOM 2543 O O . ALA A 1 340 ? -5.740 0.312 25.193 1.00 85.62 340 ALA A O 1
ATOM 2544 N N . LEU A 1 341 ? -5.327 -0.455 23.128 1.00 86.81 341 LEU A N 1
ATOM 2545 C CA . LEU A 1 341 ? -6.405 0.287 22.488 1.00 86.81 341 LEU A CA 1
ATOM 2546 C C . LEU A 1 341 ? -7.787 -0.297 22.815 1.00 86.81 341 LEU A C 1
ATOM 2548 O O . LEU A 1 341 ? -8.716 0.476 23.029 1.00 86.81 341 LEU A O 1
ATOM 2552 N N . SER A 1 342 ? -7.938 -1.623 22.876 1.00 89.31 342 SER A N 1
ATOM 2553 C CA . SER A 1 342 ? -9.236 -2.277 23.120 1.00 89.31 342 SER A CA 1
ATOM 2554 C C . SER A 1 342 ? -9.907 -1.776 24.410 1.00 89.31 342 SER A C 1
ATOM 2556 O O . SER A 1 342 ? -11.063 -1.340 24.389 1.00 89.31 342 SER A O 1
ATOM 2558 N N . SER A 1 343 ? -9.155 -1.694 25.513 1.00 86.00 343 SER A N 1
ATOM 2559 C CA . SER A 1 343 ? -9.660 -1.154 26.784 1.00 86.00 343 SER A CA 1
ATOM 2560 C C . SER A 1 343 ? -10.044 0.328 26.687 1.00 86.00 343 SER A C 1
ATOM 2562 O O . SER A 1 343 ? -11.069 0.748 27.229 1.00 86.00 343 SER A O 1
ATOM 2564 N N . THR A 1 344 ? -9.271 1.115 25.935 1.00 86.94 344 THR A N 1
ATOM 2565 C CA . THR A 1 344 ? -9.572 2.525 25.655 1.00 86.94 344 THR A CA 1
ATOM 2566 C C . THR A 1 344 ? -10.871 2.676 24.859 1.00 86.94 344 THR A C 1
ATOM 2568 O O . THR A 1 344 ? -11.724 3.486 25.217 1.00 86.94 344 THR A O 1
ATOM 2571 N N . LEU A 1 345 ? -11.066 1.878 23.806 1.00 91.25 345 LEU A N 1
ATOM 2572 C CA . LEU A 1 345 ? -12.274 1.920 22.980 1.00 91.25 345 LEU A CA 1
ATOM 2573 C C . LEU A 1 345 ? -13.520 1.482 23.753 1.00 91.25 345 LEU A C 1
ATOM 2575 O O . LEU A 1 345 ? -14.580 2.080 23.579 1.00 91.25 345 LEU A O 1
ATOM 2579 N N . LYS A 1 346 ? -13.396 0.495 24.649 1.00 88.69 346 LYS A N 1
ATOM 2580 C CA . LYS A 1 346 ? -14.475 0.091 25.562 1.00 88.69 346 LYS A CA 1
ATOM 2581 C C . LYS A 1 346 ? -14.918 1.245 26.463 1.00 88.69 346 LYS A C 1
ATOM 2583 O O . LYS A 1 346 ? -16.112 1.516 26.562 1.00 88.69 346 LYS A O 1
ATOM 2588 N N . MET A 1 347 ? -13.961 1.952 27.069 1.00 88.00 347 MET A N 1
ATOM 2589 C CA . MET A 1 347 ? -14.237 3.128 27.902 1.00 88.00 347 MET A CA 1
ATOM 2590 C C . MET A 1 347 ? -14.905 4.252 27.100 1.00 88.00 347 MET A C 1
ATOM 2592 O O . MET A 1 347 ? -15.897 4.821 27.551 1.00 88.00 347 MET A O 1
ATOM 2596 N N . LEU A 1 348 ? -14.391 4.563 25.906 1.00 88.00 348 LEU A N 1
ATOM 2597 C CA . LEU A 1 348 ? -14.957 5.608 25.048 1.00 88.00 348 LEU A CA 1
ATOM 2598 C C . LEU A 1 348 ? -16.375 5.250 24.591 1.00 88.00 348 LEU A C 1
ATOM 2600 O O . LEU A 1 348 ? -17.265 6.088 24.672 1.00 88.00 348 LEU A O 1
ATOM 2604 N N . SER A 1 349 ? -16.612 4.003 24.181 1.00 90.56 349 SER A N 1
ATOM 2605 C CA . SER A 1 349 ? -17.949 3.530 23.806 1.00 90.56 349 SER A CA 1
ATOM 2606 C C . SER A 1 349 ? -18.956 3.714 24.948 1.00 90.56 349 SER A C 1
ATOM 2608 O O . SER A 1 349 ? -20.035 4.255 24.718 1.00 90.56 349 SER A O 1
ATOM 2610 N N . ALA A 1 350 ? -18.576 3.378 26.186 1.00 88.38 350 ALA A N 1
ATOM 2611 C CA . ALA A 1 350 ? -19.420 3.619 27.356 1.00 88.38 350 ALA A CA 1
ATOM 2612 C C . ALA A 1 350 ? -19.642 5.119 27.633 1.00 88.38 350 ALA A C 1
ATOM 2614 O O . ALA A 1 350 ? -20.750 5.524 27.966 1.00 88.38 350 ALA A O 1
ATOM 2615 N N . SER A 1 351 ? -18.609 5.954 27.470 1.00 89.31 351 SER A N 1
ATOM 2616 C CA . SER A 1 351 ? -18.690 7.395 27.744 1.00 89.31 351 SER A CA 1
ATOM 2617 C C . SER A 1 351 ? -19.539 8.173 26.735 1.00 89.31 351 SER A C 1
ATOM 2619 O O . SER A 1 351 ? -20.129 9.182 27.113 1.00 89.31 351 SER A O 1
ATOM 2621 N N . TYR A 1 352 ? -19.553 7.772 25.463 1.00 93.00 352 TYR A N 1
ATOM 2622 C CA . TYR A 1 352 ? -20.286 8.473 24.401 1.00 93.00 352 TYR A CA 1
ATOM 2623 C C . TYR A 1 352 ? -21.685 7.902 24.140 1.00 93.00 352 TYR A C 1
ATOM 2625 O O . TYR A 1 352 ? -22.516 8.588 23.538 1.00 93.00 352 TYR A O 1
ATOM 2633 N N . GLY A 1 353 ? -21.955 6.667 24.573 1.00 94.06 353 GLY A N 1
ATOM 2634 C CA . GLY A 1 353 ? -23.254 6.015 24.416 1.00 94.06 353 GLY A CA 1
ATOM 2635 C C . GLY A 1 353 ? -23.742 6.039 22.966 1.00 94.06 353 GLY A C 1
ATOM 2636 O O . GLY A 1 353 ? -23.002 5.703 22.043 1.00 94.06 353 GLY A O 1
ATOM 2637 N N . ALA A 1 354 ? -24.975 6.503 22.755 1.00 95.44 354 ALA A N 1
ATOM 2638 C CA . ALA A 1 354 ? -25.611 6.565 21.436 1.00 95.44 354 ALA A CA 1
ATOM 2639 C C . ALA A 1 354 ? -24.894 7.475 20.416 1.00 95.44 354 ALA A C 1
ATOM 2641 O O . ALA A 1 354 ? -25.192 7.420 19.228 1.00 95.44 354 ALA A O 1
ATOM 2642 N N . SER A 1 355 ? -23.941 8.311 20.849 1.00 96.56 355 SER A N 1
ATOM 2643 C CA . SER A 1 355 ? -23.207 9.200 19.939 1.00 96.56 355 SER A CA 1
ATOM 2644 C C . SER A 1 355 ? -22.036 8.528 19.213 1.00 96.56 355 SER A C 1
ATOM 2646 O O . SER A 1 355 ? -21.505 9.120 18.272 1.00 96.56 355 SER A O 1
ATOM 2648 N N . LEU A 1 356 ? -21.608 7.332 19.641 1.00 97.38 356 LEU A N 1
ATOM 2649 C CA . LEU A 1 356 ? -20.433 6.649 19.100 1.00 97.38 356 LEU A CA 1
ATOM 2650 C C . LEU A 1 356 ? -20.717 5.176 18.794 1.00 97.38 356 LEU A C 1
ATOM 2652 O O . LEU A 1 356 ? -21.043 4.394 19.685 1.00 97.38 356 LEU A O 1
ATOM 2656 N N . ARG A 1 357 ? -20.465 4.788 17.544 1.00 97.75 357 ARG A N 1
ATOM 2657 C CA . ARG A 1 357 ? -20.393 3.399 17.091 1.00 97.75 357 ARG A CA 1
ATOM 2658 C C . ARG A 1 357 ? -18.934 2.984 16.937 1.00 97.75 357 ARG A C 1
ATOM 2660 O O . ARG A 1 357 ? -18.183 3.621 16.204 1.00 97.75 357 ARG A O 1
ATOM 2667 N N . VAL A 1 358 ? -18.514 1.921 17.614 1.00 97.38 358 VAL A N 1
ATOM 2668 C CA . VAL A 1 358 ? -17.167 1.341 17.498 1.00 97.38 358 VAL A CA 1
ATOM 2669 C C . VAL A 1 358 ? -17.258 0.021 16.748 1.00 97.38 358 VAL A C 1
ATOM 2671 O O . VAL A 1 358 ? -17.933 -0.894 17.210 1.00 97.38 358 VAL A O 1
ATOM 2674 N N . ILE A 1 359 ? -16.556 -0.077 15.623 1.00 98.06 359 ILE A N 1
ATOM 2675 C CA . ILE A 1 359 ? -16.445 -1.275 14.790 1.00 98.06 359 ILE A CA 1
ATOM 2676 C C . ILE A 1 359 ? -15.064 -1.898 14.968 1.00 98.06 359 ILE A C 1
ATOM 2678 O O . ILE A 1 359 ? -14.047 -1.212 14.833 1.00 98.06 359 ILE A O 1
ATOM 2682 N N . HIS A 1 360 ? -15.024 -3.206 15.213 1.00 97.94 360 HIS A N 1
ATOM 2683 C CA . HIS A 1 360 ? -13.787 -3.985 15.173 1.00 97.94 360 HIS A CA 1
ATOM 2684 C C . HIS A 1 360 ? -13.618 -4.662 13.812 1.00 97.94 360 HIS A C 1
ATOM 2686 O O . HIS A 1 360 ? -14.554 -5.271 13.302 1.00 97.94 360 HIS A O 1
ATOM 2692 N N . LYS A 1 361 ? -12.406 -4.594 13.256 1.00 98.06 361 LYS A N 1
ATOM 2693 C CA . LYS A 1 361 ? -11.979 -5.344 12.069 1.00 98.06 361 LYS A CA 1
ATOM 2694 C C . LYS A 1 361 ? -10.622 -6.001 12.300 1.00 98.06 361 LYS A C 1
ATOM 2696 O O . LYS A 1 361 ? -9.821 -5.542 13.120 1.00 98.06 361 LYS A O 1
ATOM 2701 N N . HIS A 1 362 ? -10.346 -7.071 11.565 1.00 97.69 362 HIS A N 1
ATOM 2702 C CA . HIS A 1 362 ? -9.128 -7.858 11.745 1.00 97.69 362 HIS A CA 1
ATOM 2703 C C . HIS A 1 362 ? -7.983 -7.394 10.835 1.00 97.69 362 HIS A C 1
ATOM 2705 O O . HIS A 1 362 ? -8.179 -7.110 9.659 1.00 97.69 362 HIS A O 1
ATOM 2711 N N . ASN A 1 363 ? -6.767 -7.338 11.380 1.00 94.31 363 ASN A N 1
ATOM 2712 C CA . ASN A 1 363 ? -5.529 -7.204 10.610 1.00 94.31 363 ASN A CA 1
ATOM 2713 C C . ASN A 1 363 ? -4.384 -7.997 11.275 1.00 94.31 363 ASN A C 1
ATOM 2715 O O . ASN A 1 363 ? -3.431 -7.383 11.757 1.00 94.31 363 ASN A O 1
ATOM 2719 N N . PRO A 1 364 ? -4.494 -9.338 11.381 1.00 90.50 364 PRO A N 1
ATOM 2720 C CA . PRO A 1 364 ? -3.438 -10.166 11.955 1.00 90.50 364 PRO A CA 1
ATOM 2721 C C . PRO A 1 364 ? -2.145 -10.022 11.143 1.00 90.50 364 PRO A C 1
ATOM 2723 O O . PRO A 1 364 ? -2.132 -10.228 9.928 1.00 90.50 364 PRO A O 1
ATOM 2726 N N . LEU A 1 365 ? -1.061 -9.646 11.815 1.00 83.31 365 LEU A N 1
ATOM 2727 C CA . LEU A 1 365 ? 0.225 -9.371 11.190 1.00 83.31 365 LEU A CA 1
ATOM 2728 C C . LEU A 1 365 ? 0.980 -10.684 10.923 1.00 83.31 365 LEU A C 1
ATOM 2730 O O . LEU A 1 365 ? 0.999 -11.554 11.790 1.00 83.31 365 LEU A O 1
ATOM 2734 N N . PRO A 1 366 ? 1.660 -10.845 9.769 1.00 77.56 366 PRO A N 1
ATOM 2735 C CA . PRO A 1 366 ? 2.275 -12.124 9.389 1.00 77.56 366 PRO A CA 1
ATOM 2736 C C . PRO A 1 366 ? 3.324 -12.671 10.369 1.00 77.56 366 PRO A C 1
ATOM 2738 O O . PRO A 1 366 ? 3.542 -13.877 10.426 1.00 77.56 366 PRO A O 1
ATOM 2741 N N . PHE A 1 367 ? 3.978 -11.797 11.136 1.00 77.50 367 PHE A N 1
ATOM 2742 C CA . PHE A 1 367 ? 4.980 -12.175 12.138 1.00 77.50 367 PHE A CA 1
ATOM 2743 C C . PHE A 1 367 ? 4.373 -12.571 13.498 1.00 77.50 367 PHE A C 1
ATOM 2745 O O . PHE A 1 367 ? 5.085 -13.073 14.367 1.00 77.50 367 PHE A O 1
ATOM 2752 N N . HIS A 1 368 ? 3.066 -12.379 13.688 1.00 90.50 368 HIS A N 1
ATOM 2753 C CA . HIS A 1 368 ? 2.318 -12.840 14.853 1.00 90.50 368 HIS A CA 1
ATOM 2754 C C . HIS A 1 368 ? 1.697 -14.211 14.563 1.00 90.50 368 HIS A C 1
ATOM 2756 O O . HIS A 1 368 ? 0.655 -14.334 13.913 1.00 90.50 368 HIS A O 1
ATOM 2762 N N . LYS A 1 369 ? 2.385 -15.263 15.022 1.00 92.81 369 LYS A N 1
ATOM 2763 C CA . LYS A 1 369 ? 2.113 -16.662 14.653 1.00 92.81 369 LYS A CA 1
ATOM 2764 C C . LYS A 1 369 ? 0.690 -17.128 14.985 1.00 92.81 369 LYS A C 1
ATOM 2766 O O . LYS A 1 369 ? 0.164 -17.978 14.271 1.00 92.81 369 LYS A O 1
ATOM 2771 N N . ASN A 1 370 ? 0.066 -16.590 16.031 1.00 95.81 370 ASN A N 1
ATOM 2772 C CA . ASN A 1 370 ? -1.265 -16.996 16.484 1.00 95.81 370 ASN A CA 1
ATOM 2773 C C . ASN A 1 370 ? -2.357 -15.951 16.221 1.00 95.81 370 ASN A C 1
ATOM 2775 O O . ASN A 1 370 ? -3.538 -16.256 16.397 1.00 95.81 370 ASN A O 1
ATOM 2779 N N . ALA A 1 371 ? -2.012 -14.736 15.783 1.00 95.50 371 ALA A N 1
ATOM 2780 C CA . ALA A 1 371 ? -2.986 -13.662 15.583 1.00 95.50 371 ALA A CA 1
ATOM 2781 C C . ALA A 1 371 ? -4.110 -14.037 14.604 1.00 95.50 371 ALA A C 1
ATOM 2783 O O . ALA A 1 371 ? -5.266 -13.683 14.843 1.00 95.50 371 ALA A O 1
ATOM 2784 N N . MET A 1 372 ? -3.797 -14.780 13.534 1.00 94.94 372 MET A N 1
ATOM 2785 C CA . MET A 1 372 ? -4.811 -15.264 12.588 1.00 94.94 372 MET A CA 1
ATOM 2786 C C . MET A 1 372 ? -5.780 -16.249 13.254 1.00 94.94 372 MET A C 1
ATOM 2788 O O . MET A 1 372 ? -6.987 -16.079 13.137 1.00 94.94 372 MET A O 1
ATOM 2792 N N . MET A 1 373 ? -5.273 -17.225 14.013 1.00 97.62 373 MET A N 1
ATOM 2793 C CA . MET A 1 373 ? -6.115 -18.207 14.708 1.00 97.62 373 MET A CA 1
ATOM 2794 C C . MET A 1 373 ? -6.989 -17.547 15.782 1.00 97.62 373 MET A C 1
ATOM 2796 O O . MET A 1 373 ? -8.158 -17.889 15.931 1.00 97.62 373 MET A O 1
ATOM 2800 N N . ALA A 1 374 ? -6.449 -16.566 16.508 1.00 98.38 374 ALA A N 1
ATOM 2801 C CA . ALA A 1 374 ? -7.213 -15.783 17.474 1.00 98.38 374 ALA A CA 1
ATOM 2802 C C . ALA A 1 374 ? -8.322 -14.955 16.796 1.00 98.38 374 ALA A C 1
ATOM 2804 O O . ALA A 1 374 ? -9.435 -14.866 17.316 1.00 98.38 374 ALA A O 1
ATOM 2805 N N . ALA A 1 375 ? -8.045 -14.385 15.617 1.00 98.56 375 ALA A N 1
ATOM 2806 C CA . ALA A 1 375 ? -9.050 -13.696 14.813 1.00 98.56 375 ALA A CA 1
ATOM 2807 C C . ALA A 1 375 ? -10.152 -14.655 14.333 1.00 98.56 375 ALA A C 1
ATOM 2809 O O . ALA A 1 375 ? -11.331 -14.372 14.551 1.00 98.56 375 ALA A O 1
ATOM 2810 N N . GLU A 1 376 ? -9.783 -15.814 13.779 1.00 98.31 376 GLU A N 1
ATOM 2811 C CA . GLU A 1 376 ? -10.726 -16.868 13.373 1.00 98.31 376 GLU A CA 1
ATOM 2812 C C . GLU A 1 376 ? -11.611 -17.293 14.555 1.00 98.31 376 GLU A C 1
ATOM 2814 O O . GLU A 1 376 ? -12.830 -17.375 14.419 1.00 98.31 376 GLU A O 1
ATOM 2819 N N . ALA A 1 377 ? -11.028 -17.436 15.747 1.00 98.56 377 ALA A N 1
ATOM 2820 C CA . ALA A 1 377 ? -11.750 -17.805 16.957 1.00 98.56 377 ALA A CA 1
ATOM 2821 C C . ALA A 1 377 ? -12.753 -16.739 17.422 1.00 98.56 377 ALA A C 1
ATOM 2823 O O . ALA A 1 377 ? -13.847 -17.074 17.880 1.00 98.56 377 ALA A O 1
ATOM 2824 N N . SER A 1 378 ? -12.416 -15.454 17.290 1.00 98.69 378 SER A N 1
ATOM 2825 C CA . SER A 1 378 ? -13.362 -14.371 17.578 1.00 98.69 378 SER A CA 1
ATOM 2826 C C . SER A 1 378 ? -14.525 -14.328 16.582 1.00 98.69 378 SER A C 1
ATOM 2828 O O . SER A 1 378 ? -15.665 -14.112 16.987 1.00 98.69 378 SER A O 1
ATOM 2830 N N . GLU A 1 379 ? -14.272 -14.620 15.304 1.00 98.31 379 GLU A N 1
ATOM 2831 C CA . GLU A 1 379 ? -15.310 -14.714 14.272 1.00 98.31 379 GLU A CA 1
ATOM 2832 C C . GLU A 1 379 ? -16.195 -15.954 14.459 1.00 98.31 379 GLU A C 1
ATOM 2834 O O . GLU A 1 379 ? -17.412 -15.864 14.314 1.00 98.31 379 GLU A O 1
ATOM 2839 N N . ALA A 1 380 ? -15.627 -17.084 14.888 1.00 97.56 380 ALA A N 1
ATOM 2840 C CA . ALA A 1 380 ? -16.398 -18.255 15.304 1.00 97.56 380 ALA A CA 1
ATOM 2841 C C . ALA A 1 380 ? -17.281 -17.952 16.530 1.00 97.56 380 ALA A C 1
ATOM 2843 O O . ALA A 1 380 ? -18.428 -18.379 16.596 1.00 97.56 380 ALA A O 1
ATOM 2844 N N . ALA A 1 381 ? -16.801 -17.152 17.485 1.00 98.31 381 ALA A N 1
ATOM 2845 C CA . ALA A 1 381 ? -17.633 -16.695 18.597 1.00 98.31 381 ALA A CA 1
ATOM 2846 C C . ALA A 1 381 ? -18.745 -15.727 18.146 1.00 98.31 381 ALA A C 1
ATOM 2848 O O . ALA A 1 381 ? -19.818 -15.687 18.751 1.00 98.31 381 ALA A O 1
ATOM 2849 N N . ARG A 1 382 ? -18.514 -14.943 17.082 1.00 97.25 382 ARG A N 1
ATOM 2850 C CA . ARG A 1 382 ? -19.503 -14.013 16.511 1.00 97.25 382 ARG A CA 1
ATOM 2851 C C . ARG A 1 382 ? -20.735 -14.730 15.984 1.00 97.25 382 ARG A C 1
ATOM 2853 O O . ARG A 1 382 ? -21.834 -14.231 16.206 1.00 97.25 382 ARG A O 1
ATOM 2860 N N . THR A 1 383 ? -20.571 -15.883 15.333 1.00 95.31 383 THR A N 1
ATOM 2861 C CA . THR A 1 383 ? -21.708 -16.664 14.806 1.00 95.31 383 THR A CA 1
ATOM 2862 C C . THR A 1 383 ? -22.631 -17.171 15.915 1.00 95.31 383 THR A C 1
ATOM 2864 O O . THR A 1 383 ? -23.798 -17.439 15.658 1.00 95.31 383 THR A O 1
ATOM 2867 N N . GLN A 1 384 ? -22.139 -17.218 17.155 1.00 97.12 384 GLN A N 1
ATOM 2868 C CA . GLN A 1 384 ? -22.901 -17.566 18.355 1.00 97.12 384 GLN A CA 1
ATOM 2869 C C . GLN A 1 384 ? -23.269 -16.338 19.214 1.00 97.12 384 GLN A C 1
ATOM 2871 O O . GLN A 1 384 ? -23.615 -16.475 20.385 1.00 97.12 384 GLN A O 1
ATOM 2876 N N . GLY A 1 385 ? -23.135 -15.114 18.685 1.00 96.62 385 GLY A N 1
ATOM 2877 C CA . GLY A 1 385 ? -23.462 -13.876 19.407 1.00 96.62 385 GLY A CA 1
ATOM 2878 C C . GLY A 1 385 ? -22.493 -13.505 20.539 1.00 96.62 385 GLY A C 1
ATOM 2879 O O . GLY A 1 385 ? -22.781 -12.605 21.326 1.00 96.62 385 GLY A O 1
ATOM 2880 N N . LYS A 1 386 ? -21.328 -14.162 20.629 1.00 98.12 386 LYS A N 1
ATOM 2881 C CA . LYS A 1 386 ? -20.347 -14.006 21.719 1.00 98.12 386 LYS A CA 1
ATOM 2882 C C . LYS A 1 386 ? -19.017 -13.383 21.282 1.00 98.12 386 LYS A C 1
ATOM 2884 O O . LYS A 1 386 ? -17.994 -13.557 21.948 1.00 98.12 386 LYS A O 1
ATOM 2889 N N . PHE A 1 387 ? -19.017 -12.624 20.180 1.00 98.19 387 PHE A N 1
ATOM 2890 C CA . PHE A 1 387 ? -17.811 -11.962 19.663 1.00 98.19 387 PHE A CA 1
ATOM 2891 C C . PHE A 1 387 ? -17.098 -11.139 20.738 1.00 98.19 387 PHE A C 1
ATOM 2893 O O . PHE A 1 387 ? -15.897 -11.289 20.936 1.00 98.19 387 PHE A O 1
ATOM 2900 N N . TRP A 1 388 ? -17.825 -10.266 21.446 1.00 97.25 388 TRP A N 1
ATOM 2901 C CA . TRP A 1 388 ? -17.210 -9.345 22.402 1.00 97.25 388 TRP A CA 1
ATOM 2902 C C . TRP A 1 388 ? -16.656 -10.070 23.630 1.00 97.25 388 TRP A C 1
ATOM 2904 O O . TRP A 1 388 ? -15.613 -9.674 24.136 1.00 97.25 388 TRP A O 1
ATOM 2914 N N . GLN A 1 389 ? -17.295 -11.148 24.081 1.00 98.12 389 GLN A N 1
ATOM 2915 C CA . GLN A 1 389 ? -16.790 -11.996 25.160 1.00 98.12 389 GLN A CA 1
ATOM 2916 C C . GLN A 1 389 ? -15.458 -12.635 24.755 1.00 98.12 389 GLN A C 1
ATOM 2918 O O . GLN A 1 389 ? -14.489 -12.559 25.508 1.00 98.12 389 GLN A O 1
ATOM 2923 N N . MET A 1 390 ? -15.384 -13.181 23.537 1.00 98.50 390 MET A N 1
ATOM 2924 C CA . MET A 1 390 ? -14.150 -13.755 23.000 1.00 98.50 390 MET A CA 1
ATOM 2925 C C . MET A 1 390 ? -13.065 -12.695 22.791 1.00 98.50 390 MET A C 1
ATOM 2927 O O . MET A 1 390 ? -11.933 -12.875 23.224 1.00 98.50 390 MET A O 1
ATOM 2931 N N . HIS A 1 391 ? -13.411 -11.554 22.191 1.00 98.25 391 HIS A N 1
ATOM 2932 C CA . HIS A 1 391 ? -12.502 -10.432 21.955 1.00 98.25 391 HIS A CA 1
ATOM 2933 C C . HIS A 1 391 ? -11.821 -9.957 23.245 1.00 98.25 391 HIS A C 1
ATOM 2935 O O . HIS A 1 391 ? -10.606 -9.768 23.279 1.00 98.25 391 HIS A O 1
ATOM 2941 N N . GLU A 1 392 ? -12.600 -9.762 24.308 1.00 96.50 392 GLU A N 1
ATOM 2942 C CA . GLU A 1 392 ? -12.081 -9.279 25.586 1.00 96.50 392 GLU A CA 1
ATOM 2943 C C . GLU A 1 392 ? -11.244 -10.358 26.283 1.00 96.50 392 GLU A C 1
ATOM 2945 O O . GLU A 1 392 ? -10.186 -10.046 26.825 1.00 96.50 392 GLU A O 1
ATOM 2950 N N . ALA A 1 393 ? -11.666 -11.625 26.225 1.00 97.69 393 ALA A N 1
ATOM 2951 C CA . ALA A 1 393 ? -10.940 -12.729 26.845 1.00 97.69 393 ALA A CA 1
ATOM 2952 C C . ALA A 1 393 ? -9.601 -13.029 26.147 1.00 97.69 393 ALA A C 1
ATOM 2954 O O . ALA A 1 393 ? -8.597 -13.245 26.825 1.00 97.69 393 ALA A O 1
ATOM 2955 N N . LEU A 1 394 ? -9.548 -12.956 24.811 1.00 98.06 394 LEU A N 1
ATOM 2956 C CA . LEU A 1 394 ? -8.303 -13.073 24.044 1.00 98.06 394 LEU A CA 1
ATOM 2957 C C . LEU A 1 394 ? -7.301 -11.985 24.450 1.00 98.06 394 LEU A C 1
ATOM 2959 O O . LEU A 1 394 ? -6.149 -12.288 24.755 1.00 98.06 394 LEU A O 1
ATOM 2963 N N . TYR A 1 395 ? -7.732 -10.723 24.536 1.00 96.25 395 TYR A N 1
ATOM 2964 C CA . TYR A 1 395 ? -6.846 -9.650 24.992 1.00 96.25 395 TYR A CA 1
ATOM 2965 C C . TYR A 1 395 ? -6.479 -9.758 26.474 1.00 96.25 395 TYR A C 1
ATOM 2967 O O . TYR A 1 395 ? -5.368 -9.376 26.849 1.00 96.25 395 TYR A O 1
ATOM 2975 N N . ALA A 1 396 ? -7.367 -10.275 27.321 1.00 94.62 396 ALA A N 1
ATOM 2976 C CA . ALA A 1 396 ? -7.108 -10.468 28.745 1.00 94.62 396 ALA A CA 1
ATOM 2977 C C . ALA A 1 396 ? -6.166 -11.646 29.043 1.00 94.62 396 ALA A C 1
ATOM 2979 O O . ALA A 1 396 ? -5.631 -11.703 30.150 1.00 94.62 396 ALA A O 1
ATOM 2980 N N . SER A 1 397 ? -5.924 -12.546 28.081 1.00 92.50 397 SER A N 1
ATOM 2981 C CA . SER A 1 397 ? -5.050 -13.705 28.277 1.00 92.50 397 SER A CA 1
ATOM 2982 C C . SER A 1 397 ? -3.658 -13.296 28.774 1.00 92.50 397 SER A C 1
ATOM 2984 O O . SER A 1 397 ? -3.015 -12.391 28.224 1.00 92.50 397 SER A O 1
ATOM 2986 N N . ALA A 1 398 ? -3.211 -13.971 29.834 1.00 85.62 398 ALA A N 1
ATOM 2987 C CA . ALA A 1 398 ? -1.841 -13.913 30.343 1.00 85.62 398 ALA A CA 1
ATOM 2988 C C . ALA A 1 398 ? -0.943 -14.981 29.694 1.00 85.62 398 ALA A C 1
ATOM 2990 O O . ALA A 1 398 ? 0.273 -14.819 29.649 1.00 85.62 398 ALA A O 1
ATOM 2991 N N . GLU A 1 399 ? -1.546 -16.053 29.175 1.00 89.81 399 GLU A N 1
ATOM 2992 C CA . GLU A 1 399 ? -0.868 -17.093 28.403 1.00 89.81 399 GLU A CA 1
ATOM 2993 C C . GLU A 1 399 ? -0.756 -16.676 26.922 1.00 89.81 399 GLU A C 1
ATOM 2995 O O . GLU A 1 399 ? -1.641 -15.964 26.421 1.00 89.81 399 GLU A O 1
ATOM 3000 N N . PRO A 1 400 ? 0.281 -17.136 26.192 1.00 93.00 400 PRO A N 1
ATOM 3001 C CA . PRO A 1 400 ? 0.335 -17.010 24.738 1.00 93.00 400 PRO A CA 1
ATOM 3002 C C . PRO A 1 400 ? -0.937 -17.565 24.089 1.00 93.00 400 PRO A C 1
ATOM 3004 O O . PRO A 1 400 ? -1.481 -18.566 24.551 1.00 93.00 400 PRO A O 1
ATOM 3007 N N . LEU A 1 401 ? -1.392 -16.956 22.991 1.00 96.75 401 LEU A N 1
ATOM 3008 C CA . LEU A 1 401 ? -2.629 -17.337 22.296 1.00 96.75 401 LEU A CA 1
ATOM 3009 C C . LEU A 1 401 ? -2.475 -18.627 21.472 1.00 96.75 401 LEU A C 1
ATOM 3011 O O . LEU A 1 401 ? -2.831 -18.681 20.303 1.00 96.75 401 LEU A O 1
ATOM 3015 N N . SER A 1 402 ? -1.943 -19.682 22.083 1.00 96.62 402 SER A N 1
ATOM 3016 C CA . SER A 1 402 ? -1.890 -21.015 21.493 1.00 96.62 402 SER A CA 1
ATOM 3017 C C . SER A 1 402 ? -3.298 -21.548 21.211 1.00 96.62 402 SER A C 1
ATOM 3019 O O . SER A 1 402 ? -4.274 -21.126 21.838 1.00 96.62 402 SER A O 1
ATOM 3021 N N . ARG A 1 403 ? -3.411 -22.551 20.330 1.00 95.00 403 ARG A N 1
ATOM 3022 C CA . ARG A 1 403 ? -4.682 -23.254 20.083 1.00 95.00 403 ARG A CA 1
ATOM 3023 C C . ARG A 1 403 ? -5.329 -23.752 21.378 1.00 95.00 403 ARG A C 1
ATOM 3025 O O . ARG A 1 403 ? -6.531 -23.597 21.562 1.00 95.00 403 ARG A O 1
ATOM 3032 N N . THR A 1 404 ? -4.531 -24.299 22.293 1.00 97.31 404 THR A N 1
ATOM 3033 C CA . THR A 1 404 ? -5.003 -24.790 23.594 1.00 97.31 404 THR A CA 1
ATOM 3034 C C . THR A 1 404 ? -5.607 -23.666 24.432 1.00 97.31 404 THR A C 1
ATOM 3036 O O . THR A 1 404 ? -6.716 -23.807 24.946 1.00 97.31 404 THR A O 1
ATOM 3039 N N . THR A 1 405 ? -4.915 -22.530 24.531 1.00 97.81 405 THR A N 1
ATOM 3040 C CA . THR A 1 405 ? -5.378 -21.358 25.286 1.00 97.81 405 THR A CA 1
ATOM 3041 C C . THR A 1 405 ? -6.645 -20.766 24.663 1.00 97.81 405 THR A C 1
ATOM 3043 O O . THR A 1 405 ? -7.611 -20.502 25.376 1.00 97.81 405 THR A O 1
ATOM 3046 N N . ILE A 1 406 ? -6.692 -20.626 23.334 1.00 98.25 406 ILE A N 1
ATOM 3047 C CA . ILE A 1 406 ? -7.867 -20.135 22.600 1.00 98.25 406 ILE A CA 1
ATOM 3048 C C . ILE A 1 406 ? -9.082 -21.048 22.839 1.00 98.25 406 ILE A C 1
ATOM 3050 O O . ILE A 1 406 ? -10.154 -20.558 23.193 1.00 98.25 406 ILE A O 1
ATOM 3054 N N . ASN A 1 407 ? -8.916 -22.370 22.729 1.00 97.31 407 ASN A N 1
ATOM 3055 C CA . ASN A 1 407 ? -9.997 -23.334 22.961 1.00 97.31 407 ASN A CA 1
ATOM 3056 C C . ASN A 1 407 ? -10.464 -23.340 24.426 1.00 97.31 407 ASN A C 1
ATOM 3058 O O . ASN A 1 407 ? -11.653 -23.488 24.704 1.00 97.31 407 ASN A O 1
ATOM 3062 N N . LYS A 1 408 ? -9.546 -23.154 25.381 1.00 97.94 408 LYS A N 1
ATOM 3063 C CA . LYS A 1 408 ? -9.888 -22.994 26.802 1.00 97.94 408 LYS A CA 1
ATOM 3064 C C . LYS A 1 408 ? -10.738 -21.741 27.021 1.00 97.94 408 LYS A C 1
ATOM 3066 O O . LYS A 1 408 ? -11.752 -21.818 27.708 1.00 97.94 408 LYS A O 1
ATOM 3071 N N . ILE A 1 409 ? -10.370 -20.616 26.405 1.00 98.38 409 ILE A N 1
ATOM 3072 C CA . ILE A 1 409 ? -11.160 -19.380 26.456 1.00 98.38 409 ILE A CA 1
ATOM 3073 C C . ILE A 1 409 ? -12.555 -19.604 25.858 1.00 98.38 409 ILE A C 1
ATOM 3075 O O . ILE A 1 409 ? -13.540 -19.246 26.500 1.00 98.38 409 ILE A O 1
ATOM 3079 N N . ALA A 1 410 ? -12.648 -20.236 24.683 1.00 98.06 410 ALA A N 1
ATOM 3080 C CA . ALA A 1 410 ? -13.913 -20.561 24.017 1.00 98.06 410 ALA A CA 1
ATOM 3081 C C . ALA A 1 410 ? -14.874 -21.345 24.934 1.00 98.06 410 ALA A C 1
ATOM 3083 O O . ALA A 1 410 ? -16.045 -20.981 25.065 1.00 98.06 410 ALA A O 1
ATOM 3084 N N . LYS A 1 411 ? -14.357 -22.357 25.646 1.00 97.81 411 LYS A N 1
ATOM 3085 C CA . LYS A 1 411 ? -15.119 -23.119 26.649 1.00 97.81 411 LYS A CA 1
ATOM 3086 C C . LYS A 1 411 ? -15.552 -22.255 27.834 1.00 97.81 411 LYS A C 1
ATOM 3088 O O . LYS A 1 411 ? -16.708 -22.314 28.235 1.00 97.81 411 LYS A O 1
ATOM 3093 N N . ILE A 1 412 ? -14.652 -21.429 28.377 1.00 97.31 412 ILE A N 1
ATOM 3094 C CA . ILE A 1 412 ? -14.932 -20.570 29.545 1.00 97.31 412 ILE A CA 1
ATOM 3095 C C . ILE A 1 412 ? -16.043 -19.557 29.252 1.00 97.31 412 ILE A C 1
ATOM 3097 O O . ILE A 1 412 ? -16.897 -19.320 30.101 1.00 97.31 412 ILE A O 1
ATOM 3101 N N . ILE A 1 413 ? -16.068 -18.971 28.052 1.00 97.38 413 ILE A N 1
ATOM 3102 C CA . ILE A 1 413 ? -17.136 -18.038 27.658 1.00 97.38 413 ILE A CA 1
ATOM 3103 C C . ILE A 1 413 ? -18.436 -18.764 27.246 1.00 97.38 413 ILE A C 1
ATOM 3105 O O . ILE A 1 413 ? -19.427 -18.122 26.873 1.00 97.38 413 ILE A O 1
ATOM 3109 N N . GLY A 1 414 ? -18.446 -20.099 27.321 1.00 97.19 414 GLY A N 1
ATOM 3110 C CA . GLY A 1 414 ? -19.597 -20.965 27.094 1.00 97.19 414 GLY A CA 1
ATOM 3111 C C . GLY A 1 414 ? -20.014 -21.067 25.630 1.00 97.19 414 GLY A C 1
ATOM 3112 O O . GLY A 1 414 ? -21.209 -20.983 25.353 1.00 97.19 414 GLY A O 1
ATOM 3113 N N . LEU A 1 415 ? -19.070 -21.128 24.688 1.00 98.00 415 LEU A N 1
ATOM 3114 C CA . LEU A 1 415 ? -19.410 -21.446 23.297 1.00 98.00 415 LEU A CA 1
ATOM 3115 C C . LEU A 1 415 ? -19.859 -22.903 23.170 1.00 98.00 415 LEU A C 1
ATOM 3117 O O . LEU A 1 415 ? -19.323 -23.784 23.844 1.00 98.00 415 LEU A O 1
ATOM 3121 N N . ASP A 1 416 ? -20.794 -23.148 22.255 1.00 98.31 416 ASP A N 1
ATOM 3122 C CA . ASP A 1 416 ? -21.031 -24.487 21.735 1.00 98.31 416 ASP A CA 1
ATOM 3123 C C . ASP A 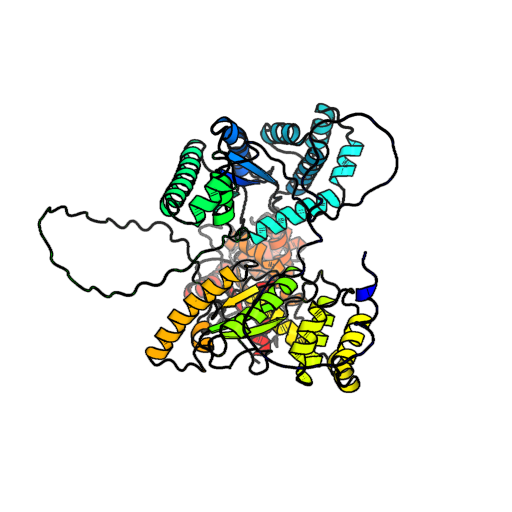1 416 ? -19.798 -24.910 20.932 1.00 98.31 416 ASP A C 1
ATOM 3125 O O . ASP A 1 416 ? -19.473 -24.315 19.895 1.00 98.31 416 ASP A O 1
ATOM 3129 N N . MET A 1 417 ? -19.065 -25.890 21.460 1.00 97.88 417 MET A N 1
ATOM 3130 C CA . MET A 1 417 ? -17.758 -26.257 20.918 1.00 97.88 417 MET A CA 1
ATOM 3131 C C . MET A 1 417 ? -17.870 -26.949 19.560 1.00 97.88 417 MET A C 1
ATOM 3133 O O . MET A 1 417 ? -17.000 -26.746 18.723 1.00 97.88 417 MET A O 1
ATOM 3137 N N . THR A 1 418 ? -18.964 -27.664 19.290 1.00 97.81 418 THR A N 1
ATOM 3138 C CA . THR A 1 418 ? -19.215 -28.269 17.976 1.00 97.81 418 THR A CA 1
ATOM 3139 C C . THR A 1 418 ? -19.394 -27.196 16.900 1.00 97.81 418 THR A C 1
ATOM 3141 O O . THR A 1 418 ? -18.717 -27.216 15.873 1.00 97.81 418 THR A O 1
ATOM 3144 N N . THR A 1 419 ? -20.242 -26.198 17.150 1.00 96.56 419 THR A N 1
ATOM 3145 C CA . THR A 1 419 ? -20.442 -25.054 16.248 1.00 96.56 419 THR A CA 1
ATOM 3146 C C . THR A 1 419 ? -19.163 -24.231 16.094 1.00 96.56 419 THR A C 1
ATOM 3148 O O . THR A 1 419 ? -18.845 -23.776 14.994 1.00 96.56 419 THR A O 1
ATOM 3151 N N . TYR A 1 420 ? -18.408 -24.046 17.180 1.00 97.38 420 TYR A N 1
ATOM 3152 C CA . TYR A 1 420 ? -17.125 -23.345 17.163 1.00 97.38 420 TYR A CA 1
ATOM 3153 C C . TYR A 1 420 ? -16.090 -24.067 16.288 1.00 97.38 420 TYR A C 1
ATOM 3155 O O . TYR A 1 420 ? -15.516 -23.442 15.397 1.00 97.38 420 TYR A O 1
ATOM 3163 N N . ASP A 1 421 ? -15.890 -25.371 16.481 1.00 96.31 421 ASP A N 1
ATOM 3164 C CA . ASP A 1 421 ? -14.910 -26.161 15.726 1.00 96.31 421 ASP A CA 1
ATOM 3165 C C . ASP A 1 421 ? -15.274 -26.234 14.232 1.00 96.31 421 ASP A C 1
ATOM 3167 O O . ASP A 1 421 ? -14.404 -26.088 13.363 1.00 96.31 421 ASP A O 1
ATOM 3171 N N . ASN A 1 422 ? -16.569 -26.340 13.914 1.00 95.31 422 ASN A N 1
ATOM 3172 C CA . ASN A 1 422 ? -17.066 -26.248 12.539 1.00 95.31 422 ASN A CA 1
ATOM 3173 C C . ASN A 1 422 ? -16.754 -24.877 11.915 1.00 95.31 422 ASN A C 1
ATOM 3175 O O . ASN A 1 422 ? -16.238 -24.796 10.800 1.00 95.31 422 ASN A O 1
ATOM 3179 N N . ALA A 1 423 ? -17.002 -23.779 12.636 1.00 93.38 423 ALA A N 1
ATOM 3180 C CA . ALA A 1 423 ? -16.708 -22.432 12.145 1.00 93.38 423 ALA A CA 1
ATOM 3181 C C . ALA A 1 423 ? -15.199 -22.178 11.962 1.00 93.38 423 ALA A C 1
ATOM 3183 O O . ALA A 1 423 ? -14.798 -21.493 11.016 1.00 93.38 423 ALA A O 1
ATOM 3184 N N . MET A 1 424 ? -14.362 -22.757 12.829 1.00 92.94 424 MET A N 1
ATOM 3185 C CA . MET A 1 424 ? -12.899 -22.678 12.746 1.00 92.94 424 MET A CA 1
ATOM 3186 C C . MET A 1 424 ? -12.325 -23.424 11.533 1.00 92.94 424 MET A C 1
ATOM 3188 O O . MET A 1 424 ? -11.250 -23.064 11.056 1.00 92.94 424 MET A O 1
ATOM 3192 N N . THR A 1 425 ? -13.016 -24.448 11.023 1.00 91.56 425 THR A N 1
ATOM 3193 C CA . THR A 1 425 ? -12.532 -25.303 9.922 1.00 91.56 425 THR A CA 1
ATOM 3194 C C . THR A 1 425 ? -13.183 -25.000 8.570 1.00 91.56 425 THR A C 1
ATOM 3196 O O . THR A 1 425 ? -12.538 -25.178 7.540 1.00 91.56 425 THR A O 1
ATOM 3199 N N . ALA A 1 426 ? -14.399 -24.445 8.542 1.00 88.38 426 ALA A N 1
ATOM 3200 C CA . ALA A 1 426 ? -15.144 -24.143 7.312 1.00 88.38 426 ALA A CA 1
ATOM 3201 C C . ALA A 1 426 ? -14.514 -23.055 6.410 1.00 88.38 426 ALA A C 1
ATOM 3203 O O . ALA A 1 426 ? -15.011 -22.781 5.320 1.00 88.38 426 ALA A O 1
ATOM 3204 N N . GLY A 1 427 ? -13.458 -22.365 6.858 1.00 82.75 427 GLY A N 1
ATOM 3205 C CA . GLY A 1 427 ? -12.732 -21.353 6.076 1.00 82.75 427 GLY A CA 1
ATOM 3206 C C . GLY A 1 427 ? -13.443 -20.000 5.907 1.00 82.75 427 GLY A C 1
ATOM 3207 O O . GLY A 1 427 ? -12.793 -19.008 5.566 1.00 82.75 427 GLY A O 1
ATOM 3208 N N . GLY A 1 428 ? -14.743 -19.906 6.207 1.00 85.56 428 GLY A N 1
ATOM 3209 C CA . GLY A 1 428 ? -15.521 -18.664 6.101 1.00 85.56 428 GLY A CA 1
ATOM 3210 C C . GLY A 1 428 ? -14.975 -17.515 6.962 1.00 85.56 428 GLY A C 1
ATOM 3211 O O . GLY A 1 428 ? -14.875 -16.379 6.487 1.00 85.56 428 GLY A O 1
ATOM 3212 N N . ALA A 1 429 ? -14.536 -17.807 8.195 1.00 92.12 429 ALA A N 1
ATOM 3213 C CA . ALA A 1 429 ? -13.893 -16.825 9.074 1.00 92.12 429 ALA A CA 1
ATOM 3214 C C . ALA A 1 429 ? -12.611 -16.256 8.444 1.00 92.12 429 ALA A C 1
ATOM 3216 O O . ALA A 1 429 ? -12.427 -15.039 8.374 1.00 92.12 429 ALA A O 1
ATOM 3217 N N . ARG A 1 430 ? -11.765 -17.129 7.887 1.00 87.38 430 ARG A N 1
ATOM 3218 C CA . ARG A 1 430 ? -10.512 -16.741 7.232 1.00 87.38 430 ARG A CA 1
ATOM 3219 C C . ARG A 1 430 ? -10.745 -15.828 6.033 1.00 87.38 430 ARG A C 1
ATOM 3221 O O . ARG A 1 430 ? -10.071 -14.812 5.898 1.00 87.38 430 ARG A O 1
ATOM 3228 N N . GLN A 1 431 ? -11.729 -16.141 5.190 1.00 79.50 431 GLN A N 1
ATOM 3229 C CA . GLN A 1 431 ? -12.093 -15.287 4.053 1.00 79.50 431 GLN A CA 1
ATOM 3230 C C . GLN A 1 431 ? -12.574 -13.904 4.510 1.00 79.50 431 GLN A C 1
ATOM 3232 O O . GLN A 1 431 ? -12.218 -12.885 3.918 1.00 79.50 431 GLN A O 1
ATOM 3237 N N . ARG A 1 432 ? -13.365 -13.850 5.587 1.00 90.69 432 ARG A N 1
ATOM 3238 C CA . ARG A 1 432 ? -13.852 -12.594 6.166 1.00 90.69 432 ARG A CA 1
ATOM 3239 C C . ARG A 1 432 ? -12.715 -11.721 6.703 1.00 90.69 432 ARG A C 1
ATOM 3241 O O . ARG A 1 432 ? -12.702 -10.523 6.413 1.00 90.69 432 ARG A O 1
ATOM 3248 N N . ILE A 1 433 ? -11.769 -12.324 7.422 1.00 92.69 433 ILE A N 1
ATOM 3249 C CA . ILE A 1 433 ? -10.562 -11.666 7.944 1.00 92.69 433 ILE A CA 1
ATOM 3250 C C . ILE A 1 433 ? -9.680 -11.176 6.796 1.00 92.69 433 ILE A C 1
ATOM 3252 O O . ILE A 1 433 ? -9.182 -10.054 6.827 1.00 92.69 433 ILE A O 1
ATOM 3256 N N . GLN A 1 434 ? -9.531 -11.980 5.744 1.00 80.25 434 GLN A N 1
ATOM 3257 C CA . GLN A 1 434 ? -8.749 -11.619 4.569 1.00 80.25 434 GLN A CA 1
ATOM 3258 C C . GLN A 1 434 ? -9.312 -10.375 3.858 1.00 80.25 434 GLN A C 1
ATOM 3260 O O . GLN A 1 434 ? -8.534 -9.511 3.451 1.00 80.25 434 GLN A O 1
ATOM 3265 N N . ARG A 1 435 ? -10.645 -10.221 3.804 1.00 80.44 435 ARG A N 1
ATOM 3266 C CA . ARG A 1 435 ? -11.292 -8.986 3.321 1.00 80.44 435 ARG A CA 1
ATOM 3267 C C . ARG A 1 435 ? -10.975 -7.771 4.197 1.00 80.44 435 ARG A C 1
ATOM 3269 O O . ARG A 1 435 ? -10.762 -6.689 3.661 1.00 80.44 435 ARG A O 1
ATOM 3276 N N . ASP A 1 436 ? -10.909 -7.930 5.520 1.00 91.50 436 ASP A N 1
ATOM 3277 C CA . ASP A 1 436 ? -10.530 -6.826 6.415 1.00 91.50 436 ASP A CA 1
ATOM 3278 C C . ASP A 1 436 ? -9.051 -6.428 6.231 1.00 91.50 436 ASP A C 1
ATOM 3280 O O . ASP A 1 436 ? -8.745 -5.237 6.139 1.00 91.50 436 ASP A O 1
ATOM 3284 N N . ILE A 1 437 ? -8.145 -7.406 6.087 1.00 80.94 437 ILE A N 1
ATOM 3285 C CA . ILE A 1 437 ? -6.717 -7.178 5.784 1.00 80.94 437 ILE A CA 1
ATOM 3286 C C . ILE A 1 437 ? -6.558 -6.397 4.472 1.00 80.94 437 ILE A C 1
ATOM 3288 O O . ILE A 1 437 ? -5.792 -5.437 4.394 1.00 80.94 437 ILE A O 1
ATOM 3292 N N . GLU A 1 438 ? -7.290 -6.788 3.431 1.00 72.69 438 GLU A N 1
ATOM 3293 C CA . GLU A 1 438 ? -7.264 -6.106 2.132 1.00 72.69 438 GLU A CA 1
ATOM 3294 C C . GLU A 1 438 ? -7.793 -4.680 2.224 1.00 72.69 438 GLU A C 1
ATOM 3296 O O . GLU A 1 438 ? -7.178 -3.746 1.707 1.00 72.69 438 GLU A O 1
ATOM 3301 N N . GLN A 1 439 ? -8.911 -4.505 2.924 1.00 81.75 439 GLN A N 1
ATOM 3302 C CA . GLN A 1 439 ? -9.533 -3.209 3.111 1.00 81.75 439 GLN A CA 1
ATOM 3303 C C . GLN A 1 439 ? -8.605 -2.239 3.845 1.00 81.75 439 GLN A C 1
ATOM 3305 O O . GLN A 1 439 ? -8.480 -1.087 3.443 1.00 81.75 439 GLN A O 1
ATOM 3310 N N . VAL A 1 440 ? -7.920 -2.668 4.907 1.00 83.94 440 VAL A N 1
ATOM 3311 C CA . VAL A 1 440 ? -6.978 -1.775 5.594 1.00 83.94 440 VAL A CA 1
ATOM 3312 C C . VAL A 1 440 ? -5.716 -1.547 4.767 1.00 83.94 440 VAL A C 1
ATOM 3314 O O . VAL A 1 440 ? -5.223 -0.417 4.717 1.00 83.94 440 VAL A O 1
ATOM 3317 N N . ALA A 1 441 ? -5.235 -2.554 4.034 1.00 72.31 441 ALA A N 1
ATOM 3318 C CA . ALA A 1 441 ? -4.110 -2.393 3.117 1.00 72.31 441 ALA A CA 1
ATOM 3319 C C . ALA A 1 441 ? -4.404 -1.340 2.032 1.00 72.31 441 ALA A C 1
ATOM 3321 O O . ALA A 1 441 ? -3.524 -0.535 1.720 1.00 72.31 441 ALA A O 1
ATOM 3322 N N . SER A 1 442 ? -5.647 -1.252 1.540 1.00 70.19 442 SER A N 1
ATOM 3323 C CA . SER A 1 442 ? -6.080 -0.231 0.571 1.00 70.19 442 SER A CA 1
ATOM 3324 C C . SER A 1 442 ? -6.124 1.197 1.143 1.00 70.19 442 SER A C 1
ATOM 3326 O O . SER A 1 442 ? -6.332 2.155 0.404 1.00 70.19 442 SER A O 1
ATOM 3328 N N . THR A 1 443 ? -5.851 1.380 2.438 1.00 72.06 443 THR A N 1
ATOM 3329 C CA . THR A 1 443 ? -5.688 2.699 3.086 1.00 72.06 443 THR A CA 1
ATOM 3330 C C . THR A 1 443 ? -4.230 3.059 3.400 1.00 72.06 443 THR A C 1
ATOM 3332 O O . THR A 1 443 ? -3.932 4.034 4.104 1.00 72.06 443 THR A O 1
ATOM 3335 N N . GLY A 1 444 ? -3.290 2.214 2.969 1.00 69.69 444 GLY A N 1
ATOM 3336 C CA . GLY A 1 444 ? -1.862 2.355 3.261 1.00 69.69 444 GLY A CA 1
ATOM 3337 C C . GLY A 1 444 ? -1.500 2.056 4.699 1.00 69.69 444 GLY A C 1
ATOM 3338 O O . GLY A 1 444 ? -0.436 2.449 5.170 1.00 69.69 444 GLY A O 1
ATOM 3339 N N . ALA A 1 445 ? -2.395 1.412 5.439 1.00 70.69 445 ALA A N 1
ATOM 3340 C CA . ALA A 1 445 ? -2.064 0.862 6.735 1.00 70.69 445 ALA A CA 1
ATOM 3341 C C . ALA A 1 445 ? -1.098 -0.321 6.574 1.00 70.69 445 ALA A C 1
ATOM 3343 O O . ALA A 1 445 ? -1.351 -1.229 5.788 1.00 70.69 445 ALA A O 1
ATOM 3344 N N . ARG A 1 446 ? 0.003 -0.309 7.333 1.00 64.06 446 ARG A N 1
ATOM 3345 C CA . ARG A 1 446 ? 1.039 -1.361 7.320 1.00 64.06 446 ARG A CA 1
ATOM 3346 C C . ARG A 1 446 ? 1.273 -1.997 8.698 1.00 64.06 446 ARG A C 1
ATOM 3348 O O . ARG A 1 446 ? 2.302 -2.611 8.932 1.00 64.06 446 ARG A O 1
ATOM 3355 N N . GLY A 1 447 ? 0.335 -1.824 9.630 1.00 71.12 447 GLY A N 1
ATOM 3356 C CA . GLY A 1 447 ? 0.478 -2.306 11.005 1.00 71.12 447 GLY A CA 1
ATOM 3357 C C . GLY A 1 447 ? -0.834 -2.299 11.780 1.00 71.12 447 GLY A C 1
ATOM 3358 O O . GLY A 1 447 ? -1.907 -2.083 11.213 1.00 71.12 447 GLY A O 1
ATOM 3359 N N . THR A 1 448 ? -0.755 -2.500 13.092 1.00 83.19 448 THR A N 1
ATOM 3360 C CA . THR A 1 448 ? -1.910 -2.410 13.994 1.00 83.19 448 THR A CA 1
ATOM 3361 C C . THR A 1 448 ? -1.563 -1.667 15.285 1.00 83.19 448 THR A C 1
ATOM 3363 O O . THR A 1 448 ? -0.437 -1.799 15.768 1.00 83.19 448 THR A O 1
ATOM 3366 N N . PRO A 1 449 ? -2.518 -0.940 15.886 1.00 89.75 449 PRO A N 1
ATOM 3367 C CA . PRO A 1 449 ? -3.866 -0.709 15.374 1.00 89.75 449 PRO A CA 1
ATOM 3368 C C . PRO A 1 449 ? -3.895 0.340 14.251 1.00 89.75 449 PRO A C 1
ATOM 3370 O O . PRO A 1 449 ? -3.037 1.219 14.186 1.00 89.75 449 PRO A O 1
ATOM 3373 N N . ASN A 1 450 ? -4.906 0.270 13.384 1.00 88.19 450 ASN A N 1
ATOM 3374 C CA . ASN A 1 450 ? -5.251 1.350 12.454 1.00 88.19 450 ASN A CA 1
ATOM 3375 C C . ASN A 1 450 ? -6.678 1.823 12.715 1.00 88.19 450 ASN A C 1
ATOM 3377 O O . ASN A 1 450 ? -7.599 1.014 12.800 1.00 88.19 450 ASN A O 1
ATOM 3381 N N . LEU A 1 451 ? -6.845 3.135 12.862 1.00 92.12 451 LEU A N 1
ATOM 3382 C CA . LEU A 1 451 ? -8.077 3.751 13.338 1.00 92.12 451 LEU A CA 1
ATOM 3383 C C . LEU A 1 451 ? -8.635 4.725 12.307 1.00 92.12 451 LEU A C 1
ATOM 3385 O O . LEU A 1 451 ? -7.889 5.536 11.758 1.00 92.12 451 LEU A O 1
ATOM 3389 N N . PHE A 1 452 ? -9.949 4.689 12.105 1.00 94.00 452 PHE A N 1
ATOM 3390 C CA . PHE A 1 452 ? -10.666 5.601 11.218 1.00 94.00 452 PHE A CA 1
ATOM 3391 C C . PHE A 1 452 ? -11.898 6.150 11.924 1.00 94.00 452 PHE A C 1
ATOM 3393 O O . PHE A 1 452 ? -12.739 5.374 12.358 1.00 94.00 452 PHE A O 1
ATOM 3400 N N . ILE A 1 453 ? -12.026 7.471 12.021 1.00 95.00 453 ILE A N 1
ATOM 3401 C CA . ILE A 1 453 ? -13.200 8.140 12.595 1.00 95.00 453 ILE A CA 1
ATOM 3402 C C . ILE A 1 453 ? -13.940 8.825 11.452 1.00 95.00 453 ILE A C 1
ATOM 3404 O O . ILE A 1 453 ? -13.404 9.753 10.845 1.00 95.00 453 ILE A O 1
ATOM 3408 N N . ASN A 1 454 ? -15.145 8.348 11.128 1.00 95.06 454 ASN A N 1
ATOM 3409 C CA . ASN A 1 454 ? -15.916 8.794 9.961 1.00 95.06 454 ASN A CA 1
ATOM 3410 C C . ASN A 1 454 ? -15.061 8.802 8.674 1.00 95.06 454 ASN A C 1
ATOM 3412 O O . ASN A 1 454 ? -14.987 9.794 7.952 1.00 95.06 454 ASN A O 1
ATOM 3416 N N . GLY A 1 455 ? -14.314 7.711 8.459 1.00 91.56 455 GLY A N 1
ATOM 3417 C CA . GLY A 1 455 ? -13.385 7.532 7.337 1.00 91.56 455 GLY A CA 1
ATOM 3418 C C . GLY A 1 455 ? -12.038 8.246 7.483 1.00 91.56 455 GLY A C 1
ATOM 3419 O O . GLY A 1 455 ? -11.093 7.910 6.775 1.00 91.56 455 GLY A O 1
ATOM 3420 N N . LYS A 1 456 ? -11.878 9.195 8.411 1.00 91.38 456 LYS A N 1
ATOM 3421 C CA . LYS A 1 456 ? -10.603 9.904 8.598 1.00 91.38 456 LYS A CA 1
ATOM 3422 C C . LYS A 1 456 ? -9.616 9.072 9.398 1.00 91.38 456 LYS A C 1
ATOM 3424 O O . LYS A 1 456 ? -9.905 8.687 10.530 1.00 91.38 456 LYS A O 1
ATOM 3429 N N . LYS A 1 457 ? -8.437 8.826 8.826 1.00 86.75 457 LYS A N 1
ATOM 3430 C CA . LYS A 1 457 ? -7.381 8.031 9.468 1.00 86.75 457 LYS A CA 1
ATOM 3431 C C . LYS A 1 457 ? -6.806 8.771 10.675 1.00 86.75 457 LYS A C 1
ATOM 3433 O O . LYS A 1 457 ? -6.376 9.916 10.563 1.00 86.75 457 LYS A O 1
ATOM 3438 N N . VAL A 1 458 ? -6.746 8.095 11.816 1.00 82.62 458 VAL A N 1
ATOM 3439 C CA . VAL A 1 458 ? -6.078 8.577 13.027 1.00 82.62 458 VAL A CA 1
ATOM 3440 C C . VAL A 1 458 ? -4.675 7.975 13.066 1.00 82.62 458 VAL A C 1
ATOM 3442 O O . VAL A 1 458 ? -4.508 6.758 13.129 1.00 82.62 458 VAL A O 1
ATOM 3445 N N . ILE A 1 459 ? -3.653 8.829 12.996 1.00 65.94 459 ILE A N 1
ATOM 3446 C CA . ILE A 1 459 ? -2.255 8.394 12.868 1.00 65.94 459 ILE A CA 1
ATOM 3447 C C . ILE A 1 459 ? -1.645 8.078 14.242 1.00 65.94 459 ILE A C 1
ATOM 3449 O O . ILE A 1 459 ? -1.552 8.954 15.108 1.00 65.94 459 ILE A O 1
ATOM 3453 N N . GLY A 1 460 ? -1.146 6.848 14.399 1.00 51.56 460 GLY A N 1
ATOM 3454 C CA . GLY A 1 460 ? -0.431 6.358 15.582 1.00 51.56 460 GLY A CA 1
ATOM 3455 C C . GLY A 1 460 ? -1.344 5.826 16.693 1.00 51.56 460 GLY A C 1
ATOM 3456 O O . GLY A 1 460 ? -2.534 6.135 16.743 1.00 51.56 460 GLY A O 1
ATOM 3457 N N . ALA A 1 461 ? -0.776 5.035 17.610 1.00 52.94 461 ALA A N 1
ATOM 3458 C CA . ALA A 1 461 ? -1.473 4.564 18.807 1.00 52.94 461 ALA A CA 1
ATOM 3459 C C . ALA A 1 461 ? -1.734 5.751 19.753 1.00 52.94 461 ALA A C 1
ATOM 3461 O O . ALA A 1 461 ? -0.870 6.150 20.534 1.00 52.94 461 ALA A O 1
ATOM 3462 N N . LYS A 1 462 ? -2.908 6.372 19.618 1.00 65.38 462 LYS A N 1
ATOM 3463 C CA . LYS A 1 462 ? -3.314 7.533 20.416 1.00 65.38 462 LYS A CA 1
ATOM 3464 C C . LYS A 1 462 ? -3.807 7.103 21.796 1.00 65.38 462 LYS A C 1
ATOM 3466 O O . LYS A 1 462 ? -4.491 6.092 21.934 1.00 65.38 462 LYS A O 1
ATOM 3471 N N . GLN A 1 463 ? -3.501 7.909 22.808 1.00 66.00 463 GLN A N 1
ATOM 3472 C CA . GLN A 1 463 ? -4.073 7.739 24.145 1.00 66.00 463 GLN A CA 1
ATOM 3473 C C . GLN A 1 463 ? -5.558 8.144 24.157 1.00 66.00 463 GLN A C 1
ATOM 3475 O O . GLN A 1 463 ? -6.006 8.920 23.308 1.00 66.00 463 GLN A O 1
ATOM 3480 N N . ALA A 1 464 ? -6.310 7.677 25.160 1.00 61.44 464 ALA A N 1
ATOM 3481 C CA . ALA A 1 464 ? -7.748 7.929 25.304 1.00 61.44 464 ALA A CA 1
ATOM 3482 C C . ALA A 1 464 ? -8.138 9.412 25.155 1.00 61.44 464 ALA A C 1
ATOM 3484 O O . ALA A 1 464 ? -9.067 9.737 24.416 1.00 61.44 464 ALA A O 1
ATOM 3485 N N . GLY A 1 465 ? -7.388 10.320 25.791 1.00 62.19 465 GLY A N 1
ATOM 3486 C CA . GLY A 1 465 ? -7.654 11.761 25.721 1.00 62.19 465 GLY A CA 1
ATOM 3487 C C . GLY A 1 465 ? -7.517 12.347 24.312 1.00 62.19 465 GLY A C 1
ATOM 3488 O O . GLY A 1 465 ? -8.287 13.221 23.934 1.00 62.19 465 GLY A O 1
ATOM 3489 N N . GLN A 1 466 ? -6.591 11.833 23.500 1.00 70.69 466 GLN A N 1
ATOM 3490 C CA . GLN A 1 466 ? -6.425 12.280 22.115 1.00 70.69 466 GLN A CA 1
ATOM 3491 C C . GLN A 1 466 ? -7.548 11.748 21.219 1.00 70.69 466 GLN A C 1
ATOM 3493 O O . GLN A 1 466 ? -8.053 12.486 20.377 1.00 70.69 466 GLN A O 1
ATOM 3498 N N . LEU A 1 467 ? -7.968 10.490 21.409 1.00 79.00 467 LEU A N 1
ATOM 3499 C CA . LEU A 1 467 ? -9.106 9.919 20.678 1.00 79.00 467 LEU A CA 1
ATOM 3500 C C . LEU A 1 467 ? -10.404 10.667 20.975 1.00 79.00 467 LEU A C 1
ATOM 3502 O O . LEU A 1 467 ? -11.149 10.960 20.044 1.00 79.00 467 LEU A O 1
ATOM 3506 N N . LYS A 1 468 ? -10.625 11.050 22.238 1.00 81.25 468 LYS A N 1
ATOM 3507 C CA . LYS A 1 468 ? -11.738 11.913 22.646 1.00 81.25 468 LYS A CA 1
ATOM 3508 C C . LYS A 1 468 ? -11.797 13.200 21.814 1.00 81.25 468 LYS A C 1
ATOM 3510 O O . LYS A 1 468 ? -12.841 13.502 21.249 1.00 81.25 468 LYS A O 1
ATOM 3515 N N . THR A 1 469 ? -10.675 13.898 21.639 1.00 81.19 469 THR A N 1
ATOM 3516 C CA . THR A 1 469 ? -10.627 15.122 20.820 1.00 81.19 469 THR A CA 1
ATOM 3517 C C . THR A 1 469 ? -11.053 14.882 19.369 1.00 81.19 469 THR A C 1
ATOM 3519 O O . THR A 1 469 ? -11.802 15.681 18.808 1.00 81.19 469 THR A O 1
ATOM 3522 N N . PHE A 1 470 ? -10.612 13.782 18.748 1.00 86.19 470 PHE A N 1
ATOM 3523 C CA . PHE A 1 470 ? -11.017 13.459 17.375 1.00 86.19 470 PHE A CA 1
ATOM 3524 C C . PHE A 1 470 ? -12.499 13.080 17.277 1.00 86.19 470 PHE A C 1
ATOM 3526 O O . PHE A 1 470 ? -13.165 13.486 16.325 1.00 86.19 470 PHE A O 1
ATOM 3533 N N . ILE A 1 471 ? -13.019 12.336 18.258 1.00 89.31 471 ILE A N 1
ATOM 3534 C CA . ILE A 1 471 ? -14.435 11.954 18.325 1.00 89.31 471 ILE A CA 1
ATOM 3535 C C . ILE A 1 471 ? -15.309 13.196 18.518 1.00 89.31 471 ILE A C 1
ATOM 3537 O O . ILE A 1 471 ? -16.265 13.372 17.770 1.00 89.31 471 ILE A O 1
ATOM 3541 N N . ASP A 1 472 ? -14.958 14.092 19.443 1.00 86.19 472 ASP A N 1
ATOM 3542 C CA . ASP A 1 472 ? -15.696 15.339 19.685 1.00 86.19 472 ASP A CA 1
ATOM 3543 C C . ASP A 1 472 ? -15.740 16.214 18.425 1.00 86.19 472 ASP A C 1
ATOM 3545 O O . ASP A 1 472 ? -16.801 16.701 18.027 1.00 86.19 472 ASP A O 1
ATOM 3549 N N . ALA A 1 473 ? -14.602 16.362 17.741 1.00 85.94 473 ALA A N 1
ATOM 3550 C CA . ALA A 1 473 ? -14.528 17.115 16.493 1.00 85.94 473 ALA A CA 1
ATOM 3551 C C . ALA A 1 473 ? -15.371 16.480 15.372 1.00 85.94 473 ALA A C 1
ATOM 3553 O O . ALA A 1 473 ? -16.027 17.193 14.607 1.00 85.94 473 ALA A O 1
ATOM 3554 N N . ALA A 1 474 ? -15.372 15.147 15.265 1.00 92.38 474 ALA A N 1
ATOM 3555 C CA . ALA A 1 474 ? -16.212 14.428 14.312 1.00 92.38 474 ALA A CA 1
ATOM 3556 C C . ALA A 1 474 ? -17.703 14.571 14.652 1.00 92.38 474 ALA A C 1
ATOM 3558 O O . ALA A 1 474 ? -18.508 14.773 13.745 1.00 92.38 474 ALA A O 1
ATOM 3559 N N . LEU A 1 475 ? -18.057 14.544 15.939 1.00 93.69 475 LEU A N 1
ATOM 3560 C CA . LEU A 1 475 ? -19.429 14.658 16.424 1.00 93.69 475 LEU A CA 1
ATOM 3561 C C . LEU A 1 475 ? -20.042 16.021 16.092 1.00 93.69 475 LEU A C 1
ATOM 3563 O O . LEU A 1 475 ? -21.180 16.074 15.633 1.00 93.69 475 LEU A O 1
ATOM 3567 N N . VAL A 1 476 ? -19.289 17.114 16.259 1.00 92.81 476 VAL A N 1
ATOM 3568 C CA . VAL A 1 476 ? -19.740 18.463 15.865 1.00 92.81 476 VAL A CA 1
ATOM 3569 C C . VAL A 1 476 ? -20.062 18.512 14.368 1.00 92.81 476 VAL A C 1
ATOM 3571 O O . VAL A 1 476 ? -21.143 18.952 13.978 1.00 92.81 476 VAL A O 1
ATOM 3574 N N . LYS A 1 477 ? -19.157 18.001 13.522 1.00 92.19 477 LYS A N 1
ATOM 3575 C CA . LYS A 1 477 ? -19.341 17.982 12.060 1.00 92.19 477 LYS A CA 1
ATOM 3576 C C . LYS A 1 477 ? -20.507 17.083 11.636 1.00 92.19 477 LYS A C 1
ATOM 3578 O O . LYS A 1 477 ? -21.269 17.447 10.745 1.00 92.19 477 LYS A O 1
ATOM 3583 N N . ALA A 1 478 ? -20.651 15.927 12.279 1.00 93.88 478 ALA A N 1
ATOM 3584 C CA . ALA A 1 478 ? -21.731 14.983 12.028 1.00 93.88 478 ALA A CA 1
ATOM 3585 C C . ALA A 1 478 ? -23.099 15.584 12.373 1.00 93.88 478 ALA A C 1
ATOM 3587 O O . ALA A 1 478 ? -24.003 15.561 11.542 1.00 93.88 478 ALA A O 1
ATOM 3588 N N . LYS A 1 479 ? -23.230 16.203 13.553 1.00 92.19 479 LYS A N 1
ATOM 3589 C CA . LYS A 1 479 ? -24.463 16.883 13.974 1.00 92.19 479 LYS A CA 1
ATOM 3590 C C . LYS A 1 479 ? -24.849 18.021 13.033 1.00 92.19 479 LYS A C 1
ATOM 3592 O O . LYS A 1 479 ? -26.024 18.150 12.716 1.00 92.19 479 LYS A O 1
ATOM 3597 N N . ALA A 1 480 ? -23.879 18.795 12.542 1.00 92.19 480 ALA A N 1
ATOM 3598 C CA . ALA A 1 480 ? -24.144 19.844 11.559 1.00 92.19 480 ALA A CA 1
ATOM 3599 C C . ALA A 1 480 ? -24.705 19.282 10.238 1.00 92.19 480 ALA A C 1
ATOM 3601 O O . ALA A 1 480 ? -25.672 19.824 9.714 1.00 92.19 480 ALA A O 1
ATOM 3602 N N . LYS A 1 481 ? -24.155 18.168 9.728 1.00 92.06 481 LYS A N 1
ATOM 3603 C CA . LYS A 1 481 ? -24.686 17.494 8.526 1.00 92.06 481 LYS A CA 1
ATOM 3604 C C . LYS A 1 481 ? -26.087 16.918 8.741 1.00 92.06 481 LYS A C 1
ATOM 3606 O O . LYS A 1 481 ? -26.919 16.994 7.844 1.00 92.06 481 LYS A O 1
ATOM 3611 N N . ILE A 1 482 ? -26.352 16.355 9.919 1.00 92.44 482 ILE A N 1
ATOM 3612 C CA . ILE A 1 482 ? -27.688 15.848 10.262 1.00 92.44 482 ILE A CA 1
ATOM 3613 C C . ILE A 1 482 ? -28.693 17.002 10.327 1.00 92.44 482 ILE A C 1
ATOM 3615 O O . ILE A 1 482 ? -29.764 16.919 9.736 1.00 92.44 482 ILE A O 1
ATOM 3619 N N . ALA A 1 483 ? -28.322 18.114 10.968 1.00 92.75 483 ALA A N 1
ATOM 3620 C CA . ALA A 1 483 ? -29.153 19.315 11.027 1.00 92.75 483 ALA A CA 1
ATOM 3621 C C . ALA A 1 483 ? -29.427 19.923 9.638 1.00 92.75 483 ALA A C 1
ATOM 3623 O O . ALA A 1 483 ? -30.472 20.532 9.441 1.00 92.75 483 ALA A O 1
ATOM 3624 N N . SER A 1 484 ? -28.531 19.723 8.663 1.00 92.31 484 SER A N 1
ATOM 3625 C CA . SER A 1 484 ? -28.737 20.126 7.266 1.00 92.31 484 SER A CA 1
ATOM 3626 C C . SER A 1 484 ? -29.496 19.090 6.418 1.00 92.31 484 SER A C 1
ATOM 3628 O O . SER A 1 484 ? -29.440 19.165 5.194 1.00 92.31 484 SER A O 1
ATOM 3630 N N . GLY A 1 485 ? -30.156 18.102 7.035 1.00 91.69 485 GLY A N 1
ATOM 3631 C CA . GLY A 1 485 ? -31.031 17.138 6.356 1.00 91.69 485 GLY A CA 1
ATOM 3632 C C . GLY A 1 485 ? -30.414 15.771 6.032 1.00 91.69 485 GLY A C 1
ATOM 3633 O O . GLY A 1 485 ? -31.104 14.918 5.479 1.00 91.69 485 GLY A O 1
ATOM 3634 N N . GLN A 1 486 ? -29.146 15.508 6.379 1.00 90.38 486 GLN A N 1
ATOM 3635 C CA . GLN A 1 486 ? -28.565 14.170 6.203 1.00 90.38 486 GLN A CA 1
ATOM 3636 C C . GLN A 1 486 ? -29.172 13.180 7.209 1.00 90.38 486 GLN A C 1
ATOM 3638 O O . GLN A 1 486 ? -29.165 13.422 8.415 1.00 90.38 486 GLN A O 1
ATOM 3643 N N . GLN A 1 487 ? -29.616 12.011 6.744 1.00 91.81 487 GLN A N 1
ATOM 3644 C CA . GLN A 1 487 ? -30.098 10.963 7.646 1.00 91.81 487 GLN A CA 1
ATOM 3645 C C . GLN A 1 487 ? -28.949 10.344 8.455 1.00 91.81 487 GLN A C 1
ATOM 3647 O O . GLN A 1 487 ? -27.928 9.940 7.896 1.00 91.81 487 GLN A O 1
ATOM 3652 N N . ALA A 1 488 ? -29.131 10.223 9.774 1.00 88.25 488 ALA A N 1
ATOM 3653 C CA . ALA A 1 488 ? -28.116 9.684 10.682 1.00 88.25 488 ALA A CA 1
ATOM 3654 C C . ALA A 1 488 ? -27.710 8.241 10.321 1.00 88.25 488 ALA A C 1
ATOM 3656 O O . ALA A 1 488 ? -26.520 7.935 10.263 1.00 88.25 488 ALA A O 1
ATOM 3657 N N . GLY A 1 489 ? -28.682 7.393 9.961 1.00 87.75 489 GLY A N 1
ATOM 3658 C CA . GLY A 1 489 ? -28.448 5.996 9.572 1.00 87.75 489 GLY A CA 1
ATOM 3659 C C . GLY A 1 489 ? -27.595 5.803 8.311 1.00 87.75 489 GLY A C 1
ATOM 3660 O O . GLY A 1 489 ? -26.976 4.755 8.154 1.00 87.75 489 GLY A O 1
ATOM 3661 N N . THR A 1 490 ? -27.510 6.807 7.430 1.00 90.94 490 THR A N 1
ATOM 3662 C CA . THR A 1 490 ? -26.710 6.752 6.189 1.00 90.94 490 THR A CA 1
ATOM 3663 C C . THR A 1 490 ? -25.512 7.700 6.204 1.00 90.94 490 THR A C 1
ATOM 3665 O O . THR A 1 490 ? -24.751 7.751 5.238 1.00 90.94 490 THR A O 1
ATOM 3668 N N . LEU A 1 491 ? -25.314 8.450 7.295 1.00 93.19 491 LEU A N 1
ATOM 3669 C CA . LEU A 1 491 ? -24.272 9.470 7.395 1.00 93.19 491 LEU A CA 1
ATOM 3670 C C . LEU A 1 491 ? -22.870 8.882 7.217 1.00 93.19 491 LEU A C 1
ATOM 3672 O O . LEU A 1 491 ? -22.043 9.481 6.540 1.00 93.19 491 LEU A O 1
ATOM 3676 N N . TYR A 1 492 ? -22.575 7.731 7.825 1.00 94.38 492 TYR A N 1
ATOM 3677 C CA . TYR A 1 492 ? -21.245 7.139 7.688 1.00 94.38 492 TYR A CA 1
ATOM 3678 C C . TYR A 1 492 ? -20.934 6.781 6.232 1.00 94.38 492 TYR A C 1
ATOM 3680 O O . TYR A 1 492 ? -19.898 7.195 5.714 1.00 94.38 492 TYR A O 1
ATOM 3688 N N . GLU A 1 493 ? -21.856 6.082 5.565 1.00 91.62 493 GLU A N 1
ATOM 3689 C CA . GLU A 1 493 ? -21.700 5.677 4.167 1.00 91.62 493 GLU A CA 1
ATOM 3690 C C . GLU A 1 493 ? -21.555 6.888 3.240 1.00 91.62 493 GLU A C 1
ATOM 3692 O O . GLU A 1 493 ? -20.664 6.901 2.391 1.00 91.62 493 GLU A O 1
ATOM 3697 N N . SER A 1 494 ? -22.336 7.956 3.449 1.00 90.69 494 SER A N 1
ATOM 3698 C CA . SER A 1 494 ? -22.190 9.183 2.654 1.00 90.69 494 SER A CA 1
ATOM 3699 C C . SER A 1 494 ? -20.866 9.903 2.906 1.00 90.69 494 SER A C 1
ATOM 3701 O O . SER A 1 494 ? -20.285 10.457 1.975 1.00 90.69 494 SER A O 1
ATOM 3703 N N . LEU A 1 495 ? -20.339 9.863 4.135 1.00 90.81 495 LEU A N 1
ATOM 3704 C CA . LEU A 1 495 ? -19.035 10.444 4.449 1.00 90.81 495 LEU A CA 1
ATOM 3705 C C . LEU A 1 495 ? -17.889 9.705 3.755 1.00 90.81 495 LEU A C 1
ATOM 3707 O O . LEU A 1 495 ? -16.931 10.362 3.361 1.00 90.81 495 LEU A O 1
ATOM 3711 N N . ILE A 1 496 ? -17.968 8.378 3.604 1.00 91.06 496 ILE A N 1
ATOM 3712 C CA . ILE A 1 496 ? -16.885 7.563 3.026 1.00 91.06 496 ILE A CA 1
ATOM 3713 C C . ILE A 1 496 ? -17.052 7.243 1.537 1.00 91.06 496 ILE A C 1
ATOM 3715 O O . ILE A 1 496 ? -16.118 6.695 0.947 1.00 91.06 496 ILE A O 1
ATOM 3719 N N . ALA A 1 497 ? -18.202 7.552 0.929 1.00 84.31 497 ALA A N 1
ATOM 3720 C CA . ALA A 1 497 ? -18.522 7.205 -0.459 1.00 84.31 497 ALA A CA 1
ATOM 3721 C C . ALA A 1 497 ? -17.464 7.711 -1.454 1.00 84.31 497 ALA A C 1
ATOM 3723 O O . ALA A 1 497 ? -17.011 6.962 -2.320 1.00 84.31 497 ALA A O 1
ATOM 3724 N N . GLU A 1 498 ? -17.010 8.950 -1.259 1.00 73.56 498 GLU A N 1
ATOM 3725 C CA . GLU A 1 498 ? -15.947 9.602 -2.040 1.00 73.56 498 GLU A CA 1
ATOM 3726 C C . GLU A 1 498 ? -14.566 9.501 -1.365 1.00 73.56 498 GLU A C 1
ATOM 3728 O O . GLU A 1 498 ? -13.608 10.176 -1.748 1.00 73.56 498 GLU A O 1
ATOM 3733 N N . GLY A 1 499 ? -14.446 8.668 -0.328 1.00 77.81 499 GLY A N 1
ATOM 3734 C CA . GLY A 1 499 ? -13.197 8.454 0.388 1.00 77.81 499 GLY A CA 1
ATOM 3735 C C . GLY A 1 499 ? -12.103 7.908 -0.531 1.00 77.81 499 GLY A C 1
ATOM 3736 O O . GLY A 1 499 ? -12.351 7.098 -1.427 1.00 77.81 499 GLY A O 1
ATOM 3737 N N . LYS A 1 500 ? -10.856 8.318 -0.284 1.00 76.62 500 LYS A N 1
ATOM 3738 C CA . LYS A 1 500 ? -9.699 7.838 -1.042 1.00 76.62 500 LYS A CA 1
ATOM 3739 C C . LYS A 1 500 ? -9.519 6.329 -0.862 1.00 76.62 500 LYS A C 1
ATOM 3741 O O . LYS A 1 500 ? -9.749 5.774 0.215 1.00 76.62 500 LYS A O 1
ATOM 3746 N N . LEU A 1 501 ? -9.034 5.703 -1.926 1.00 70.19 501 LEU A N 1
ATOM 3747 C CA . LEU A 1 501 ? -8.515 4.344 -1.961 1.00 70.19 501 LEU A CA 1
ATOM 3748 C C . LEU A 1 501 ? -7.085 4.399 -2.503 1.00 70.19 501 LEU A C 1
ATOM 3750 O O . LEU A 1 501 ? -6.795 5.157 -3.433 1.00 70.19 501 LEU A O 1
ATOM 3754 N N . LEU A 1 502 ? -6.181 3.605 -1.934 1.00 63.69 502 LEU A N 1
ATOM 3755 C CA . LEU A 1 502 ? -4.818 3.497 -2.448 1.00 63.69 502 LEU A CA 1
ATOM 3756 C C . LEU A 1 502 ? -4.766 2.878 -3.832 1.00 63.69 502 LEU A C 1
ATOM 3758 O O . LEU A 1 502 ? -3.856 3.197 -4.581 1.00 63.69 502 LEU A O 1
ATOM 3762 N N . ASP A 1 503 ? -5.704 1.998 -4.153 1.00 65.94 503 ASP A N 1
ATOM 3763 C CA . ASP A 1 503 ? -5.777 1.237 -5.393 1.00 65.94 503 ASP A CA 1
ATOM 3764 C C . ASP A 1 503 ? -6.720 1.905 -6.413 1.00 65.94 503 ASP A C 1
ATOM 3766 O O . ASP A 1 503 ? -7.433 1.227 -7.153 1.00 65.94 503 ASP A O 1
ATOM 3770 N N . SER A 1 504 ? -6.759 3.243 -6.404 1.00 77.25 504 SER A N 1
ATOM 3771 C CA . SER A 1 504 ? -7.725 4.066 -7.137 1.00 77.25 504 SER A CA 1
ATOM 3772 C C . SER A 1 504 ? -7.883 3.627 -8.596 1.00 77.25 504 SER A C 1
ATOM 3774 O O . SER A 1 504 ? -6.961 3.757 -9.404 1.00 77.25 504 SER A O 1
ATOM 3776 N N . LEU A 1 505 ? -9.088 3.150 -8.914 1.00 85.62 505 LEU A N 1
ATOM 3777 C CA . LEU A 1 505 ? -9.564 2.846 -10.261 1.00 85.62 505 LEU A CA 1
ATOM 3778 C C . LEU A 1 505 ? -10.526 3.960 -10.677 1.00 85.62 505 LEU A C 1
ATOM 3780 O O . LEU A 1 505 ? -11.397 4.329 -9.885 1.00 85.62 505 LEU A O 1
ATOM 3784 N N . SER A 1 506 ? -10.392 4.494 -11.892 1.00 86.69 506 SER A N 1
ATOM 3785 C CA . SER A 1 506 ? -11.351 5.477 -12.410 1.00 86.69 506 SER A CA 1
ATOM 3786 C C . SER A 1 506 ? -12.758 4.876 -12.471 1.00 86.69 506 SER A C 1
ATOM 3788 O O . SER A 1 506 ? -12.889 3.715 -12.845 1.00 86.69 506 SER A O 1
ATOM 3790 N N . PRO A 1 507 ? -13.834 5.630 -12.192 1.00 80.56 507 PRO A N 1
ATOM 3791 C CA . PRO A 1 507 ? -15.196 5.108 -12.336 1.00 80.56 507 PRO A CA 1
ATOM 3792 C C . PRO A 1 507 ? -15.531 4.715 -13.783 1.00 80.56 507 PRO A C 1
ATOM 3794 O O . PRO A 1 507 ? -16.123 3.667 -14.027 1.00 80.56 507 PRO A O 1
ATOM 3797 N N . ALA A 1 508 ? -15.103 5.529 -14.753 1.00 86.81 508 ALA A N 1
ATOM 3798 C CA . ALA A 1 508 ? -15.335 5.280 -16.171 1.00 86.81 508 ALA A CA 1
ATOM 3799 C C . ALA A 1 508 ? -14.369 4.224 -16.731 1.00 86.81 508 ALA A C 1
ATOM 3801 O O . ALA A 1 508 ? -13.160 4.289 -16.477 1.00 86.81 508 ALA A O 1
ATOM 3802 N N . LYS A 1 509 ? -14.912 3.295 -17.527 1.00 93.88 509 LYS A N 1
ATOM 3803 C CA . LYS A 1 509 ? -14.141 2.342 -18.335 1.00 93.88 509 LYS A CA 1
ATOM 3804 C C . LYS A 1 509 ? -13.753 2.974 -19.667 1.00 93.88 509 LYS A C 1
ATOM 3806 O O . LYS A 1 509 ? -14.578 3.599 -20.324 1.00 93.88 509 LYS A O 1
ATOM 3811 N N . GLN A 1 510 ? -12.514 2.751 -20.077 1.00 95.00 510 GLN A N 1
ATOM 3812 C CA . GLN A 1 510 ? -11.973 3.127 -21.374 1.00 95.00 510 GLN A CA 1
ATOM 3813 C C . GLN A 1 510 ? -11.901 1.902 -22.285 1.00 95.00 510 GLN A C 1
ATOM 3815 O O . GLN A 1 510 ? -11.530 0.809 -21.848 1.00 95.00 510 GLN A O 1
ATOM 3820 N N . LYS A 1 511 ? -12.228 2.084 -23.567 1.00 95.06 511 LYS A N 1
ATOM 3821 C CA . LYS A 1 511 ? -11.995 1.064 -24.593 1.00 95.06 511 LYS A CA 1
ATOM 3822 C C . LYS A 1 511 ? -10.538 1.147 -25.035 1.00 95.06 511 LYS A C 1
ATOM 3824 O O . LYS A 1 511 ? -10.121 2.171 -25.568 1.00 95.06 511 LYS A O 1
ATOM 3829 N N . ILE A 1 512 ? -9.787 0.070 -24.818 1.00 96.75 512 ILE A N 1
ATOM 3830 C CA . ILE A 1 512 ? -8.360 0.002 -25.139 1.00 96.75 512 ILE A CA 1
ATOM 3831 C C . ILE A 1 512 ? -8.141 -1.123 -26.145 1.00 96.75 512 ILE A C 1
ATOM 3833 O O . ILE A 1 512 ? -8.468 -2.280 -25.883 1.00 96.75 512 ILE A O 1
ATOM 3837 N N . THR A 1 513 ? -7.594 -0.777 -27.301 1.00 96.88 513 THR A N 1
ATOM 3838 C CA . THR A 1 513 ? -7.175 -1.727 -28.326 1.00 96.88 513 THR A CA 1
ATOM 3839 C C . THR A 1 513 ? -5.819 -2.300 -27.937 1.00 96.88 513 THR A C 1
ATOM 3841 O O . THR A 1 513 ? -4.844 -1.559 -27.808 1.00 96.88 513 THR A O 1
ATOM 3844 N N . THR A 1 514 ? -5.752 -3.622 -27.777 1.00 96.69 514 THR A N 1
ATOM 3845 C CA . THR A 1 514 ? -4.512 -4.361 -27.510 1.00 96.69 514 THR A CA 1
ATOM 3846 C C . THR A 1 514 ? -4.237 -5.376 -28.613 1.00 96.69 514 THR A C 1
ATOM 3848 O O . THR A 1 514 ? -5.133 -5.756 -29.368 1.00 96.69 514 THR A O 1
ATOM 3851 N N . ARG A 1 515 ? -2.981 -5.822 -28.724 1.00 95.25 515 ARG A N 1
ATOM 3852 C CA . ARG A 1 515 ? -2.552 -6.794 -29.737 1.00 95.25 515 ARG A CA 1
ATOM 3853 C C . ARG A 1 515 ? -2.355 -8.173 -29.087 1.00 95.25 515 ARG A C 1
ATOM 3855 O O . ARG A 1 515 ? -1.669 -8.259 -28.061 1.00 95.25 515 ARG A O 1
ATOM 3862 N N . PRO A 1 516 ? -2.927 -9.264 -29.638 1.00 93.62 516 PRO A N 1
ATOM 3863 C CA . PRO A 1 516 ? -2.797 -10.599 -29.045 1.00 93.62 516 PRO A CA 1
ATOM 3864 C C . PRO A 1 516 ? -1.344 -11.064 -28.875 1.00 93.62 516 PRO A C 1
ATOM 3866 O O . PRO A 1 516 ? -1.001 -11.604 -27.830 1.00 93.62 516 PRO A O 1
ATOM 3869 N N . ASN A 1 517 ? -0.472 -10.775 -29.845 1.00 95.38 517 ASN A N 1
ATOM 3870 C CA . ASN A 1 517 ? 0.953 -11.136 -29.819 1.00 95.38 517 ASN A CA 1
ATOM 3871 C C . ASN A 1 517 ? 1.819 -10.277 -28.872 1.00 95.38 517 ASN A C 1
ATOM 3873 O O . ASN A 1 517 ? 3.006 -10.550 -28.713 1.00 95.38 517 ASN A O 1
ATOM 3877 N N . GLN A 1 518 ? 1.230 -9.269 -28.226 1.00 97.44 518 GLN A N 1
ATOM 3878 C CA . GLN A 1 518 ? 1.829 -8.482 -27.138 1.00 97.44 518 GLN A CA 1
ATOM 3879 C C . GLN A 1 518 ? 1.025 -8.640 -25.838 1.00 97.44 518 GLN A C 1
ATOM 3881 O O . GLN A 1 518 ? 1.020 -7.771 -24.967 1.00 97.44 518 GLN A O 1
ATOM 3886 N N . SER A 1 519 ? 0.297 -9.750 -25.720 1.00 96.56 519 SER A N 1
ATOM 3887 C CA . SER A 1 519 ? -0.450 -10.121 -24.523 1.00 96.56 519 SER A CA 1
ATOM 3888 C C . SER A 1 519 ? 0.046 -11.462 -23.986 1.00 96.56 519 SER A C 1
ATOM 3890 O O . SER A 1 519 ? 0.507 -12.299 -24.758 1.00 96.56 519 SER A O 1
ATOM 3892 N N . ARG A 1 520 ? -0.021 -11.673 -22.671 1.00 94.25 520 ARG A N 1
ATOM 3893 C CA . ARG A 1 520 ? 0.199 -12.979 -22.025 1.00 94.25 520 ARG A CA 1
ATOM 3894 C C . ARG A 1 520 ? -0.889 -13.259 -20.992 1.00 94.25 520 ARG A C 1
ATOM 3896 O O . ARG A 1 520 ? -1.543 -12.334 -20.514 1.00 94.25 520 ARG A O 1
ATOM 3903 N N . GLY A 1 521 ? -1.096 -14.536 -20.684 1.00 92.06 521 GLY A N 1
ATOM 3904 C CA . GLY A 1 521 ? -2.223 -15.020 -19.881 1.00 92.06 521 GLY A CA 1
ATOM 3905 C C . GLY A 1 521 ? -3.411 -15.488 -20.738 1.00 92.06 521 GLY A C 1
ATOM 3906 O O . GLY A 1 521 ? -3.388 -15.347 -21.965 1.00 92.06 521 GLY A O 1
ATOM 3907 N N . PRO A 1 522 ? -4.444 -16.086 -20.122 1.00 92.69 522 PRO A N 1
ATOM 3908 C CA . PRO A 1 522 ? -5.541 -16.715 -20.851 1.00 92.69 522 PRO A CA 1
ATOM 3909 C C . PRO A 1 522 ? -6.473 -15.693 -21.510 1.00 92.69 522 PRO A C 1
ATOM 3911 O O . PRO A 1 522 ? -6.700 -14.596 -21.000 1.00 92.69 522 PRO A O 1
ATOM 3914 N N . SER A 1 523 ? -7.074 -16.080 -22.636 1.00 87.56 5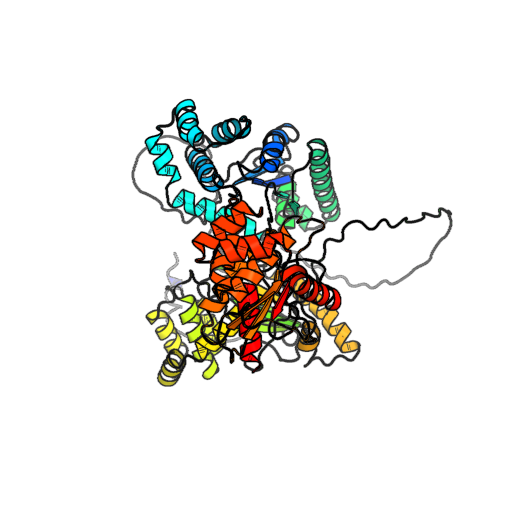23 SER A N 1
ATOM 3915 C CA . SER A 1 523 ? -8.051 -15.259 -23.364 1.00 87.56 523 SER A CA 1
ATOM 3916 C C . SER A 1 523 ? -9.323 -14.974 -22.554 1.00 87.56 523 SER A C 1
ATOM 3918 O O . SER A 1 523 ? -9.885 -13.893 -22.701 1.00 87.56 523 SER A O 1
ATOM 3920 N N . GLY A 1 524 ? -9.728 -15.901 -21.677 1.00 89.31 524 GLY A N 1
ATOM 3921 C CA . GLY A 1 524 ? -10.874 -15.778 -20.766 1.00 89.31 524 GLY A CA 1
ATOM 3922 C C . GLY A 1 524 ? -10.552 -15.181 -19.390 1.00 89.31 524 GLY A C 1
ATOM 3923 O O . GLY A 1 524 ? -11.322 -15.371 -18.452 1.00 89.31 524 GLY A O 1
ATOM 3924 N N . ALA A 1 525 ? -9.407 -14.509 -19.228 1.00 94.00 525 ALA A N 1
ATOM 3925 C CA . ALA A 1 525 ? -9.053 -13.877 -17.961 1.00 94.00 525 ALA A CA 1
ATOM 3926 C C . ALA A 1 525 ? -10.118 -12.855 -17.524 1.00 94.00 525 ALA A C 1
ATOM 3928 O O . ALA A 1 525 ? -10.407 -11.897 -18.239 1.00 94.00 525 ALA A O 1
ATOM 3929 N N . VAL A 1 526 ? -10.643 -13.016 -16.308 1.00 95.62 526 VAL A N 1
ATOM 3930 C CA . VAL A 1 526 ? -11.590 -12.067 -15.690 1.00 95.62 526 VAL A CA 1
ATOM 3931 C C . VAL A 1 526 ? -10.949 -10.722 -15.324 1.00 95.62 526 VAL A C 1
ATOM 3933 O O . VAL A 1 526 ? -11.649 -9.731 -15.099 1.00 95.62 526 VAL A O 1
ATOM 3936 N N . ILE A 1 527 ? -9.616 -10.681 -15.259 1.00 97.19 527 ILE A N 1
ATOM 3937 C CA . ILE A 1 527 ? -8.819 -9.477 -15.047 1.00 97.19 527 ILE A CA 1
ATOM 3938 C C . ILE A 1 527 ? -7.918 -9.258 -16.255 1.00 97.19 527 ILE A C 1
ATOM 3940 O O . ILE A 1 527 ? -7.073 -10.091 -16.575 1.00 97.19 527 ILE A O 1
ATOM 3944 N N . HIS A 1 528 ? -8.047 -8.095 -16.880 1.00 97.56 528 HIS A N 1
ATOM 3945 C CA . HIS A 1 528 ? -7.195 -7.640 -17.966 1.00 97.56 528 HIS A CA 1
ATOM 3946 C C . HIS A 1 528 ? -6.442 -6.384 -17.534 1.00 97.56 528 HIS A C 1
ATOM 3948 O O . HIS A 1 528 ? -7.040 -5.323 -17.347 1.00 97.56 528 HIS A O 1
ATOM 3954 N N . ILE A 1 529 ? -5.131 -6.520 -17.353 1.00 98.19 529 ILE A N 1
ATOM 3955 C CA . ILE A 1 529 ? -4.219 -5.414 -17.074 1.00 98.19 529 ILE A CA 1
ATOM 3956 C C . ILE A 1 529 ? -3.627 -4.950 -18.403 1.00 98.19 529 ILE A C 1
ATOM 3958 O O . ILE A 1 529 ? -2.994 -5.733 -19.108 1.00 98.19 529 ILE A O 1
ATOM 3962 N N . VAL A 1 530 ? -3.822 -3.683 -18.749 1.00 98.56 530 VAL A N 1
ATOM 3963 C CA . VAL A 1 530 ? -3.195 -3.066 -19.921 1.00 98.56 530 VAL A CA 1
ATOM 3964 C C . VAL A 1 530 ? -2.192 -2.035 -19.449 1.00 98.56 530 VAL A C 1
ATOM 3966 O O . VAL A 1 530 ? -2.532 -1.178 -18.633 1.00 98.56 530 VAL A O 1
ATOM 3969 N N . VAL A 1 531 ? -0.969 -2.119 -19.961 1.00 98.31 531 VAL A N 1
ATOM 3970 C CA . VAL A 1 531 ? 0.116 -1.221 -19.578 1.00 98.31 531 VAL A CA 1
ATOM 3971 C C . VAL A 1 531 ? 0.634 -0.492 -20.811 1.00 98.31 531 VAL A C 1
ATOM 3973 O O . VAL A 1 531 ? 1.053 -1.117 -21.783 1.00 98.31 531 VAL A O 1
ATOM 3976 N N . PHE A 1 532 ? 0.565 0.836 -20.764 1.00 98.44 532 PHE A N 1
ATOM 3977 C CA . PHE A 1 532 ? 1.188 1.729 -21.732 1.00 98.44 532 PHE A CA 1
ATOM 3978 C C . PHE A 1 532 ? 2.588 2.065 -21.242 1.00 98.44 532 PHE A C 1
ATOM 3980 O O . PHE A 1 532 ? 2.736 2.734 -20.211 1.00 98.44 532 PHE A O 1
ATOM 3987 N N . GLU A 1 533 ? 3.596 1.600 -21.967 1.00 96.81 533 GLU A N 1
ATOM 3988 C CA . GLU A 1 533 ? 4.980 1.631 -21.505 1.00 96.81 533 GLU A CA 1
ATOM 3989 C C . GLU A 1 533 ? 5.965 2.102 -22.570 1.00 96.81 533 GLU A C 1
ATOM 3991 O O . GLU A 1 533 ? 5.683 2.184 -23.765 1.00 96.81 533 GLU A O 1
ATOM 3996 N N . ASP A 1 534 ? 7.152 2.430 -22.078 1.00 94.56 534 ASP A N 1
ATOM 3997 C CA . ASP A 1 534 ? 8.299 2.883 -22.837 1.00 94.56 534 ASP A CA 1
ATOM 3998 C C . ASP A 1 534 ? 9.507 2.052 -22.396 1.00 94.56 534 ASP A C 1
ATOM 4000 O O . ASP A 1 534 ? 9.867 2.027 -21.216 1.00 94.56 534 ASP A O 1
ATOM 4004 N N . PHE A 1 535 ? 10.147 1.382 -23.351 1.00 97.06 535 PHE A N 1
ATOM 4005 C CA . PHE A 1 535 ? 11.287 0.513 -23.091 1.00 97.06 535 PHE A CA 1
ATOM 4006 C C . PHE A 1 535 ? 12.536 1.230 -22.568 1.00 97.06 535 PHE A C 1
ATOM 4008 O O . PHE A 1 535 ? 13.428 0.546 -22.089 1.00 97.06 535 PHE A O 1
ATOM 4015 N N . GLN A 1 536 ? 12.628 2.559 -22.610 1.00 94.44 536 GLN A N 1
ATOM 4016 C CA . GLN A 1 536 ? 13.723 3.343 -22.023 1.00 94.44 536 GLN A CA 1
ATOM 4017 C C . GLN A 1 536 ? 13.311 4.043 -20.710 1.00 94.44 536 GLN A C 1
ATOM 4019 O O . GLN A 1 536 ? 14.108 4.752 -20.097 1.00 94.44 536 GLN A O 1
ATOM 4024 N N . CYS A 1 537 ? 12.066 3.863 -20.256 1.00 90.62 537 CYS A N 1
ATOM 4025 C CA . CYS A 1 537 ? 11.570 4.498 -19.040 1.00 90.62 537 CYS A CA 1
ATOM 4026 C C . CYS A 1 537 ? 11.929 3.697 -17.771 1.00 90.62 537 CYS A C 1
ATOM 4028 O O . CYS A 1 537 ? 11.391 2.600 -17.559 1.00 90.62 537 CYS A O 1
ATOM 4030 N N . PRO A 1 538 ? 12.700 4.272 -16.825 1.00 80.00 538 PRO A N 1
ATOM 4031 C CA . PRO A 1 538 ? 13.094 3.563 -15.607 1.00 80.00 538 PRO A CA 1
ATOM 4032 C C . PRO A 1 538 ? 11.915 3.269 -14.667 1.00 80.00 538 PRO A C 1
ATOM 4034 O O . PRO A 1 538 ? 11.992 2.359 -13.842 1.00 80.00 538 PRO A O 1
ATOM 4037 N N . PHE A 1 539 ? 10.808 4.017 -14.764 1.00 82.00 539 PHE A N 1
ATOM 4038 C CA . PHE A 1 539 ? 9.586 3.726 -14.006 1.00 82.00 539 PHE A CA 1
ATOM 4039 C C . PHE A 1 539 ? 8.837 2.508 -14.565 1.00 82.00 539 PHE A C 1
ATOM 4041 O O . PHE A 1 539 ? 8.309 1.733 -13.771 1.00 82.00 539 PHE A O 1
ATOM 4048 N N . CYS A 1 540 ? 8.841 2.304 -15.888 1.00 88.50 540 CYS A N 1
ATOM 4049 C CA . CYS A 1 540 ? 8.278 1.108 -16.531 1.00 88.50 540 CYS A CA 1
ATOM 4050 C C . CYS A 1 540 ? 9.060 -0.139 -16.100 1.00 88.50 540 CYS A C 1
ATOM 4052 O O . CYS A 1 540 ? 8.497 -1.096 -15.573 1.00 88.50 540 CYS A O 1
ATOM 4054 N N . ALA A 1 541 ? 10.395 -0.062 -16.148 1.00 85.69 541 ALA A N 1
ATOM 4055 C CA . ALA A 1 541 ? 11.256 -1.147 -15.687 1.00 85.69 541 ALA A CA 1
ATOM 4056 C C . ALA A 1 541 ? 11.025 -1.520 -14.208 1.00 85.69 541 ALA A C 1
ATOM 4058 O O . ALA A 1 541 ? 11.129 -2.696 -13.854 1.00 85.69 541 ALA A O 1
ATOM 4059 N N . ARG A 1 542 ? 10.699 -0.542 -13.345 1.00 83.38 542 ARG A N 1
ATOM 4060 C CA . ARG A 1 542 ? 10.326 -0.768 -11.934 1.00 83.38 542 ARG A CA 1
ATOM 4061 C C . ARG A 1 542 ? 8.917 -1.337 -11.749 1.00 83.38 542 ARG A C 1
ATOM 4063 O O . ARG A 1 542 ? 8.691 -2.020 -10.755 1.00 83.38 542 ARG A O 1
ATOM 4070 N N . LEU A 1 543 ? 7.985 -1.062 -12.661 1.00 86.44 543 LEU A N 1
ATOM 4071 C CA . LEU A 1 543 ? 6.622 -1.591 -12.607 1.00 86.44 543 LEU A CA 1
ATOM 4072 C C . LEU A 1 543 ? 6.578 -3.093 -12.930 1.00 86.44 543 LEU A C 1
ATOM 4074 O O . LEU A 1 543 ? 5.861 -3.836 -12.260 1.00 86.44 543 LEU A O 1
ATOM 4078 N N . ASP A 1 544 ? 7.365 -3.538 -13.910 1.00 89.88 544 ASP A N 1
ATOM 4079 C CA . ASP A 1 544 ? 7.345 -4.904 -14.452 1.00 89.88 544 ASP A CA 1
ATOM 4080 C C . ASP A 1 544 ? 7.315 -6.033 -13.386 1.00 89.88 544 ASP A C 1
ATOM 4082 O O . ASP A 1 544 ? 6.402 -6.866 -13.425 1.00 89.88 544 ASP A O 1
ATOM 4086 N N . PRO A 1 545 ? 8.172 -6.047 -12.339 1.00 86.56 545 PRO A N 1
ATOM 4087 C CA . PRO A 1 545 ? 8.119 -7.088 -11.307 1.00 86.56 545 PRO A CA 1
ATOM 4088 C C . PRO A 1 545 ? 6.790 -7.151 -10.537 1.00 86.56 545 PRO A C 1
ATOM 4090 O O . PRO A 1 545 ? 6.401 -8.218 -10.058 1.00 86.56 545 PRO A O 1
ATOM 4093 N N . HIS A 1 546 ? 6.077 -6.029 -10.399 1.00 88.75 546 HIS A N 1
ATOM 4094 C CA . HIS A 1 546 ? 4.772 -5.992 -9.735 1.00 88.75 546 HIS A CA 1
ATOM 4095 C C . HIS A 1 546 ? 3.667 -6.593 -10.603 1.00 88.75 546 HIS A C 1
ATOM 4097 O O . HIS A 1 546 ? 2.773 -7.243 -10.064 1.00 88.75 546 HIS A O 1
ATOM 4103 N N . ILE A 1 547 ? 3.747 -6.426 -11.925 1.00 93.44 547 ILE A N 1
ATOM 4104 C CA . ILE A 1 547 ? 2.832 -7.065 -12.877 1.00 93.44 547 ILE A CA 1
ATOM 4105 C C . ILE A 1 547 ? 3.061 -8.578 -12.891 1.00 93.44 547 ILE A C 1
ATOM 4107 O O . ILE A 1 547 ? 2.111 -9.338 -12.696 1.00 93.44 547 ILE A O 1
ATOM 4111 N N . VAL A 1 548 ? 4.326 -9.009 -12.976 1.00 90.81 548 VAL A N 1
ATOM 4112 C CA . VAL A 1 548 ? 4.715 -10.428 -12.889 1.00 90.81 548 VAL A CA 1
ATOM 4113 C C . VAL A 1 548 ? 4.194 -11.072 -11.600 1.00 90.81 548 VAL A C 1
ATOM 4115 O O . VAL A 1 548 ? 3.736 -12.216 -11.609 1.00 90.81 548 VAL A O 1
ATOM 4118 N N . ALA A 1 549 ? 4.226 -10.348 -10.477 1.00 85.69 549 ALA A N 1
ATOM 4119 C CA . ALA A 1 549 ? 3.681 -10.843 -9.217 1.00 85.69 549 ALA A CA 1
ATOM 4120 C C . ALA A 1 549 ? 2.169 -11.125 -9.297 1.00 85.69 549 ALA A C 1
ATOM 4122 O O . ALA A 1 549 ? 1.715 -12.115 -8.727 1.00 85.69 549 ALA A O 1
ATOM 4123 N N . MET A 1 550 ? 1.392 -10.307 -10.016 1.00 93.19 550 MET A N 1
ATOM 4124 C CA . MET A 1 550 ? -0.056 -10.518 -10.166 1.00 93.19 550 MET A CA 1
ATOM 4125 C C . MET A 1 550 ? -0.380 -11.733 -11.023 1.00 93.19 550 MET A C 1
ATOM 4127 O O . MET A 1 550 ? -1.323 -12.458 -10.725 1.00 93.19 550 MET A O 1
ATOM 4131 N N . GLU A 1 551 ? 0.417 -11.996 -12.050 1.00 90.81 551 GLU A N 1
ATOM 4132 C CA . GLU A 1 551 ? 0.250 -13.183 -12.890 1.00 90.81 551 GLU A CA 1
ATOM 4133 C C . GLU A 1 551 ? 0.544 -14.470 -12.119 1.00 90.81 551 GLU A C 1
ATOM 4135 O O . GLU A 1 551 ? -0.172 -15.458 -12.266 1.00 90.81 551 GLU A O 1
ATOM 4140 N N . ARG A 1 552 ? 1.564 -14.439 -11.250 1.00 89.38 552 ARG A N 1
ATOM 4141 C CA . ARG A 1 552 ? 1.893 -15.554 -10.350 1.00 89.38 552 ARG A CA 1
ATOM 4142 C C . ARG A 1 552 ? 0.836 -15.766 -9.269 1.00 89.38 552 ARG A C 1
ATOM 4144 O O . ARG A 1 552 ? 0.541 -16.905 -8.932 1.00 89.38 552 ARG A O 1
ATOM 4151 N N . GLU A 1 553 ? 0.302 -14.686 -8.703 1.00 87.50 553 GLU A N 1
ATOM 4152 C CA . GLU A 1 553 ? -0.668 -14.753 -7.602 1.00 87.50 553 GLU A CA 1
ATOM 4153 C C . GLU A 1 553 ? -2.085 -15.109 -8.073 1.00 87.50 553 GLU A C 1
ATOM 4155 O O . GLU A 1 553 ? -2.827 -15.773 -7.351 1.00 87.50 553 GLU A O 1
ATOM 4160 N N . PHE A 1 554 ? -2.465 -14.697 -9.284 1.00 90.62 554 PHE A N 1
ATOM 4161 C CA . PHE A 1 554 ? -3.782 -14.950 -9.870 1.00 90.62 554 PHE A CA 1
ATOM 4162 C C . PHE A 1 554 ? -3.657 -15.744 -11.179 1.00 90.62 554 PHE A C 1
ATOM 4164 O O . PHE A 1 554 ? -4.064 -15.253 -12.245 1.00 90.62 554 PHE A O 1
ATOM 4171 N N . PRO A 1 555 ? -3.114 -16.976 -11.117 1.00 88.69 555 PRO A N 1
ATOM 4172 C CA . PRO A 1 555 ? -2.943 -17.797 -12.302 1.00 88.69 555 PRO A CA 1
ATOM 4173 C C . PRO A 1 555 ? -4.301 -18.033 -12.964 1.00 88.69 555 PRO A C 1
ATOM 4175 O O . PRO A 1 555 ? -5.339 -18.110 -12.303 1.00 88.69 555 PRO A O 1
ATOM 4178 N N . ASN A 1 556 ? -4.301 -18.111 -14.291 1.00 90.94 556 ASN A N 1
ATOM 4179 C CA . ASN A 1 556 ? -5.487 -18.305 -15.130 1.00 90.94 556 ASN A CA 1
ATOM 4180 C C . ASN A 1 556 ? -6.561 -17.205 -15.057 1.00 90.94 556 ASN A C 1
ATOM 4182 O O . ASN A 1 556 ? -7.597 -17.312 -15.712 1.00 90.94 556 ASN A O 1
ATOM 4186 N N . ARG A 1 557 ? -6.343 -16.140 -14.283 1.00 94.94 557 ARG A N 1
ATOM 4187 C CA . ARG A 1 557 ? -7.344 -15.086 -14.096 1.00 94.94 557 ARG A CA 1
ATOM 4188 C C . ARG A 1 557 ? -6.871 -13.696 -14.467 1.00 94.94 557 ARG A C 1
ATOM 4190 O O . ARG A 1 557 ? -7.718 -12.820 -14.620 1.00 94.94 557 ARG A O 1
ATOM 4197 N N . VAL A 1 558 ? -5.565 -13.508 -14.624 1.00 96.94 558 VAL A N 1
ATOM 4198 C CA . VAL A 1 558 ? -4.956 -12.265 -15.096 1.00 96.94 558 VAL A CA 1
ATOM 4199 C C . VAL A 1 558 ? -4.412 -12.462 -16.506 1.00 96.94 558 VAL A C 1
ATOM 4201 O O . VAL A 1 558 ? -3.645 -13.386 -16.769 1.00 96.94 558 VAL A O 1
ATOM 4204 N N . LYS A 1 559 ? -4.801 -11.556 -17.399 1.00 97.25 559 LYS A N 1
ATOM 4205 C CA . LYS A 1 559 ? -4.180 -11.316 -18.699 1.00 97.25 559 LYS A CA 1
ATOM 4206 C C . LYS A 1 559 ? -3.486 -9.965 -18.649 1.00 97.25 559 LYS A C 1
ATOM 4208 O O . LYS A 1 559 ? -4.074 -8.993 -18.178 1.00 97.25 559 LYS A O 1
ATOM 4213 N N . VAL A 1 560 ? -2.272 -9.895 -19.174 1.00 97.81 560 VAL A N 1
ATOM 4214 C CA . VAL A 1 560 ? -1.497 -8.658 -19.293 1.00 97.81 560 VAL A CA 1
ATOM 4215 C C . VAL A 1 560 ? -1.326 -8.328 -20.769 1.00 97.81 560 VAL A C 1
ATOM 4217 O O . VAL A 1 560 ? -0.990 -9.209 -21.559 1.00 97.81 560 VAL A O 1
ATOM 4220 N N . SER A 1 561 ? -1.555 -7.075 -21.152 1.00 98.25 561 SER A N 1
ATOM 4221 C CA . SER A 1 561 ? -1.277 -6.563 -22.496 1.00 98.25 561 SER A CA 1
ATOM 4222 C C . SER A 1 561 ? -0.360 -5.352 -22.439 1.00 98.25 561 SER A C 1
ATOM 4224 O O . SER A 1 561 ? -0.608 -4.418 -21.678 1.00 98.25 561 SER A O 1
ATOM 4226 N N . TRP A 1 562 ? 0.645 -5.356 -23.304 1.00 98.31 562 TRP A N 1
ATOM 4227 C CA . TRP A 1 562 ? 1.520 -4.220 -23.556 1.00 98.31 562 TRP A CA 1
ATOM 4228 C C . TRP A 1 562 ? 0.963 -3.334 -24.677 1.00 98.31 562 TRP A C 1
ATOM 4230 O O . TRP A 1 562 ? 0.452 -3.846 -25.678 1.00 98.31 562 TRP A O 1
ATOM 4240 N N . VAL A 1 563 ? 1.099 -2.015 -24.527 1.00 98.56 563 VAL A N 1
ATOM 4241 C CA . VAL A 1 563 ? 0.834 -1.018 -25.573 1.00 98.56 563 VAL A CA 1
ATOM 4242 C C . VAL A 1 563 ? 2.000 -0.028 -25.623 1.00 98.56 563 VAL A C 1
ATOM 4244 O O . VAL A 1 563 ? 2.388 0.531 -24.599 1.00 98.56 563 VAL A O 1
ATOM 4247 N N . ASP A 1 564 ? 2.565 0.191 -26.811 1.00 98.50 564 ASP A N 1
ATOM 4248 C CA . ASP A 1 564 ? 3.746 1.046 -26.967 1.00 98.50 564 ASP A CA 1
ATOM 4249 C C . ASP A 1 564 ? 3.390 2.532 -26.777 1.00 98.50 564 ASP A C 1
ATOM 4251 O O . ASP A 1 564 ? 2.554 3.084 -27.493 1.00 98.50 564 ASP A O 1
ATOM 4255 N N . PHE A 1 565 ? 4.049 3.209 -25.831 1.00 98.25 565 PHE A N 1
ATOM 4256 C CA . PHE A 1 565 ? 3.922 4.654 -25.619 1.00 98.25 565 PHE A CA 1
ATOM 4257 C C . PHE A 1 565 ? 5.297 5.329 -25.436 1.00 98.25 565 PHE A C 1
ATOM 4259 O O . PHE A 1 565 ? 5.596 5.868 -24.369 1.00 98.25 565 PHE A O 1
ATOM 4266 N N . PRO A 1 566 ? 6.157 5.315 -26.475 1.00 97.25 566 PRO A N 1
ATOM 4267 C CA . PRO A 1 566 ? 7.498 5.888 -26.395 1.00 97.25 566 PRO A CA 1
ATOM 4268 C C . PRO A 1 566 ? 7.459 7.412 -26.199 1.00 97.25 566 PRO A C 1
ATOM 4270 O O . PRO A 1 566 ? 6.924 8.152 -27.029 1.00 97.25 566 PRO A O 1
ATOM 4273 N N . LEU A 1 567 ? 8.083 7.903 -25.127 1.00 92.75 567 LEU A N 1
ATOM 4274 C CA . LEU A 1 567 ? 8.177 9.325 -24.791 1.00 92.75 567 LEU A CA 1
ATOM 4275 C C . LEU A 1 567 ? 9.409 9.953 -25.455 1.00 92.75 567 LEU A C 1
ATOM 4277 O O . LEU A 1 567 ? 10.326 10.438 -24.792 1.00 92.75 567 LEU A O 1
ATOM 4281 N N . THR A 1 568 ? 9.422 9.963 -26.788 1.00 92.88 568 THR A N 1
ATOM 4282 C CA . THR A 1 568 ? 10.602 10.274 -27.623 1.00 92.88 568 THR A CA 1
ATOM 4283 C C . THR A 1 568 ? 11.285 11.613 -27.340 1.00 92.88 568 THR A C 1
ATOM 4285 O O . THR A 1 568 ? 12.468 11.761 -27.628 1.00 92.88 568 THR A O 1
ATOM 4288 N N . LYS A 1 569 ? 10.580 12.582 -26.740 1.00 91.94 569 LYS A N 1
ATOM 4289 C CA . LYS A 1 569 ? 11.156 13.875 -26.330 1.00 91.94 569 LYS A CA 1
ATOM 4290 C C . LYS A 1 569 ? 12.193 13.759 -25.211 1.00 91.94 569 LYS A C 1
ATOM 4292 O O . LYS A 1 569 ? 13.091 14.587 -25.142 1.00 91.94 569 LYS A O 1
ATOM 4297 N N . ILE A 1 570 ? 12.033 12.783 -24.319 1.00 89.88 570 ILE A N 1
ATOM 4298 C CA . ILE A 1 570 ? 12.904 12.576 -23.150 1.00 89.88 570 ILE A CA 1
ATOM 4299 C C . ILE A 1 570 ? 13.606 11.215 -23.178 1.00 89.88 570 ILE A C 1
ATOM 4301 O O . ILE A 1 570 ? 14.583 11.018 -22.465 1.00 89.88 570 ILE A O 1
ATOM 4305 N N . HIS A 1 571 ? 13.136 10.300 -24.026 1.00 94.19 571 HIS A N 1
ATOM 4306 C CA . HIS A 1 571 ? 13.689 8.969 -24.235 1.00 94.19 571 HIS A CA 1
ATOM 4307 C C . HIS A 1 571 ? 13.953 8.740 -25.738 1.00 94.19 571 HIS A C 1
ATOM 4309 O O . HIS A 1 571 ? 13.113 8.174 -26.447 1.00 94.19 571 HIS A O 1
ATOM 4315 N N . PRO A 1 572 ? 15.097 9.201 -26.275 1.00 92.44 572 PRO A N 1
ATOM 4316 C CA . PRO A 1 572 ? 15.356 9.196 -27.718 1.00 92.44 572 PRO A CA 1
ATOM 4317 C C . PRO A 1 572 ? 15.428 7.788 -28.335 1.00 92.44 572 PRO A C 1
ATOM 4319 O O . PRO A 1 572 ? 15.150 7.624 -29.522 1.00 92.44 572 PRO A O 1
ATOM 4322 N N . GLN A 1 573 ? 15.753 6.758 -27.549 1.00 95.88 573 GLN A N 1
ATOM 4323 C CA . GLN A 1 573 ? 15.839 5.366 -28.009 1.00 95.88 573 GLN A CA 1
ATOM 4324 C C . GLN A 1 573 ? 14.551 4.563 -27.752 1.00 95.88 573 GLN A C 1
ATOM 4326 O O . GLN A 1 573 ? 14.454 3.403 -28.157 1.00 95.88 573 GLN A O 1
ATOM 4331 N N . ALA A 1 574 ? 13.526 5.167 -27.145 1.00 96.25 574 ALA A N 1
ATOM 4332 C CA . ALA A 1 574 ? 12.246 4.508 -26.887 1.00 96.25 574 ALA A CA 1
ATOM 4333 C C . ALA A 1 574 ? 11.583 3.978 -28.167 1.00 96.25 574 ALA A C 1
ATOM 4335 O O . ALA A 1 574 ? 11.054 2.868 -28.191 1.00 96.25 574 ALA A O 1
ATOM 4336 N N . ASN A 1 575 ? 11.637 4.755 -29.255 1.00 96.94 575 ASN A N 1
ATOM 4337 C CA . ASN A 1 575 ? 10.988 4.387 -30.512 1.00 96.94 575 ASN A CA 1
ATOM 4338 C C . ASN A 1 575 ? 11.662 3.185 -31.190 1.00 96.94 575 ASN A C 1
ATOM 4340 O O . ASN A 1 575 ? 10.971 2.272 -31.634 1.00 96.94 575 ASN A O 1
ATOM 4344 N N . ILE A 1 576 ? 12.998 3.153 -31.259 1.00 97.50 576 ILE A N 1
ATOM 4345 C CA . ILE A 1 576 ? 13.717 2.022 -31.871 1.00 97.50 576 ILE A CA 1
ATOM 4346 C C . ILE A 1 576 ? 13.560 0.744 -31.031 1.00 97.50 576 ILE A C 1
ATOM 4348 O O . ILE A 1 576 ? 13.372 -0.338 -31.585 1.00 97.50 576 ILE A O 1
ATOM 4352 N N . ALA A 1 577 ? 13.516 0.869 -29.701 1.00 98.19 577 ALA A N 1
ATOM 4353 C CA . ALA A 1 577 ? 13.229 -0.246 -28.804 1.00 98.19 577 ALA A CA 1
ATOM 4354 C C . ALA A 1 577 ? 11.791 -0.777 -28.967 1.00 98.19 577 ALA A C 1
ATOM 4356 O O . ALA A 1 577 ? 11.591 -1.989 -29.034 1.00 98.19 577 ALA A O 1
ATOM 4357 N N . ALA A 1 578 ? 10.795 0.107 -29.105 1.00 98.50 578 ALA A N 1
ATOM 4358 C CA . ALA A 1 578 ? 9.409 -0.278 -29.388 1.00 98.50 578 ALA A CA 1
ATOM 4359 C C . ALA A 1 578 ? 9.287 -1.019 -30.731 1.00 98.50 578 ALA A C 1
ATOM 4361 O O . ALA A 1 578 ? 8.619 -2.047 -30.819 1.00 98.50 578 ALA A O 1
ATOM 4362 N N . GLN A 1 579 ? 9.999 -0.565 -31.767 1.00 98.56 579 GLN A N 1
ATOM 4363 C CA . GLN A 1 579 ? 10.055 -1.268 -33.051 1.00 98.56 579 GLN A CA 1
ATOM 4364 C C . GLN A 1 579 ? 10.703 -2.653 -32.948 1.00 98.56 579 GLN A C 1
ATOM 4366 O O . GLN A 1 579 ? 10.195 -3.602 -33.546 1.00 98.56 579 GLN A O 1
ATOM 4371 N N . ALA A 1 580 ? 11.776 -2.797 -32.163 1.00 98.62 580 ALA A N 1
ATOM 4372 C CA . ALA A 1 580 ? 12.359 -4.106 -31.870 1.00 98.62 580 ALA A CA 1
ATOM 4373 C C . ALA A 1 580 ? 11.350 -5.015 -31.151 1.00 98.62 580 ALA A C 1
ATOM 4375 O O . ALA A 1 580 ? 11.221 -6.188 -31.496 1.00 98.62 580 ALA A O 1
ATOM 4376 N N . GLY A 1 581 ? 10.575 -4.459 -30.214 1.00 98.50 581 GLY A N 1
ATOM 4377 C CA . GLY A 1 581 ? 9.457 -5.144 -29.570 1.00 98.50 581 GLY A CA 1
ATOM 4378 C C . GLY A 1 581 ? 8.394 -5.610 -30.571 1.00 98.50 581 GLY A C 1
ATOM 4379 O O . GLY A 1 581 ? 7.991 -6.770 -30.534 1.00 98.50 581 GLY A O 1
ATOM 4380 N N . LYS A 1 582 ? 7.970 -4.760 -31.513 1.00 98.50 582 LYS A N 1
ATOM 4381 C CA . LYS A 1 582 ? 7.006 -5.144 -32.561 1.00 98.50 582 LYS A CA 1
ATOM 4382 C C . LYS A 1 582 ? 7.522 -6.282 -33.440 1.00 98.50 582 LYS A C 1
ATOM 4384 O O . LYS A 1 582 ? 6.778 -7.228 -33.695 1.00 98.50 582 LYS A O 1
ATOM 4389 N N . GLU A 1 583 ? 8.790 -6.242 -33.837 1.00 98.62 583 GLU A N 1
ATOM 4390 C CA . GLU A 1 583 ? 9.402 -7.346 -34.578 1.00 98.62 583 GLU A CA 1
ATOM 4391 C C . GLU A 1 583 ? 9.464 -8.625 -33.733 1.00 98.62 583 GLU A C 1
ATOM 4393 O O . GLU A 1 583 ? 9.107 -9.704 -34.206 1.00 98.62 583 GLU A O 1
ATOM 4398 N N . ALA A 1 584 ? 9.834 -8.516 -32.455 1.00 98.75 584 ALA A N 1
ATOM 4399 C CA . ALA A 1 584 ? 9.813 -9.650 -31.541 1.00 98.75 584 ALA A CA 1
ATOM 4400 C C . ALA A 1 584 ? 8.404 -10.252 -31.416 1.00 98.75 584 ALA A C 1
ATOM 4402 O O . ALA A 1 584 ? 8.249 -11.473 -31.380 1.00 98.75 584 ALA A O 1
ATOM 4403 N N . ALA A 1 585 ? 7.364 -9.414 -31.407 1.00 98.38 585 ALA A N 1
ATOM 4404 C CA . ALA A 1 585 ? 5.971 -9.847 -31.413 1.00 98.38 585 ALA A CA 1
ATOM 4405 C C . ALA A 1 585 ? 5.563 -10.532 -32.724 1.00 98.38 585 ALA A C 1
ATOM 4407 O O . ALA A 1 585 ? 4.844 -11.530 -32.682 1.00 98.38 585 ALA A O 1
ATOM 4408 N N . ALA A 1 586 ? 6.038 -10.053 -33.876 1.00 98.31 586 ALA A N 1
ATOM 4409 C CA . ALA A 1 586 ? 5.815 -10.702 -35.171 1.00 98.31 586 ALA A CA 1
ATOM 4410 C C . ALA A 1 586 ? 6.464 -12.095 -35.249 1.00 98.31 586 ALA A C 1
ATOM 4412 O O . ALA A 1 586 ? 5.942 -12.987 -35.911 1.00 98.31 586 ALA A O 1
ATOM 4413 N N . GLN A 1 587 ? 7.561 -12.304 -34.519 1.00 98.44 587 GLN A N 1
ATOM 4414 C CA . GLN A 1 587 ? 8.239 -13.598 -34.400 1.00 98.44 587 GLN A CA 1
ATOM 4415 C C . GLN A 1 587 ? 7.717 -14.469 -33.238 1.00 98.44 587 GLN A C 1
ATOM 4417 O O . GLN A 1 587 ? 8.263 -15.540 -32.984 1.00 98.44 587 GLN A O 1
ATOM 4422 N N . GLY A 1 588 ? 6.680 -14.034 -32.507 1.00 97.88 588 GLY A N 1
ATOM 4423 C CA . GLY A 1 588 ? 6.110 -14.786 -31.377 1.00 97.88 588 GLY A CA 1
ATOM 4424 C C . GLY A 1 588 ? 6.989 -14.812 -30.117 1.00 97.88 588 GLY A C 1
ATOM 4425 O O . GLY A 1 588 ? 6.823 -15.673 -29.256 1.00 97.88 588 GLY A O 1
ATOM 4426 N N . LYS A 1 589 ? 7.941 -13.883 -30.000 1.00 98.44 589 LYS A N 1
ATOM 4427 C CA . LYS A 1 589 ? 8.958 -13.815 -28.937 1.00 98.44 589 LYS A CA 1
ATOM 4428 C C . LYS A 1 589 ? 8.922 -12.499 -28.148 1.00 98.44 589 LYS A C 1
ATOM 4430 O O . LYS A 1 589 ? 9.885 -12.183 -27.454 1.00 98.44 589 LYS A O 1
ATOM 4435 N N . PHE A 1 590 ? 7.815 -11.749 -28.218 1.00 98.50 590 PHE A N 1
ATOM 4436 C CA . PHE A 1 590 ? 7.669 -10.448 -27.552 1.00 98.50 590 PHE A CA 1
ATOM 4437 C C . PHE A 1 590 ? 8.082 -10.488 -26.080 1.00 98.50 590 PHE A C 1
ATOM 4439 O O . PHE A 1 590 ? 8.970 -9.745 -25.685 1.00 98.50 590 PHE A O 1
ATOM 4446 N N . TRP A 1 591 ? 7.487 -11.380 -25.282 1.00 97.75 591 TRP A N 1
ATOM 4447 C CA . TRP A 1 591 ? 7.728 -11.422 -23.837 1.00 97.75 591 TRP A CA 1
ATOM 4448 C C . TRP A 1 591 ? 9.143 -11.871 -23.470 1.00 97.75 591 TRP A C 1
ATOM 4450 O O . TRP A 1 591 ? 9.729 -11.317 -22.550 1.00 97.75 591 TRP A O 1
ATOM 4460 N N . ALA A 1 592 ? 9.737 -12.796 -24.232 1.00 98.00 592 ALA A N 1
ATOM 4461 C CA . ALA A 1 592 ? 11.134 -13.181 -24.030 1.00 98.00 592 ALA A CA 1
ATOM 4462 C C . ALA A 1 592 ? 12.081 -11.988 -24.251 1.00 98.00 592 ALA A C 1
ATOM 4464 O O . ALA A 1 592 ? 13.006 -11.771 -23.470 1.00 98.00 592 ALA A O 1
ATOM 4465 N N . PHE A 1 593 ? 11.823 -11.188 -25.289 1.00 98.50 593 PHE A N 1
ATOM 4466 C CA . PHE A 1 593 ? 12.584 -9.974 -25.574 1.00 98.50 593 PHE A CA 1
ATOM 4467 C C . PHE A 1 593 ? 12.322 -8.863 -24.545 1.00 98.50 593 PHE A C 1
ATOM 4469 O O . PHE A 1 593 ? 13.266 -8.301 -23.992 1.00 98.50 593 PHE A O 1
ATOM 4476 N N . HIS A 1 594 ? 11.050 -8.592 -24.247 1.00 98.00 594 HIS A N 1
ATOM 4477 C CA . HIS A 1 594 ? 10.595 -7.628 -23.245 1.00 98.00 594 HIS A CA 1
ATOM 4478 C C . HIS A 1 594 ? 11.254 -7.877 -21.884 1.00 98.00 594 HIS A C 1
ATOM 4480 O O . HIS A 1 594 ? 11.868 -6.971 -21.326 1.00 98.00 594 HIS A O 1
ATOM 4486 N N . ASP A 1 595 ? 11.176 -9.108 -21.370 1.00 96.12 595 ASP A N 1
ATOM 4487 C CA . ASP A 1 595 ? 11.658 -9.442 -20.029 1.00 96.12 595 ASP A CA 1
ATOM 4488 C C . ASP A 1 595 ? 13.185 -9.281 -19.929 1.00 96.12 595 ASP A C 1
ATOM 4490 O O . ASP A 1 595 ? 13.698 -8.789 -18.919 1.00 96.12 595 ASP A O 1
ATOM 4494 N N . LEU A 1 596 ? 13.924 -9.637 -20.989 1.00 97.12 596 LEU A N 1
ATOM 4495 C CA . LEU A 1 596 ? 15.371 -9.417 -21.070 1.00 97.12 596 LEU A CA 1
ATOM 4496 C C . LEU A 1 596 ? 15.722 -7.928 -21.094 1.00 97.12 596 LEU A C 1
ATOM 4498 O O . LEU A 1 596 ? 16.622 -7.504 -20.366 1.00 97.12 596 LEU A O 1
ATOM 4502 N N . LEU A 1 597 ? 15.011 -7.140 -21.899 1.00 96.50 597 LEU A N 1
ATOM 4503 C CA . LEU A 1 597 ? 15.250 -5.707 -22.034 1.00 96.50 597 LEU A CA 1
ATOM 4504 C C . LEU A 1 597 ? 14.919 -4.969 -20.724 1.00 96.50 597 LEU A C 1
ATOM 4506 O O . LEU A 1 597 ? 15.746 -4.197 -20.233 1.00 96.50 597 LEU A O 1
ATOM 4510 N N . MET A 1 598 ? 13.768 -5.247 -20.104 1.00 92.50 598 MET A N 1
ATOM 4511 C CA . MET A 1 598 ? 13.373 -4.641 -18.826 1.00 92.50 598 MET A CA 1
ATOM 4512 C C . MET A 1 598 ? 14.311 -5.027 -17.684 1.00 92.50 598 MET A C 1
ATOM 4514 O O . MET A 1 598 ? 14.675 -4.183 -16.860 1.00 92.50 598 MET A O 1
ATOM 4518 N N . LYS A 1 599 ? 14.768 -6.284 -17.653 1.00 90.88 599 LYS A N 1
ATOM 4519 C CA . LYS A 1 599 ? 15.789 -6.727 -16.701 1.00 90.88 599 LYS A CA 1
ATOM 4520 C C . LYS A 1 599 ? 17.108 -5.980 -16.902 1.00 90.88 599 LYS A C 1
ATOM 4522 O O . LYS A 1 599 ? 17.648 -5.476 -15.919 1.00 90.88 599 LYS A O 1
ATOM 4527 N N . ALA A 1 600 ? 17.596 -5.871 -18.139 1.00 90.44 600 ALA A N 1
ATOM 4528 C CA . ALA A 1 600 ? 18.823 -5.136 -18.444 1.00 90.44 600 ALA A CA 1
ATOM 4529 C C . ALA A 1 600 ? 18.718 -3.665 -18.008 1.00 90.44 600 ALA A C 1
ATOM 4531 O O . ALA A 1 600 ? 19.653 -3.135 -17.414 1.00 90.44 600 ALA A O 1
ATOM 4532 N N . GLN A 1 601 ? 17.559 -3.029 -18.204 1.00 89.88 601 GLN A N 1
ATOM 4533 C CA . GLN A 1 601 ? 17.321 -1.656 -17.753 1.00 89.88 601 GLN A CA 1
ATOM 4534 C C . GLN A 1 601 ? 17.385 -1.512 -16.234 1.00 89.88 601 GLN A C 1
ATOM 4536 O O . GLN A 1 601 ? 18.092 -0.637 -15.736 1.00 89.88 601 GLN A O 1
ATOM 4541 N N . ARG A 1 602 ? 16.715 -2.396 -15.482 1.00 87.62 602 ARG A N 1
ATOM 4542 C CA . ARG A 1 602 ? 16.794 -2.394 -14.009 1.00 87.62 602 ARG A CA 1
ATOM 4543 C C . ARG A 1 602 ? 18.219 -2.580 -13.488 1.00 87.62 602 ARG A C 1
ATOM 4545 O O . ARG A 1 602 ? 18.521 -2.115 -12.397 1.00 87.62 602 ARG A O 1
ATOM 4552 N N . GLN A 1 603 ? 19.066 -3.270 -14.247 1.00 83.00 603 GLN A N 1
ATOM 4553 C CA . GLN A 1 603 ? 20.460 -3.541 -13.896 1.00 83.00 603 GLN A CA 1
ATOM 4554 C C . GLN A 1 603 ? 21.432 -2.458 -14.391 1.00 83.00 603 GLN A C 1
ATOM 4556 O O . GLN A 1 603 ? 22.630 -2.586 -14.164 1.00 83.00 603 GLN A O 1
ATOM 4561 N N . GLY A 1 604 ? 20.951 -1.413 -15.080 1.00 81.00 604 GLY A N 1
ATOM 4562 C CA . GLY A 1 604 ? 21.813 -0.395 -15.693 1.00 81.00 604 GLY A CA 1
ATOM 4563 C C . GLY A 1 604 ? 22.648 -0.917 -16.870 1.00 81.00 604 GLY A C 1
ATOM 4564 O O . GLY A 1 604 ? 23.640 -0.307 -17.242 1.00 81.00 604 GLY A O 1
ATOM 4565 N N . GLN A 1 605 ? 22.259 -2.052 -17.454 1.00 81.81 605 GLN A N 1
ATOM 4566 C CA . GLN A 1 605 ? 22.973 -2.768 -18.522 1.00 81.81 605 GLN A CA 1
ATOM 4567 C C . GLN A 1 605 ? 22.287 -2.621 -19.889 1.00 81.81 605 GLN A C 1
ATOM 4569 O O . GLN A 1 605 ? 22.540 -3.392 -20.815 1.00 81.81 605 GLN A O 1
ATOM 4574 N N . GLN A 1 606 ? 21.348 -1.688 -20.013 1.00 89.62 606 GLN A N 1
ATOM 4575 C CA . GLN A 1 606 ? 20.544 -1.537 -21.214 1.00 89.62 606 GLN A CA 1
ATOM 4576 C C . GLN A 1 606 ? 21.325 -0.834 -22.331 1.00 89.62 606 GLN A C 1
ATOM 4578 O O . GLN A 1 606 ? 21.858 0.253 -22.137 1.00 89.62 606 GLN A O 1
ATOM 4583 N N . GLN A 1 607 ? 21.309 -1.433 -23.522 1.00 92.31 607 GLN A N 1
ATOM 4584 C CA . GLN A 1 607 ? 21.821 -0.841 -24.758 1.00 92.31 607 GLN A CA 1
ATOM 4585 C C . GLN A 1 607 ? 20.703 -0.861 -25.806 1.00 92.31 607 GLN A C 1
ATOM 4587 O O . GLN A 1 607 ? 20.304 -1.930 -26.266 1.00 92.31 607 GLN A O 1
ATOM 4592 N N . LEU A 1 608 ? 20.151 0.313 -26.133 1.00 94.69 608 LEU A N 1
ATOM 4593 C CA . LEU A 1 608 ? 19.012 0.453 -27.057 1.00 94.69 608 LEU A CA 1
ATOM 4594 C C . LEU A 1 608 ? 19.408 0.955 -28.451 1.00 94.69 608 LEU A C 1
ATOM 4596 O O . LEU A 1 608 ? 18.541 1.321 -29.243 1.00 94.69 608 LEU A O 1
ATOM 4600 N N . ASP A 1 609 ? 20.701 0.990 -28.767 1.00 92.81 609 ASP A N 1
ATOM 4601 C CA . ASP A 1 609 ? 21.121 1.147 -30.156 1.00 92.81 609 ASP A CA 1
ATOM 4602 C C . ASP A 1 609 ? 20.837 -0.136 -30.962 1.00 92.81 609 ASP A C 1
ATOM 4604 O O . ASP A 1 609 ? 20.453 -1.182 -30.428 1.00 92.81 609 ASP A O 1
ATOM 4608 N N . SER A 1 610 ? 21.001 -0.065 -32.284 1.00 90.75 610 SER A N 1
ATOM 4609 C CA . SER A 1 610 ? 20.691 -1.198 -33.161 1.00 90.75 610 SER A CA 1
ATOM 4610 C C . SER A 1 610 ? 21.522 -2.449 -32.846 1.00 90.75 610 SER A C 1
ATOM 4612 O O . SER A 1 610 ? 21.040 -3.555 -33.103 1.00 90.75 610 SER A O 1
ATOM 4614 N N . ALA A 1 611 ? 22.748 -2.306 -32.336 1.00 93.38 611 ALA A N 1
ATOM 4615 C CA . ALA A 1 611 ? 23.616 -3.436 -32.022 1.00 93.38 611 ALA A CA 1
ATOM 4616 C C . ALA A 1 611 ? 23.165 -4.113 -30.721 1.00 93.38 611 ALA A C 1
ATOM 4618 O O . ALA A 1 611 ? 22.917 -5.320 -30.716 1.00 93.38 611 ALA A O 1
ATOM 4619 N N . GLY A 1 612 ? 22.945 -3.330 -29.663 1.00 95.88 612 GLY A N 1
ATOM 4620 C CA . GLY A 1 612 ? 22.446 -3.803 -28.374 1.00 95.88 612 GLY A CA 1
ATOM 4621 C C . GLY A 1 612 ? 21.076 -4.475 -28.481 1.00 95.88 612 GLY A C 1
ATOM 4622 O O . GLY A 1 612 ? 20.871 -5.561 -27.934 1.00 95.88 612 GLY A O 1
ATOM 4623 N N . LEU A 1 613 ? 20.159 -3.904 -29.271 1.00 97.62 613 LEU A N 1
ATOM 4624 C CA . LEU A 1 613 ? 18.854 -4.516 -29.548 1.00 97.62 613 LEU A CA 1
ATOM 4625 C C . LEU A 1 613 ? 18.981 -5.829 -30.330 1.00 97.62 613 LEU A C 1
ATOM 4627 O O . LEU A 1 613 ? 18.230 -6.768 -30.068 1.00 97.62 613 LEU A O 1
ATOM 4631 N N . THR A 1 614 ? 19.935 -5.922 -31.261 1.00 95.69 614 THR A N 1
ATOM 4632 C CA . THR A 1 614 ? 20.185 -7.157 -32.020 1.00 95.69 614 THR A CA 1
ATOM 4633 C C . THR A 1 614 ? 20.755 -8.256 -31.121 1.00 95.69 614 THR A C 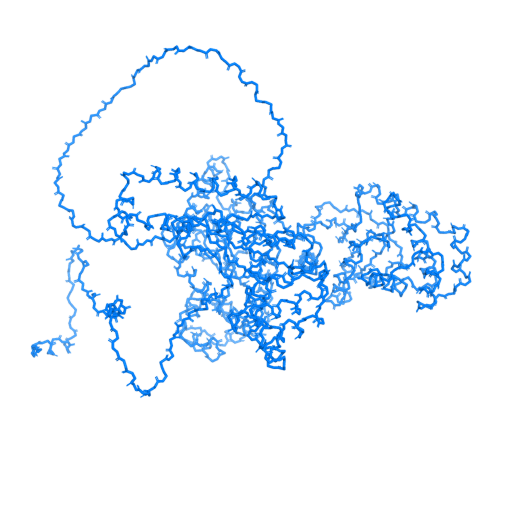1
ATOM 4635 O O . THR A 1 614 ? 20.307 -9.399 -31.206 1.00 95.69 614 THR A O 1
ATOM 4638 N N . GLU A 1 615 ? 21.674 -7.921 -30.212 1.00 96.06 615 GLU A N 1
ATOM 4639 C CA . GLU A 1 615 ? 22.242 -8.875 -29.252 1.00 96.06 615 GLU A CA 1
ATOM 4640 C C . GLU A 1 615 ? 21.199 -9.348 -28.227 1.00 96.06 615 GLU A C 1
ATOM 4642 O O . GLU A 1 615 ? 21.048 -10.547 -27.983 1.00 96.06 615 GLU A O 1
ATOM 4647 N N . LEU A 1 616 ? 20.391 -8.434 -27.679 1.00 96.31 616 LEU A N 1
ATOM 4648 C CA . LEU A 1 616 ? 19.245 -8.811 -26.845 1.00 96.31 616 LEU A CA 1
ATOM 4649 C C . LEU A 1 616 ? 18.248 -9.680 -27.619 1.00 96.31 616 LEU A C 1
ATOM 4651 O O . LEU A 1 616 ? 17.740 -10.664 -27.080 1.00 96.31 616 LEU A O 1
ATOM 4655 N N . GLY A 1 617 ? 18.009 -9.362 -28.893 1.00 97.75 617 GLY A N 1
ATOM 4656 C CA . GLY A 1 617 ? 17.172 -10.154 -29.783 1.00 97.75 617 GLY A CA 1
ATOM 4657 C C . GLY A 1 617 ? 17.693 -11.575 -29.973 1.00 97.75 617 GLY A C 1
ATOM 4658 O O . GLY A 1 617 ? 16.928 -12.528 -29.843 1.00 97.75 617 GLY A O 1
ATOM 4659 N N . LYS A 1 618 ? 19.003 -11.737 -30.183 1.00 97.88 618 LYS A N 1
ATOM 4660 C CA . LYS A 1 618 ? 19.665 -13.046 -30.250 1.00 97.88 618 LYS A CA 1
ATOM 4661 C C . LYS A 1 618 ? 19.422 -13.858 -28.977 1.00 97.88 618 LYS A C 1
ATOM 4663 O O . LYS A 1 618 ? 19.004 -15.010 -29.059 1.00 97.88 618 LYS A O 1
ATOM 4668 N N . ARG A 1 619 ? 19.604 -13.245 -27.802 1.00 97.75 619 ARG A N 1
ATOM 4669 C CA . ARG A 1 619 ? 19.360 -13.885 -26.492 1.00 97.75 619 ARG A CA 1
ATOM 4670 C C . ARG A 1 619 ? 17.891 -14.260 -26.273 1.00 97.75 619 ARG A C 1
ATOM 4672 O O . ARG A 1 619 ? 17.616 -15.254 -25.608 1.00 97.75 619 ARG A O 1
ATOM 4679 N N . ALA A 1 620 ? 16.960 -13.496 -26.843 1.00 97.75 620 ALA A N 1
ATOM 4680 C CA . ALA A 1 620 ? 15.528 -13.797 -26.838 1.00 97.75 620 ALA A CA 1
ATOM 4681 C C . ALA A 1 620 ? 15.118 -14.878 -27.864 1.00 97.75 620 ALA A C 1
ATOM 4683 O O . ALA A 1 620 ? 13.955 -15.288 -27.895 1.00 97.75 620 ALA A O 1
ATOM 4684 N N . GLY A 1 621 ? 16.051 -15.337 -28.708 1.00 98.12 621 GLY A N 1
ATOM 4685 C CA . GLY A 1 621 ? 15.797 -16.307 -29.772 1.00 98.12 621 GLY A CA 1
ATOM 4686 C C . GLY A 1 621 ? 15.137 -15.708 -31.019 1.00 98.12 621 GLY A C 1
ATOM 4687 O O . GLY A 1 621 ? 14.378 -16.406 -31.691 1.00 98.12 621 GLY A O 1
ATOM 4688 N N . LEU A 1 622 ? 15.376 -14.425 -31.312 1.00 98.44 622 LEU A N 1
ATOM 4689 C CA . LEU A 1 622 ? 14.921 -13.771 -32.542 1.00 98.44 622 LEU A CA 1
ATOM 4690 C C . LEU A 1 622 ? 15.825 -14.106 -33.729 1.00 98.44 622 LEU A C 1
ATOM 4692 O O . LEU A 1 622 ? 17.042 -14.241 -33.600 1.00 98.44 622 LEU A O 1
ATOM 4696 N N . ASN A 1 623 ? 15.233 -14.120 -34.922 1.00 98.44 623 ASN A N 1
ATOM 4697 C CA . ASN A 1 623 ? 15.972 -13.998 -36.168 1.00 98.44 623 ASN A CA 1
ATOM 4698 C C . ASN A 1 623 ? 16.540 -12.573 -36.265 1.00 98.44 623 ASN A C 1
ATOM 4700 O O . ASN A 1 623 ? 15.821 -11.611 -36.559 1.00 98.44 623 ASN A O 1
ATOM 4704 N N . THR A 1 624 ? 17.839 -12.451 -36.004 1.00 97.75 624 THR A N 1
ATOM 4705 C CA . THR A 1 624 ? 18.551 -11.170 -35.952 1.00 97.75 624 THR A CA 1
ATOM 4706 C C . THR A 1 624 ? 18.630 -10.485 -37.311 1.00 97.75 624 THR A C 1
ATOM 4708 O O . THR A 1 624 ? 18.552 -9.265 -37.369 1.00 97.75 624 THR A O 1
ATOM 4711 N N . THR A 1 625 ? 18.682 -11.232 -38.418 1.00 97.75 625 THR A N 1
ATOM 4712 C CA . THR A 1 625 ? 18.647 -10.658 -39.772 1.00 97.75 625 THR A CA 1
ATOM 4713 C C . THR A 1 625 ? 17.320 -9.950 -40.049 1.00 97.75 625 THR A C 1
ATOM 4715 O O . THR A 1 625 ? 17.318 -8.824 -40.552 1.00 97.75 625 THR A O 1
ATOM 4718 N N . LYS A 1 626 ? 16.187 -10.572 -39.689 1.00 98.00 626 LYS A N 1
ATOM 4719 C CA . LYS A 1 626 ? 14.858 -9.945 -39.797 1.00 98.00 626 LYS A CA 1
ATOM 4720 C C . LYS A 1 626 ? 14.752 -8.719 -38.894 1.00 98.00 626 LYS A C 1
ATOM 4722 O O . LYS A 1 626 ? 14.303 -7.674 -39.357 1.00 98.00 626 LYS A O 1
ATOM 4727 N N . LEU A 1 627 ? 15.258 -8.817 -37.662 1.00 98.19 627 LEU A N 1
ATOM 4728 C CA . LEU A 1 627 ? 15.293 -7.702 -36.719 1.00 98.19 627 LEU A CA 1
ATOM 4729 C C . LEU A 1 627 ? 16.089 -6.511 -37.241 1.00 98.19 627 LEU A C 1
ATOM 4731 O O . LEU A 1 627 ? 15.544 -5.416 -37.350 1.00 98.19 627 LEU A O 1
ATOM 4735 N N . SER A 1 628 ? 17.345 -6.711 -37.631 1.00 96.44 628 SER A N 1
ATOM 4736 C CA . SER A 1 628 ? 18.169 -5.622 -38.151 1.00 96.44 628 SER A CA 1
ATOM 4737 C C . SER A 1 628 ? 17.568 -5.010 -39.420 1.00 96.44 628 SER A C 1
ATOM 4739 O O . SER A 1 628 ? 17.636 -3.794 -39.592 1.00 96.44 628 SER A O 1
ATOM 4741 N N . LYS A 1 629 ? 16.940 -5.813 -40.295 1.00 97.44 629 LYS A N 1
ATOM 4742 C CA . LYS A 1 629 ? 16.221 -5.299 -41.471 1.00 97.44 629 LYS A CA 1
ATOM 4743 C C . LYS A 1 629 ? 15.036 -4.419 -41.061 1.00 97.44 629 LYS A C 1
ATOM 4745 O O . LYS A 1 629 ? 14.932 -3.303 -41.560 1.00 97.44 629 LYS A O 1
ATOM 4750 N N . ALA A 1 630 ? 14.192 -4.891 -40.143 1.00 97.44 630 ALA A N 1
ATOM 4751 C CA . ALA A 1 630 ? 13.013 -4.165 -39.675 1.00 97.44 630 ALA A CA 1
ATOM 4752 C C . ALA A 1 630 ? 13.371 -2.831 -39.000 1.00 97.44 630 ALA A C 1
ATOM 4754 O O . ALA A 1 630 ? 12.707 -1.826 -39.255 1.00 97.44 630 ALA A O 1
ATOM 4755 N N . LEU A 1 631 ? 14.440 -2.807 -38.192 1.00 96.56 631 LEU A N 1
ATOM 4756 C CA . LEU A 1 631 ? 14.933 -1.586 -37.546 1.00 96.56 631 LEU A CA 1
ATOM 4757 C C . LEU A 1 631 ? 15.478 -0.578 -38.565 1.00 96.56 631 LEU A C 1
ATOM 4759 O O . LEU A 1 631 ? 15.160 0.605 -38.478 1.00 96.56 631 LEU A O 1
ATOM 4763 N N . LYS A 1 632 ? 16.250 -1.036 -39.561 1.00 96.25 632 LYS A N 1
ATOM 4764 C CA . LYS A 1 632 ? 16.791 -0.170 -40.623 1.00 96.25 632 LYS A CA 1
ATOM 4765 C C . LYS A 1 632 ? 15.698 0.432 -41.506 1.00 96.25 632 LYS A C 1
ATOM 4767 O O . LYS A 1 632 ? 15.803 1.592 -41.884 1.00 96.25 632 LYS A O 1
ATOM 4772 N N . SER A 1 633 ? 14.666 -0.342 -41.845 1.00 96.56 633 SER A N 1
ATOM 4773 C CA . SER A 1 633 ? 13.583 0.115 -42.725 1.00 96.56 633 SER A CA 1
ATOM 4774 C C . SER A 1 633 ? 12.429 0.798 -41.992 1.00 96.56 633 SER A C 1
ATOM 4776 O O . SER A 1 633 ? 11.439 1.141 -42.633 1.00 96.56 633 SER A O 1
ATOM 4778 N N . ASN A 1 634 ? 12.513 0.964 -40.666 1.00 96.06 634 ASN A N 1
ATOM 4779 C CA . ASN A 1 634 ? 11.429 1.492 -39.836 1.00 96.06 634 ASN A CA 1
ATOM 4780 C C . ASN A 1 634 ? 10.096 0.735 -40.045 1.00 96.06 634 ASN A C 1
ATOM 4782 O O . ASN A 1 634 ? 9.016 1.332 -40.059 1.00 96.06 634 ASN A O 1
ATOM 4786 N N . ALA A 1 635 ? 10.162 -0.589 -40.246 1.00 97.38 635 ALA A N 1
ATOM 4787 C CA . ALA A 1 635 ? 9.020 -1.404 -40.683 1.00 97.38 635 ALA A CA 1
ATOM 4788 C C . ALA A 1 635 ? 7.812 -1.315 -39.734 1.00 97.38 635 ALA A C 1
ATOM 4790 O O . ALA A 1 635 ? 6.664 -1.430 -40.161 1.00 97.38 635 ALA A O 1
ATOM 4791 N N . TRP A 1 636 ? 8.073 -1.075 -38.447 1.00 98.12 636 TRP A N 1
ATOM 4792 C CA . TRP A 1 636 ? 7.062 -1.044 -37.393 1.00 98.12 636 TRP A CA 1
ATOM 4793 C C . TRP A 1 636 ? 6.699 0.364 -36.915 1.00 98.12 636 TRP A C 1
ATOM 4795 O O . TRP A 1 636 ? 5.861 0.498 -36.022 1.00 98.12 636 TRP A O 1
ATOM 4805 N N . GLY A 1 637 ? 7.271 1.414 -37.517 1.00 97.62 637 GLY A N 1
ATOM 4806 C CA . GLY A 1 637 ? 7.054 2.800 -37.095 1.00 97.62 637 GLY A CA 1
ATOM 4807 C C . GLY A 1 637 ? 5.572 3.180 -37.030 1.00 97.62 637 GLY A C 1
ATOM 4808 O O . GLY A 1 637 ? 5.115 3.691 -36.011 1.00 97.62 637 GLY A O 1
ATOM 4809 N N . LYS A 1 638 ? 4.786 2.827 -38.059 1.00 98.00 638 LYS A N 1
ATOM 4810 C CA . LYS A 1 638 ? 3.336 3.094 -38.092 1.00 98.00 638 LYS A CA 1
ATOM 4811 C C . LYS A 1 638 ? 2.593 2.440 -36.921 1.00 98.00 638 LYS A C 1
ATOM 4813 O O . LYS A 1 638 ? 1.799 3.102 -36.264 1.00 98.00 638 LYS A O 1
ATOM 4818 N N . ALA A 1 639 ? 2.878 1.170 -36.626 1.00 97.81 639 ALA A N 1
ATOM 4819 C CA . ALA A 1 639 ? 2.221 0.443 -35.538 1.00 97.81 639 ALA A CA 1
ATOM 4820 C C . ALA A 1 639 ? 2.570 1.023 -34.156 1.00 97.81 639 ALA A C 1
ATOM 4822 O O . ALA A 1 639 ? 1.714 1.075 -33.277 1.00 97.81 639 ALA A O 1
ATOM 4823 N N . VAL A 1 640 ? 3.812 1.483 -33.970 1.00 98.31 640 VAL A N 1
ATOM 4824 C CA . VAL A 1 640 ? 4.234 2.193 -32.751 1.00 98.31 640 VAL A CA 1
ATOM 4825 C C . VAL A 1 640 ? 3.527 3.551 -32.641 1.00 98.31 640 VAL A C 1
ATOM 4827 O O . VAL A 1 640 ? 3.036 3.905 -31.572 1.00 98.31 640 VAL A O 1
ATOM 4830 N N . THR A 1 641 ? 3.404 4.300 -33.743 1.00 97.50 641 THR A N 1
ATOM 4831 C CA . THR A 1 641 ? 2.667 5.575 -33.770 1.00 97.50 641 THR A CA 1
ATOM 4832 C C . THR A 1 641 ? 1.173 5.398 -33.484 1.00 97.50 641 THR A C 1
ATOM 4834 O O . THR A 1 641 ? 0.596 6.222 -32.781 1.00 97.50 641 THR A O 1
ATOM 4837 N N . GLU A 1 642 ? 0.535 4.334 -33.975 1.00 98.19 642 GLU A N 1
ATOM 4838 C CA . GLU A 1 642 ? -0.874 4.024 -33.685 1.00 98.19 642 GLU A CA 1
ATOM 4839 C C . GLU A 1 642 ? -1.124 3.793 -32.188 1.00 98.19 642 GLU A C 1
ATOM 4841 O O . GLU A 1 642 ? -2.089 4.329 -31.628 1.00 98.19 642 GLU A O 1
ATOM 4846 N N . ASP A 1 643 ? -0.243 3.030 -31.537 1.00 98.19 643 ASP A N 1
ATOM 4847 C CA . ASP A 1 643 ? -0.300 2.765 -30.100 1.00 98.19 643 ASP A CA 1
ATOM 4848 C C . ASP A 1 643 ? -0.065 4.062 -29.291 1.00 98.19 643 ASP A C 1
ATOM 4850 O O . ASP A 1 643 ? -0.845 4.384 -28.388 1.00 98.19 643 ASP A O 1
ATOM 4854 N N . ALA A 1 644 ? 0.915 4.884 -29.688 1.00 96.69 644 ALA A N 1
ATOM 4855 C CA . ALA A 1 644 ? 1.178 6.182 -29.061 1.00 96.69 644 ALA A CA 1
ATOM 4856 C C . ALA A 1 644 ? 0.014 7.177 -29.253 1.00 96.69 644 ALA A C 1
ATOM 4858 O O . ALA A 1 644 ? -0.352 7.909 -28.332 1.00 96.69 644 ALA A O 1
ATOM 4859 N N . ALA A 1 645 ? -0.624 7.184 -30.426 1.00 97.69 645 ALA A N 1
ATOM 4860 C CA . ALA A 1 645 ? -1.801 8.007 -30.698 1.00 97.69 645 ALA A CA 1
ATOM 4861 C C . ALA A 1 645 ? -3.010 7.564 -29.858 1.00 97.69 645 ALA A C 1
ATOM 4863 O O . ALA A 1 645 ? -3.815 8.394 -29.435 1.00 97.69 645 ALA A O 1
ATOM 4864 N N . GLN A 1 646 ? -3.145 6.264 -29.579 1.00 97.62 646 GLN A N 1
ATOM 4865 C CA . GLN A 1 646 ? -4.139 5.769 -28.628 1.00 97.62 646 GLN A CA 1
ATOM 4866 C C . GLN A 1 646 ? -3.877 6.306 -27.215 1.00 97.62 646 GLN A C 1
ATOM 4868 O O . GLN A 1 646 ? -4.815 6.789 -26.581 1.00 97.62 646 GLN A O 1
ATOM 4873 N N . ALA A 1 647 ? -2.626 6.288 -26.747 1.00 95.75 647 ALA A N 1
ATOM 4874 C CA . ALA A 1 647 ? -2.266 6.863 -25.451 1.00 95.75 647 ALA A CA 1
ATOM 4875 C C . ALA A 1 647 ? -2.639 8.356 -25.358 1.00 95.75 647 ALA A C 1
ATOM 4877 O O . ALA A 1 647 ? -3.214 8.800 -24.364 1.00 95.75 647 ALA A O 1
ATOM 4878 N N . GLN A 1 648 ? -2.394 9.116 -26.429 1.00 93.38 648 GLN A N 1
ATOM 4879 C CA . GLN A 1 648 ? -2.770 10.529 -26.522 1.00 93.38 648 GLN A CA 1
ATOM 4880 C C . GLN A 1 648 ? -4.290 10.743 -26.497 1.00 93.38 648 GLN A C 1
ATOM 4882 O O . GLN A 1 648 ? -4.761 11.612 -25.768 1.00 93.38 648 GLN A O 1
ATOM 4887 N N . ARG A 1 649 ? -5.075 9.934 -27.229 1.00 96.31 649 ARG A N 1
ATOM 4888 C CA . ARG A 1 649 ? -6.553 9.999 -27.201 1.00 96.31 649 ARG A CA 1
ATOM 4889 C C . ARG A 1 649 ? -7.132 9.706 -25.817 1.00 96.31 649 ARG A C 1
ATOM 4891 O O . ARG A 1 649 ? -8.150 10.280 -25.451 1.00 96.31 649 ARG A O 1
ATOM 4898 N N . LEU A 1 650 ? -6.472 8.841 -25.048 1.00 93.88 650 LEU A N 1
ATOM 4899 C CA . LEU A 1 650 ? -6.819 8.544 -23.656 1.00 93.88 650 LEU A CA 1
ATOM 4900 C C . LEU A 1 650 ? -6.340 9.630 -22.672 1.00 93.88 650 LEU A C 1
ATOM 4902 O O . LEU A 1 650 ? -6.579 9.513 -21.471 1.00 93.88 650 LEU A O 1
ATOM 4906 N N . GLY A 1 651 ? -5.660 10.678 -23.153 1.00 93.12 651 GLY A N 1
ATOM 4907 C CA . GLY A 1 651 ? -5.147 11.773 -22.331 1.00 93.12 651 GLY A CA 1
ATOM 4908 C C . GLY A 1 651 ? -3.967 11.381 -21.437 1.00 93.12 651 GLY A C 1
ATOM 4909 O O . GLY A 1 651 ? -3.716 12.050 -20.430 1.00 93.12 651 GLY A O 1
ATOM 4910 N N . LEU A 1 652 ? -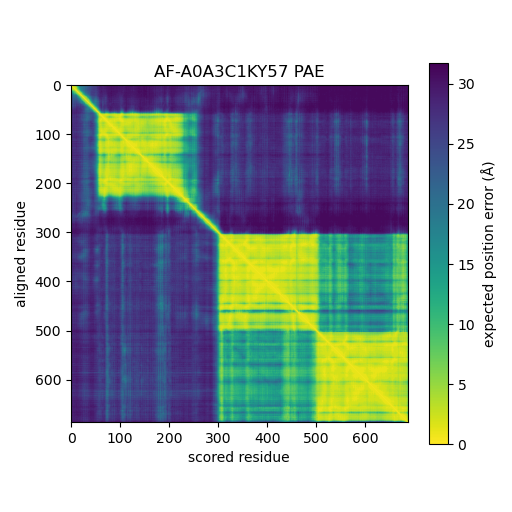3.252 10.299 -21.765 1.00 92.44 652 LEU A N 1
ATOM 4911 C CA . LEU A 1 652 ? -2.126 9.817 -20.966 1.00 92.44 652 LEU A CA 1
ATOM 4912 C C . LEU A 1 652 ? -0.954 10.798 -21.049 1.00 92.44 652 LEU A C 1
ATOM 4914 O O . LEU A 1 652 ? -0.548 11.226 -22.128 1.00 92.44 652 LEU A O 1
ATOM 4918 N N . LYS A 1 653 ? -0.397 11.149 -19.886 1.00 86.69 653 LYS A N 1
ATOM 4919 C CA . LYS A 1 653 ? 0.666 12.163 -19.763 1.00 86.69 653 LYS A CA 1
ATOM 4920 C C . LYS A 1 653 ? 2.073 11.577 -19.654 1.00 86.69 653 LYS A C 1
ATOM 4922 O O . LYS A 1 653 ? 3.040 12.332 -19.665 1.00 86.69 653 LYS A O 1
ATOM 4927 N N . GLY A 1 654 ? 2.193 10.259 -19.523 1.00 87.12 654 GLY A N 1
ATOM 4928 C CA . GLY A 1 654 ? 3.479 9.591 -19.385 1.00 87.12 654 GLY A CA 1
ATOM 4929 C C . GLY A 1 654 ? 3.355 8.090 -19.162 1.00 87.12 654 GLY A C 1
ATOM 4930 O O . GLY A 1 654 ? 2.257 7.528 -19.156 1.00 87.12 654 GLY A O 1
ATOM 4931 N N . THR A 1 655 ? 4.507 7.462 -18.968 1.00 90.81 655 THR A N 1
ATOM 4932 C CA . THR A 1 655 ? 4.665 6.026 -18.761 1.00 90.81 655 THR A CA 1
ATOM 4933 C C . THR A 1 655 ? 5.316 5.744 -17.394 1.00 90.81 655 THR A C 1
ATOM 4935 O O . THR A 1 655 ? 6.118 6.553 -16.919 1.00 90.81 655 THR A O 1
ATOM 4938 N N . PRO A 1 656 ? 4.979 4.621 -16.733 1.00 94.81 656 PRO A N 1
ATOM 4939 C CA . PRO A 1 656 ? 3.920 3.694 -17.116 1.00 94.81 656 PRO A CA 1
ATOM 4940 C C . PRO A 1 656 ? 2.527 4.279 -16.834 1.00 94.81 656 PRO A C 1
ATOM 4942 O O . PRO A 1 656 ? 2.320 4.984 -15.846 1.00 94.81 656 PRO A O 1
ATOM 4945 N N . SER A 1 657 ? 1.562 3.949 -17.691 1.00 96.00 657 SER A N 1
ATOM 4946 C CA . SER A 1 657 ? 0.134 4.191 -17.452 1.00 96.00 657 SER A CA 1
ATOM 4947 C C . SER A 1 657 ? -0.610 2.859 -17.480 1.00 96.00 657 SER A C 1
ATOM 4949 O O . SER A 1 657 ? -0.458 2.084 -18.421 1.00 96.00 657 SER A O 1
ATOM 4951 N N . VAL A 1 658 ? -1.408 2.582 -16.448 1.00 97.69 658 VAL A N 1
ATOM 4952 C CA . VAL A 1 658 ? -2.008 1.259 -16.227 1.00 97.69 658 VAL A CA 1
ATOM 4953 C C . VAL A 1 658 ? -3.525 1.342 -16.263 1.00 97.69 658 VAL A C 1
ATOM 4955 O O . VAL A 1 658 ? -4.121 2.251 -15.688 1.00 97.69 658 VAL A O 1
ATOM 4958 N N . PHE A 1 659 ? -4.154 0.342 -16.869 1.00 97.88 659 PHE A N 1
ATOM 4959 C CA . PHE A 1 659 ? -5.588 0.106 -16.792 1.00 97.88 659 PHE A CA 1
ATOM 4960 C C . PHE A 1 659 ? -5.869 -1.309 -16.295 1.00 97.88 659 PHE A C 1
ATOM 4962 O O . PHE A 1 659 ? -5.189 -2.249 -16.698 1.00 97.88 659 PHE A O 1
ATOM 4969 N N . ILE A 1 660 ? -6.891 -1.475 -15.455 1.00 97.12 660 ILE A N 1
ATOM 4970 C CA . ILE A 1 660 ? -7.390 -2.785 -15.017 1.00 97.12 660 ILE A CA 1
ATOM 4971 C C . ILE A 1 660 ? -8.871 -2.871 -15.392 1.00 97.12 660 ILE A C 1
ATOM 4973 O O . ILE A 1 660 ? -9.677 -2.057 -14.944 1.00 97.12 660 ILE A O 1
ATOM 4977 N N . ASN A 1 661 ? -9.234 -3.826 -16.252 1.00 96.00 661 ASN A N 1
ATOM 4978 C CA . ASN A 1 661 ? -10.586 -3.978 -16.811 1.00 96.00 661 ASN A CA 1
ATOM 4979 C C . ASN A 1 661 ? -11.131 -2.683 -17.449 1.00 96.00 661 ASN A C 1
ATOM 4981 O O . ASN A 1 661 ? -12.311 -2.350 -17.318 1.00 96.00 661 ASN A O 1
ATOM 4985 N N . GLY A 1 662 ? -10.249 -1.931 -18.116 1.00 95.38 662 GLY A N 1
ATOM 4986 C CA . GLY A 1 662 ? -10.561 -0.649 -18.754 1.00 95.38 662 GLY A CA 1
ATOM 4987 C C . GLY A 1 662 ? -10.618 0.548 -17.799 1.00 95.38 662 GLY A C 1
ATOM 4988 O O . GLY A 1 662 ? -10.714 1.678 -18.265 1.00 95.38 662 GLY A O 1
ATOM 4989 N N . HIS A 1 663 ? -10.526 0.356 -16.483 1.00 94.69 663 HIS A N 1
ATOM 4990 C CA . HIS A 1 663 ? -10.452 1.461 -15.526 1.00 94.69 663 HIS A CA 1
ATOM 4991 C C . HIS A 1 663 ? -9.007 1.932 -15.369 1.00 94.69 663 HIS A C 1
ATOM 4993 O O . HIS A 1 663 ? -8.122 1.109 -15.138 1.00 94.69 663 HIS A O 1
ATOM 4999 N N . ALA A 1 664 ? -8.762 3.240 -15.461 1.00 92.69 664 ALA A N 1
ATOM 5000 C CA . ALA A 1 664 ? -7.440 3.807 -15.223 1.00 92.69 664 ALA A CA 1
ATOM 5001 C C . ALA A 1 664 ? -7.029 3.533 -13.775 1.00 92.69 664 ALA A C 1
ATOM 5003 O O . ALA A 1 664 ? -7.760 3.872 -12.843 1.00 92.69 664 ALA A O 1
ATOM 5004 N N . PHE A 1 665 ? -5.872 2.911 -13.593 1.00 93.12 665 PHE A N 1
ATOM 5005 C CA . PHE A 1 665 ? -5.330 2.548 -12.296 1.00 93.12 665 PHE A CA 1
ATOM 5006 C C . PHE A 1 665 ? -4.220 3.526 -11.920 1.00 93.12 665 PHE A C 1
ATOM 5008 O O . PHE A 1 665 ? -3.143 3.525 -12.513 1.00 93.12 665 PHE A O 1
ATOM 5015 N N . SER A 1 666 ? -4.498 4.380 -10.937 1.00 84.19 666 SER A N 1
ATOM 5016 C CA . SER A 1 666 ? -3.600 5.457 -10.507 1.00 84.19 666 SER A CA 1
ATOM 5017 C C . SER A 1 666 ? -3.437 5.428 -8.988 1.00 84.19 666 SER A C 1
ATOM 5019 O O . SER A 1 666 ? -4.046 6.240 -8.279 1.00 84.19 666 SER A O 1
ATOM 5021 N N . PRO A 1 667 ? -2.657 4.475 -8.456 1.00 69.31 667 PRO A N 1
ATOM 5022 C CA . PRO A 1 667 ? -2.524 4.310 -7.022 1.00 69.31 667 PRO A CA 1
ATOM 5023 C C . PRO A 1 667 ? -1.823 5.501 -6.360 1.00 69.31 667 PRO A C 1
ATOM 5025 O O . PRO A 1 667 ? -0.802 5.993 -6.836 1.00 69.31 667 PRO A O 1
ATOM 5028 N N . GLN A 1 668 ? -2.351 5.946 -5.217 1.00 58.88 668 GLN A N 1
ATOM 5029 C CA . GLN A 1 668 ? -1.901 7.170 -4.530 1.00 58.88 668 GLN A CA 1
ATOM 5030 C C . GLN A 1 668 ? -0.459 7.084 -3.996 1.00 58.88 668 GLN A C 1
ATOM 5032 O O . GLN A 1 668 ? 0.202 8.106 -3.851 1.00 58.88 668 GLN A O 1
ATOM 5037 N N . LEU A 1 669 ? 0.029 5.875 -3.698 1.00 56.09 669 LEU A N 1
ATOM 5038 C CA . LEU A 1 669 ? 1.404 5.620 -3.237 1.00 56.09 669 LEU A CA 1
ATOM 5039 C C . LEU A 1 669 ? 2.302 5.045 -4.343 1.00 56.09 669 LEU A C 1
ATOM 5041 O O . LEU A 1 669 ? 3.346 4.466 -4.051 1.00 56.09 669 LEU A O 1
ATOM 5045 N N . GLY A 1 670 ? 1.887 5.179 -5.603 1.00 64.69 670 GLY A N 1
ATOM 5046 C CA . GLY A 1 670 ? 2.566 4.562 -6.732 1.00 64.69 670 GLY A CA 1
ATOM 5047 C C . GLY A 1 670 ? 2.265 3.071 -6.870 1.00 64.69 670 GLY A C 1
ATOM 5048 O O . GLY A 1 670 ? 1.558 2.455 -6.065 1.00 64.69 670 GLY A O 1
ATOM 5049 N N . PHE A 1 671 ? 2.766 2.499 -7.958 1.00 77.62 671 PHE A N 1
ATOM 5050 C CA . PHE A 1 671 ? 2.527 1.106 -8.297 1.00 77.62 671 PHE A CA 1
ATOM 5051 C C . PHE A 1 671 ? 3.292 0.163 -7.369 1.00 77.62 671 PHE A C 1
ATOM 5053 O O . PHE A 1 671 ? 4.494 0.293 -7.176 1.00 77.62 671 PHE A O 1
ATOM 5060 N N . SER A 1 672 ? 2.582 -0.817 -6.816 1.00 74.62 672 SER A N 1
ATOM 5061 C CA . SER A 1 672 ? 3.152 -1.903 -6.018 1.00 74.62 672 SER A CA 1
ATOM 5062 C C . SER A 1 672 ? 2.283 -3.153 -6.117 1.00 74.62 672 SER A C 1
ATOM 5064 O O . SER A 1 672 ? 1.069 -3.056 -6.331 1.00 74.62 672 SER A O 1
ATOM 5066 N N . ALA A 1 673 ? 2.868 -4.325 -5.862 1.00 74.81 673 ALA A N 1
ATOM 5067 C CA . ALA A 1 673 ? 2.123 -5.586 -5.820 1.00 74.81 673 ALA A CA 1
ATOM 5068 C C . ALA A 1 673 ? 0.893 -5.513 -4.890 1.00 74.81 673 ALA A C 1
ATOM 5070 O O . ALA A 1 673 ? -0.166 -6.024 -5.232 1.00 74.81 673 ALA A O 1
ATOM 5071 N N . ASN A 1 674 ? 0.986 -4.805 -3.756 1.00 67.56 674 ASN A N 1
ATOM 5072 C CA . ASN A 1 674 ? -0.136 -4.640 -2.827 1.00 67.56 674 ASN A CA 1
ATOM 5073 C C . ASN A 1 674 ? -1.272 -3.792 -3.410 1.00 67.56 674 ASN A C 1
ATOM 5075 O O . ASN A 1 674 ? -2.439 -4.148 -3.260 1.00 67.56 674 ASN A O 1
ATOM 5079 N N . THR A 1 675 ? -0.948 -2.686 -4.086 1.00 74.06 675 THR A N 1
ATOM 5080 C CA . THR A 1 675 ? -1.972 -1.843 -4.724 1.00 74.06 675 THR A CA 1
ATOM 5081 C C . THR A 1 675 ? -2.683 -2.588 -5.853 1.00 74.06 675 THR A C 1
ATOM 5083 O O . THR A 1 675 ? -3.904 -2.509 -5.950 1.00 74.06 675 THR A O 1
ATOM 5086 N N . PHE A 1 676 ? -1.952 -3.375 -6.652 1.00 84.44 676 PHE A N 1
ATOM 5087 C CA . PHE A 1 676 ? -2.553 -4.219 -7.684 1.00 84.44 676 PHE A CA 1
ATOM 5088 C C . PHE A 1 676 ? -3.417 -5.322 -7.084 1.00 84.44 676 PHE A C 1
ATOM 5090 O O . PHE A 1 676 ? -4.565 -5.481 -7.485 1.00 84.44 676 PHE A O 1
ATOM 5097 N N . ARG A 1 677 ? -2.901 -6.045 -6.084 1.00 82.56 677 ARG A N 1
ATOM 5098 C CA . ARG A 1 677 ? -3.637 -7.095 -5.376 1.00 82.56 677 ARG A CA 1
ATOM 5099 C C . ARG A 1 677 ? -4.953 -6.567 -4.818 1.00 82.56 677 ARG A C 1
ATOM 5101 O O . ARG A 1 677 ? -5.978 -7.211 -5.007 1.00 82.56 677 ARG A O 1
ATOM 5108 N N . SER A 1 678 ? -4.931 -5.397 -4.178 1.00 77.25 678 SER A N 1
ATOM 5109 C CA . SER A 1 678 ? -6.139 -4.733 -3.676 1.00 77.25 678 SER A CA 1
ATOM 5110 C C . SER A 1 678 ? -7.148 -4.480 -4.800 1.00 77.25 678 SER A C 1
ATOM 5112 O O . SER A 1 678 ? -8.291 -4.926 -4.697 1.00 77.25 678 SER A O 1
ATOM 5114 N N . ALA A 1 679 ? -6.722 -3.848 -5.902 1.00 85.00 679 ALA A N 1
ATOM 5115 C CA . ALA A 1 679 ? -7.612 -3.546 -7.026 1.00 85.00 679 ALA A CA 1
ATOM 5116 C C . ALA A 1 679 ? -8.203 -4.816 -7.646 1.00 85.00 679 ALA A C 1
ATOM 5118 O O . ALA A 1 679 ? -9.408 -4.900 -7.879 1.00 85.00 679 ALA A O 1
ATOM 5119 N N . ILE A 1 680 ? -7.356 -5.818 -7.881 1.00 89.69 680 ILE A N 1
ATOM 5120 C CA . ILE A 1 680 ? -7.737 -7.093 -8.481 1.00 89.69 680 ILE A CA 1
ATOM 5121 C C . ILE A 1 680 ? -8.744 -7.819 -7.591 1.00 89.69 680 ILE A C 1
ATOM 5123 O O . ILE A 1 680 ? -9.824 -8.159 -8.062 1.00 89.69 680 ILE A O 1
ATOM 5127 N N . ARG A 1 681 ? -8.450 -8.013 -6.301 1.00 83.12 681 ARG A N 1
ATOM 5128 C CA . ARG A 1 681 ? -9.365 -8.698 -5.371 1.00 83.12 681 ARG A CA 1
ATOM 5129 C C . ARG A 1 681 ? -10.703 -7.982 -5.245 1.00 83.12 681 ARG A C 1
ATOM 5131 O O . ARG A 1 681 ? -11.738 -8.641 -5.258 1.00 83.12 681 ARG A O 1
ATOM 5138 N N . ARG A 1 682 ? -10.700 -6.647 -5.236 1.00 79.88 682 ARG A N 1
ATOM 5139 C CA . ARG A 1 682 ? -11.931 -5.848 -5.244 1.00 79.88 682 ARG A CA 1
ATOM 5140 C C . ARG A 1 682 ? -12.770 -6.072 -6.502 1.00 79.88 682 ARG A C 1
ATOM 5142 O O . ARG A 1 682 ? -13.979 -6.224 -6.386 1.00 79.88 682 ARG A O 1
ATOM 5149 N N . LEU A 1 683 ? -12.150 -6.118 -7.681 1.00 85.31 683 LEU A N 1
ATOM 5150 C CA . LEU A 1 683 ? -12.860 -6.395 -8.935 1.00 85.31 683 LEU A CA 1
ATOM 5151 C C . LEU A 1 683 ? -13.430 -7.817 -8.991 1.00 85.31 683 LEU A C 1
ATOM 5153 O O . LEU A 1 683 ? -14.442 -8.032 -9.643 1.00 85.31 683 LEU A O 1
ATOM 5157 N N . LEU A 1 684 ? -12.804 -8.767 -8.300 1.00 83.62 684 LEU A N 1
ATOM 5158 C CA . LEU A 1 684 ? -13.237 -10.166 -8.267 1.00 83.62 684 LEU A CA 1
ATOM 5159 C C . LEU A 1 684 ? -14.325 -10.446 -7.247 1.00 83.62 684 LEU A C 1
ATOM 5161 O O . LEU A 1 684 ? -15.125 -11.337 -7.467 1.00 83.62 684 LEU A O 1
ATOM 5165 N N . GLY A 1 685 ? -14.335 -9.717 -6.132 1.00 68.62 685 GLY A N 1
ATOM 5166 C CA . GLY A 1 685 ? -15.411 -9.804 -5.146 1.00 68.62 685 GLY A CA 1
ATOM 5167 C C . GLY A 1 685 ? -16.665 -9.011 -5.528 1.00 68.62 685 GLY A C 1
ATOM 5168 O O . GLY A 1 685 ? -17.645 -9.066 -4.795 1.00 68.62 685 GLY A O 1
ATOM 5169 N N . ALA A 1 686 ? -16.613 -8.231 -6.613 1.00 55.66 686 ALA A N 1
ATOM 5170 C CA . ALA A 1 686 ? -17.746 -7.485 -7.164 1.00 55.66 686 ALA A CA 1
ATOM 5171 C C . ALA A 1 686 ? -18.448 -8.209 -8.331 1.00 55.66 686 ALA A C 1
ATOM 5173 O O . ALA A 1 686 ? -19.474 -7.719 -8.803 1.00 55.66 686 ALA A O 1
ATOM 5174 N N . GLN A 1 687 ? -17.867 -9.312 -8.815 1.00 41.41 687 GLN A N 1
ATOM 5175 C CA . GLN A 1 687 ? -18.472 -10.258 -9.759 1.00 41.41 687 GLN A CA 1
ATOM 5176 C C . GLN A 1 687 ? -19.181 -11.353 -8.970 1.00 41.41 687 GLN A C 1
ATOM 5178 O O . GLN A 1 687 ? -20.221 -11.826 -9.474 1.00 41.41 687 GLN A O 1
#

Nearest PDB structures (foldseek):
  3gyk-assembly4_D  TM=8.952E-01  e=3.832E-08  Ruegeria pomeroyi DSS-3
  6eez-assembly1_A  TM=9.086E-01  e=5.049E-08  Wolbachia endosymbiont of Drosophila melanogaster
  1bed-assembly1_A-2  TM=7.666E-01  e=8.608E-05  Vibrio cholerae
  3hz8-assembly1_A  TM=6.447E-01  e=2.858E-05  Neisseria meningitidis MC58
  3a3t-assembly3_C  TM=6.627E-01  e=5.437E-05  Neisseria meningitidis serogroup B

Mean predicted aligned error: 19.28 Å

Secondary structure (DSSP, 8-state):
--GGGSSSSSS-------------S---SS-SSS---S---------------------EEEE-SS-SEEEEEEE-TT-HHHHHHHHHHHHHHHHSTTTEEEEEEE---TTSTTHHHHHHHHHHHHHTT-HHHHHHHHHHSSS--TTHHHHHHHHTT--HHHHHHHHTSHHHHHHHHHHHHHHHHHT--SSSEEEETTEEEES---HHHHHHHHHHHHHHHHHHHHHHTTSHHHHHHHHSS-TTTHHHHHHHHTTT--------PPPP----------------------------------TTPBB-----TTS-EES-TT-SEEEEEEE-SS-HHHHHHHHHHHHHHHHHGGGEEEEEEE---TT-TTHHHHHHHHHHHHHTT-HHHHHHHHHH-SS---HHHHHHHHHHTT--HHHHHHHHHSSHHHHHHHHHHHHHHTTT--SS-EEEETTEEEPS---HHHHHHHHHHHHHHHHHHHHTT--HHHHHHHHHTT-B-TT-EEEEEPP----GGGEES-TT-SEEEEEEE-TT-HHHHHHHHHHHHHHHHSTTTEEEEEEE---TTT-TTHHHHHHHHHHHHHTT-HHHHHHHHHHHHHTT----SHHHHHHHHHHTT--HHHHHHHHHTTTTHHHHHHHHHHHHHTT--SSSEEEETTEEE--TT---HHHHHHHHHHHHTT-

Foldseek 3Di:
DDPPVPPPVPPDDDDDDDDDDDDDDDDPDPDDPPDDDDDDDDDDDDDDDDDDDDDPPPFDKDADPAALKEKEWEAFLQDPQSLVQLVLVNCVCVVVRLHYMYGYQYAFDPVGPCRLLLLLLLVLCVVVVNNVLSSCVSSVDPGHDSVCSQVSCVVVPHDSVVSVVSSPDPVSVVSNVVSNVVCVLLVPPDPGWMQILNDIDDTHDDSVVVVVVSVVSVVVLVVVLVVCPPPPQNVVLPVPDPPSNSSRVSSVVVVPDDDDDDDDDDDDDDDDDDDDDDDDDDDDDDDDDDDPPDDDDDDPDDLDFFAQQDDDPLFDKQADLLQLKEKEKAAFLPDPLRLVVVVLVVVVSVVCHNNYMYTYAYAHDPVLPCRLVLQLLLVLCSVVVCNVQSSNLSSVDPDRNDPVSSVVSCVVSPHPVVSSVCSSPVCPSVVRNVVRNLSVVQVVDDDPTWMAMLRRTDRDSDDSVVVVVVSVVSSVVSVVVVVVPDRSSCSSVVSNVPGDTLFDWAPDFADDDFDPLQKDADPPAQKEKEWAAFLLDLLQLVQVVLLVLCCVVDPNRYMYTYFYAHPCVVRVLRQLLVQLLVQCSVVSQNVLLSVLSSVCNNVVNHDSPLVSSLVSCVSSVHPSVSSSVCSVVVVCNVVNVVSNVSCVVVVNPDPTWMHMNRITTDRPVDRHNSSVVSVVVVSVVVD

Solvent-accessible surface area (backbone atoms only — not comparable to full-atom values): 39904 Å² total; per-residue (Å²): 135,76,79,78,71,70,71,72,74,78,69,87,79,90,81,88,81,88,83,82,87,84,93,83,84,89,90,83,91,86,86,87,86,86,85,87,92,79,84,86,84,84,89,84,88,90,81,90,79,86,74,94,68,75,87,73,82,86,53,59,67,50,56,37,97,71,30,74,43,44,34,40,37,35,32,23,86,71,37,69,48,18,46,71,34,49,63,51,60,72,42,46,26,72,79,32,64,78,33,25,20,40,35,52,40,60,37,58,45,93,92,40,92,57,20,58,62,53,42,22,49,45,50,38,30,44,78,72,72,43,32,68,59,51,51,53,56,61,63,68,46,97,72,82,57,76,78,49,54,51,57,52,33,49,75,74,75,40,61,47,68,63,49,54,54,46,32,68,31,66,71,40,50,51,51,46,51,50,38,44,51,50,34,59,77,70,66,57,88,57,56,18,23,34,32,49,78,80,45,81,44,79,53,65,70,61,68,82,51,50,59,53,53,53,48,50,52,52,49,52,51,50,54,54,50,58,76,3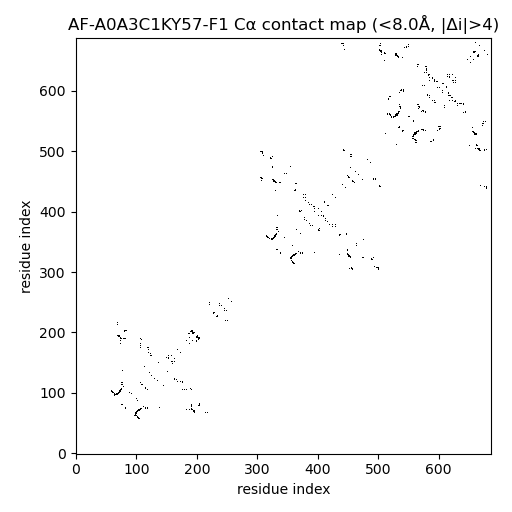5,59,92,36,75,66,41,53,52,45,55,74,77,33,60,88,90,48,46,62,49,54,48,58,41,46,77,68,70,60,83,78,84,83,80,90,73,92,80,86,86,79,91,81,86,84,90,87,82,88,82,91,87,90,86,82,88,87,84,93,76,89,77,82,80,79,82,74,95,75,83,79,84,85,61,104,72,56,34,28,50,70,87,79,61,96,84,49,55,65,46,56,47,85,44,18,59,26,42,35,42,38,32,29,23,69,71,39,68,59,22,47,60,44,50,61,42,50,54,52,49,41,66,74,46,36,67,51,26,18,42,35,58,41,41,36,50,49,90,89,42,88,38,15,55,60,50,50,28,51,25,46,28,28,40,80,71,78,35,27,68,61,41,50,52,50,60,54,65,48,88,64,73,66,42,72,67,50,49,53,51,51,43,53,73,77,62,52,62,61,69,63,32,54,48,39,63,66,70,48,58,36,55,55,54,39,50,52,35,37,43,53,43,45,32,68,71,51,90,68,57,50,40,39,24,52,55,26,26,68,50,87,65,94,67,54,62,74,58,50,49,53,54,50,53,56,44,38,56,56,31,50,52,43,37,75,73,69,44,55,46,70,50,44,59,60,64,54,19,69,82,22,48,49,33,38,30,57,44,91,63,69,49,93,78,91,73,48,75,59,45,42,47,65,44,93,80,26,86,34,39,38,39,37,33,31,23,84,65,38,72,58,29,38,65,45,50,66,33,54,54,48,47,43,70,75,35,64,77,32,33,18,43,30,52,39,46,34,48,54,50,94,83,27,78,46,9,54,60,40,45,34,52,42,50,50,28,23,76,71,75,30,23,66,52,34,48,53,52,50,35,51,26,47,69,69,74,64,60,49,58,51,78,64,41,45,38,52,49,29,46,76,36,70,46,65,43,70,61,45,55,50,38,64,74,68,49,70,37,51,67,64,44,49,53,36,32,49,49,41,51,76,72,65,56,88,63,59,58,38,42,24,51,71,36,13,44,45,60,32,76,84,49,92,43,50,66,36,49,49,39,40,52,52,54,59,59,76,73,109